Protein AF-0000000074483221 (afdb_homodimer)

Solvent-accessible surface area (backbone atoms only — not comparable to full-atom values): 23602 Å² total; per-residue (Å²): 117,87,55,49,67,58,49,52,53,70,51,22,77,74,42,80,26,60,54,69,45,40,45,68,17,51,58,39,38,38,74,70,62,68,30,66,47,70,68,46,41,50,54,52,50,52,52,39,44,74,22,44,43,26,26,34,47,37,31,43,16,46,51,32,37,53,26,54,75,68,70,30,64,67,57,38,51,51,50,43,52,49,54,60,68,67,45,77,24,64,45,42,45,51,43,39,27,50,25,10,46,36,37,44,55,50,45,52,72,64,42,89,54,66,90,58,56,76,57,61,66,76,67,84,70,37,46,40,40,45,46,50,25,52,52,31,52,73,69,66,46,54,66,70,59,45,34,42,47,51,52,48,39,55,51,51,32,44,40,57,43,41,30,67,73,60,64,48,52,72,63,54,40,52,39,50,53,60,67,42,48,66,57,48,56,52,34,48,57,52,38,73,72,58,56,82,87,47,57,61,62,47,62,64,65,54,53,51,29,28,45,51,42,78,67,53,88,77,74,96,48,73,36,117,87,56,49,67,58,48,52,51,71,51,22,77,73,44,80,25,61,54,69,44,40,44,69,17,50,58,37,38,38,75,70,62,66,28,65,48,71,68,46,40,51,54,52,50,50,51,40,45,74,22,44,43,25,25,34,47,38,33,44,16,46,51,32,38,53,27,55,76,68,69,30,64,67,57,38,51,51,51,42,54,49,53,60,68,68,44,78,24,63,45,43,44,50,44,39,28,50,24,10,46,36,37,45,55,48,44,51,72,64,44,86,54,67,92,58,56,76,58,61,66,76,66,84,70,37,46,40,41,45,46,50,25,53,52,32,51,75,69,66,45,55,65,70,60,46,32,43,48,50,51,48,39,56,49,51,31,44,38,57,44,41,30,69,71,58,63,47,52,73,61,55,39,51,39,50,53,60,68,42,47,66,57,48,56,51,33,48,58,52,38,72,70,57,56,79,87,46,57,61,62,48,61,64,65,53,52,51,29,28,45,49,41,77,67,53,89,78,75,96,47,74,35

InterPro domains:
  IPR002639 Urease accessory protein UreF [MF_01385] (3-223)
  IPR002639 Urease accessory protein UreF [PF01730] (36-181)
  IPR002639 Urease accessory protein UreF [PIRSF009467] (2-223)
  IPR038277 UreF domain superfamily [G3DSA:1.10.4190.10] (1-202)

Foldseek 3Di:
DVCVVVLCQLLPLVNPLQLLQAQLLVLLCVVVVCDQDLVSVLVVLLQCLVFVCLQALLLLLLVLLVCVVVVNPVVNVVSQVVSLVLQPAPLNSVSQQSSLVSSLVVLCVVPVLPVCVVVVVPPSGDGNSNSQSSSCVSVVNDSLRSSLSVSLSNSLSNLSNCCVRSVDDPVSSVVSSVVCNVSSVVSSVVSVPDDPVSHSVGDVPSSVSSNCLVVDPDDSHSD/DVCVVVLCQLLPLVNPLQLLQAQLLVLLCVVVVCDQDLVSVLVVLLQCLQFCCLQALLLLLLVLLVCVVVVNVVVNVVSQVVSLVLQPAPLNSVSQQSSLVSSLVVLCVVPVLPVCVVVVVPPSGGGNSNSQSSSCVSVVNDSLRSSLSVSLSNSLSNLSNCCVRSVDDPVSSVVSSVVCNVSSVVSSVVSVPDDPVSHSVGDVPSSVSSNCLVVDPDDSHSD

Structure (mmCIF, N/CA/C/O backbone):
data_AF-0000000074483221-model_v1
#
loop_
_entity.id
_entity.type
_entity.pdbx_description
1 polymer 'Urease accessory protein UreF'
#
loop_
_atom_site.group_PDB
_atom_site.id
_atom_site.type_symbol
_atom_site.label_atom_id
_atom_site.label_alt_id
_atom_site.label_comp_id
_atom_site.label_asym_id
_atom_site.label_entity_id
_atom_site.label_seq_id
_atom_site.pdbx_PDB_ins_code
_atom_site.Cartn_x
_atom_site.Cartn_y
_atom_site.Cartn_z
_atom_site.occupancy
_atom_site.B_iso_or_equiv
_atom_site.auth_seq_id
_atom_site.auth_comp_id
_atom_site.auth_asym_id
_atom_site.auth_atom_id
_atom_site.pdbx_PDB_model_num
ATOM 1 N N . MET A 1 1 ? -0.263 -4.926 16.094 1 56.31 1 MET A N 1
ATOM 2 C CA . MET A 1 1 ? 0.337 -3.713 15.547 1 56.31 1 MET A CA 1
ATOM 3 C C . MET A 1 1 ? 1.721 -4 14.977 1 56.31 1 MET A C 1
ATOM 5 O O . MET A 1 1 ? 2.125 -3.396 13.984 1 56.31 1 MET A O 1
ATOM 9 N N . ASP A 1 2 ? 2.156 -5.18 15.414 1 71.44 2 ASP A N 1
ATOM 10 C CA . ASP A 1 2 ? 3.58 -5.445 15.227 1 71.44 2 ASP A CA 1
ATOM 11 C C . ASP A 1 2 ? 3.883 -5.809 13.781 1 71.44 2 ASP A C 1
ATOM 13 O O . ASP A 1 2 ? 4.992 -5.574 13.289 1 71.44 2 ASP A O 1
ATOM 17 N N . LYS A 1 3 ? 2.734 -6.156 13.086 1 92.94 3 LYS A N 1
ATOM 18 C CA . LYS A 1 3 ? 3.09 -6.617 11.75 1 92.94 3 LYS A CA 1
ATOM 19 C C . LYS A 1 3 ? 2.541 -5.68 10.68 1 92.94 3 LYS A C 1
ATOM 21 O O . LYS A 1 3 ? 2.742 -5.906 9.484 1 92.94 3 LYS A O 1
ATOM 26 N N . LEU A 1 4 ? 1.941 -4.633 11.188 1 95.38 4 LEU A N 1
ATOM 27 C CA . LEU A 1 4 ? 1.241 -3.729 10.281 1 95.38 4 LEU A CA 1
ATOM 28 C C . LEU A 1 4 ? 2.213 -3.088 9.297 1 95.38 4 LEU A C 1
ATOM 30 O O . LEU A 1 4 ? 1.982 -3.115 8.086 1 95.38 4 LEU A O 1
ATOM 34 N N . LEU A 1 5 ? 3.301 -2.564 9.812 1 97.25 5 LEU A N 1
ATOM 35 C CA . LEU A 1 5 ? 4.238 -1.841 8.961 1 97.25 5 LEU A CA 1
ATOM 36 C C . LEU A 1 5 ? 4.844 -2.768 7.91 1 97.25 5 LEU A C 1
ATOM 38 O O . LEU A 1 5 ? 5.062 -2.357 6.77 1 97.25 5 LEU A O 1
ATOM 42 N N . LEU A 1 6 ? 5.059 -4.035 8.305 1 97.12 6 LEU A N 1
ATOM 43 C CA . LEU A 1 6 ? 5.582 -5.035 7.375 1 97.12 6 LEU A CA 1
ATOM 44 C C . LEU A 1 6 ? 4.59 -5.297 6.246 1 97.12 6 LEU A C 1
ATOM 46 O O . LEU A 1 6 ? 4.977 -5.379 5.078 1 97.12 6 LEU A O 1
ATOM 50 N N . LEU A 1 7 ? 3.348 -5.379 6.605 1 97.81 7 LEU A N 1
ATOM 51 C CA . LEU A 1 7 ? 2.297 -5.664 5.633 1 97.81 7 LEU A CA 1
ATOM 52 C C . LEU A 1 7 ? 2.066 -4.473 4.715 1 97.81 7 LEU A C 1
ATOM 54 O O . LEU A 1 7 ? 1.868 -4.641 3.51 1 97.81 7 LEU A O 1
ATOM 58 N N . LEU A 1 8 ? 2.102 -3.238 5.309 1 98.19 8 LEU A N 1
ATOM 59 C CA . LEU A 1 8 ? 1.944 -2.041 4.488 1 98.19 8 LEU A CA 1
ATOM 60 C C . LEU A 1 8 ? 3.061 -1.939 3.453 1 98.19 8 LEU A C 1
ATOM 62 O O . LEU A 1 8 ? 2.83 -1.492 2.328 1 98.19 8 LEU A O 1
ATOM 66 N N . GLN A 1 9 ? 4.227 -2.375 3.834 1 98 9 GLN A N 1
ATOM 67 C CA . GLN A 1 9 ? 5.367 -2.314 2.926 1 98 9 GLN A CA 1
ATOM 68 C C . GLN A 1 9 ? 5.273 -3.396 1.854 1 98 9 GLN A C 1
ATOM 70 O O . GLN A 1 9 ? 5.371 -3.104 0.66 1 98 9 GLN A O 1
ATOM 75 N N . LEU A 1 10 ? 5.012 -4.629 2.229 1 97.88 10 LEU A N 1
ATOM 76 C CA . LEU A 1 10 ? 5.031 -5.781 1.331 1 97.88 10 LEU A CA 1
ATOM 77 C C . LEU A 1 10 ? 3.871 -5.719 0.344 1 97.88 10 LEU A C 1
ATOM 79 O O . LEU A 1 10 ? 3.98 -6.211 -0.781 1 97.88 10 LEU A O 1
ATOM 83 N N . CYS A 1 11 ? 2.785 -5.086 0.715 1 98.12 11 CYS A N 1
ATOM 84 C CA . CYS A 1 11 ? 1.568 -5.125 -0.088 1 98.12 11 CYS A CA 1
ATOM 85 C C . CYS A 1 11 ? 1.379 -3.818 -0.851 1 98.12 11 CYS A C 1
ATOM 87 O O . CYS A 1 11 ? 0.347 -3.613 -1.491 1 98.12 11 CYS A O 1
ATOM 89 N N . ASP A 1 12 ? 2.367 -2.961 -0.762 1 98.06 12 ASP A N 1
ATOM 90 C CA . ASP A 1 12 ? 2.291 -1.688 -1.474 1 98.06 12 ASP A CA 1
ATOM 91 C C . ASP A 1 12 ? 2.307 -1.901 -2.984 1 98.06 12 ASP A C 1
ATOM 93 O O . ASP A 1 12 ? 3.07 -2.725 -3.494 1 98.06 12 ASP A O 1
ATOM 97 N N . SER A 1 13 ? 1.475 -1.145 -3.664 1 96.38 13 SER A N 1
ATOM 98 C CA . SER A 1 13 ? 1.391 -1.286 -5.113 1 96.38 13 SER A CA 1
ATOM 99 C C . SER A 1 13 ? 2.709 -0.913 -5.781 1 96.38 13 SER A C 1
ATOM 101 O O . SER A 1 13 ? 2.977 -1.329 -6.91 1 96.38 13 SER A O 1
ATOM 103 N N . ASN A 1 14 ? 3.523 -0.146 -5.102 1 94.75 14 ASN A N 1
ATOM 104 C CA . ASN A 1 14 ? 4.809 0.251 -5.664 1 94.75 14 ASN A CA 1
ATOM 105 C C . ASN A 1 14 ? 5.938 -0.65 -5.172 1 94.75 14 ASN A C 1
ATOM 107 O O . ASN A 1 14 ? 7.113 -0.372 -5.418 1 94.75 14 ASN A O 1
ATOM 111 N N . PHE A 1 15 ? 5.562 -1.706 -4.371 1 97.5 15 PHE A N 1
ATOM 112 C CA . PHE A 1 15 ? 6.598 -2.684 -4.059 1 97.5 15 PHE A CA 1
ATOM 113 C C . PHE A 1 15 ? 7.234 -3.227 -5.332 1 97.5 15 PHE A C 1
ATOM 115 O O . PHE A 1 15 ? 6.531 -3.605 -6.27 1 97.5 15 PHE A O 1
ATOM 122 N N . PRO A 1 16 ? 8.531 -3.254 -5.434 1 96.25 16 PRO A N 1
ATOM 123 C CA . PRO A 1 16 ? 9.195 -3.469 -6.727 1 96.25 16 PRO A CA 1
ATOM 124 C C . PRO A 1 16 ? 9.273 -4.945 -7.105 1 96.25 16 PRO A C 1
ATOM 126 O O . PRO A 1 16 ? 10.367 -5.461 -7.355 1 96.25 16 PRO A O 1
ATOM 129 N N . SER A 1 17 ? 8.164 -5.613 -7.266 1 94.94 17 SER A N 1
ATOM 130 C CA . SER A 1 17 ? 8.086 -7.008 -7.68 1 94.94 17 SER A CA 1
ATOM 131 C C . SER A 1 17 ? 7.832 -7.129 -9.18 1 94.94 17 SER A C 1
ATOM 133 O O . SER A 1 17 ? 7.98 -8.211 -9.758 1 94.94 17 SER A O 1
ATOM 135 N N . GLY A 1 18 ? 7.398 -6.07 -9.812 1 92.5 18 GLY A N 1
ATOM 136 C CA . GLY A 1 18 ? 7.098 -6.098 -11.234 1 92.5 18 GLY A CA 1
ATOM 137 C C . GLY A 1 18 ? 5.684 -6.562 -11.531 1 92.5 18 GLY A C 1
ATOM 138 O O . GLY A 1 18 ? 5.289 -6.66 -12.695 1 92.5 18 GLY A O 1
ATOM 139 N N . ALA A 1 19 ? 4.883 -6.711 -10.562 1 90.88 19 ALA A N 1
ATOM 140 C CA . ALA A 1 19 ? 3.541 -7.266 -10.719 1 90.88 19 ALA A CA 1
ATOM 141 C C . ALA A 1 19 ? 2.666 -6.355 -11.578 1 90.88 19 ALA A C 1
ATOM 143 O O . ALA A 1 19 ? 1.762 -6.824 -12.273 1 90.88 19 ALA A O 1
ATOM 144 N N . PHE A 1 20 ? 2.934 -5.117 -11.609 1 87.88 20 PHE A N 1
ATOM 145 C CA . PHE A 1 20 ? 2.096 -4.133 -12.281 1 87.88 20 PHE A CA 1
ATOM 146 C C . PHE A 1 20 ? 2.182 -4.293 -13.797 1 87.88 20 PHE A C 1
ATOM 148 O O . PHE A 1 20 ? 1.363 -3.738 -14.531 1 87.88 20 PHE A O 1
ATOM 155 N N . SER A 1 21 ? 3.098 -5.031 -14.281 1 86.19 21 SER A N 1
ATOM 156 C CA . SER A 1 21 ? 3.307 -5.164 -15.727 1 86.19 21 SER A CA 1
ATOM 157 C C . SER A 1 21 ? 2.557 -6.367 -16.281 1 86.19 21 SER A C 1
ATOM 159 O O . SER A 1 21 ? 2.672 -6.684 -17.469 1 86.19 21 SER A O 1
ATOM 161 N N . HIS A 1 22 ? 1.815 -7.035 -15.508 1 88.19 22 HIS A N 1
ATOM 162 C CA . HIS A 1 22 ? 1.177 -8.281 -15.922 1 88.19 22 HIS A CA 1
ATOM 163 C C . HIS A 1 22 ? -0.333 -8.219 -15.719 1 88.19 22 HIS A C 1
ATOM 165 O O . HIS A 1 22 ? -0.807 -7.773 -14.672 1 88.19 22 HIS A O 1
ATOM 171 N N . SER A 1 23 ? -1.103 -8.711 -16.688 1 89 23 SER A N 1
ATOM 172 C CA . SER A 1 23 ? -2.561 -8.664 -16.625 1 89 23 SER A CA 1
ATOM 173 C C . SER A 1 23 ? -3.154 -10.062 -16.531 1 89 23 SER A C 1
ATOM 175 O O . SER A 1 23 ? -4.352 -10.219 -16.297 1 89 23 SER A O 1
ATOM 177 N N . PHE A 1 24 ? -2.465 -11.094 -16.844 1 88.38 24 PHE A N 1
ATOM 178 C CA . PHE A 1 24 ? -2.803 -12.5 -16.656 1 88.38 24 PHE A CA 1
ATOM 179 C C . PHE A 1 24 ? -4.09 -12.844 -17.406 1 88.38 24 PHE A C 1
ATOM 181 O O . PHE A 1 24 ? -4.988 -13.469 -16.844 1 88.38 24 PHE A O 1
ATOM 188 N N . GLY A 1 25 ? -4.152 -12.32 -18.688 1 88.69 25 GLY A N 1
ATOM 189 C CA . GLY A 1 25 ? -5.238 -12.703 -19.578 1 88.69 25 GLY A CA 1
ATOM 190 C C . GLY A 1 25 ? -6.324 -11.656 -19.688 1 88.69 25 GLY A C 1
ATOM 191 O O . GLY A 1 25 ? -7.105 -11.648 -20.641 1 88.69 25 GLY A O 1
ATOM 192 N N . PHE A 1 26 ? -6.348 -10.688 -18.781 1 91.75 26 PHE A N 1
ATOM 193 C CA . PHE A 1 26 ? -7.398 -9.68 -18.797 1 91.75 26 PHE A CA 1
ATOM 194 C C . PHE A 1 26 ? -7.258 -8.773 -20.016 1 91.75 26 PHE A C 1
ATOM 196 O O . PHE A 1 26 ? -8.258 -8.305 -20.562 1 91.75 26 PHE A O 1
ATOM 203 N N . GLU A 1 27 ? -6.039 -8.602 -20.422 1 91.44 27 GLU A N 1
ATOM 204 C CA . GLU A 1 27 ? -5.816 -7.766 -21.594 1 91.44 27 GLU A CA 1
ATOM 205 C C . GLU A 1 27 ? -6.484 -8.367 -22.828 1 91.44 27 GLU A C 1
A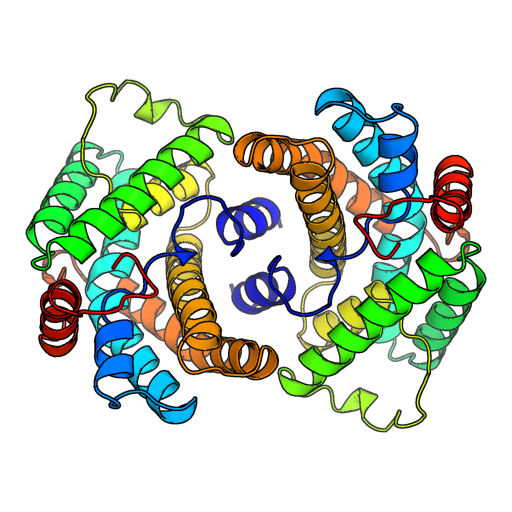TOM 207 O O . GLU A 1 27 ? -6.996 -7.641 -23.688 1 91.44 27 GLU A O 1
ATOM 212 N N . THR A 1 28 ? -6.445 -9.695 -22.922 1 91.38 28 THR A N 1
ATOM 213 C CA . THR A 1 28 ? -7.102 -10.391 -24.031 1 91.38 28 THR A CA 1
ATOM 214 C C . THR A 1 28 ? -8.602 -10.125 -24.016 1 91.38 28 THR A C 1
ATOM 216 O O . THR A 1 28 ? -9.195 -9.828 -25.062 1 91.38 28 THR A O 1
ATOM 219 N N . TYR A 1 29 ? -9.219 -10.211 -22.875 1 92.06 29 TYR A N 1
ATOM 220 C CA . TYR A 1 29 ? -10.656 -9.953 -22.734 1 92.06 29 TYR A CA 1
ATOM 221 C C . TYR A 1 29 ? -10.984 -8.508 -23.078 1 92.06 29 TYR A C 1
ATOM 223 O O . TYR A 1 29 ? -12.047 -8.227 -23.625 1 92.06 29 TYR A O 1
ATOM 231 N N . ILE A 1 30 ? -10.062 -7.582 -22.703 1 91.44 30 ILE A N 1
ATOM 232 C CA . ILE A 1 30 ? -10.25 -6.168 -23.016 1 91.44 30 ILE A CA 1
ATOM 233 C C . ILE A 1 30 ? -10.133 -5.941 -24.516 1 91.44 30 ILE A C 1
ATOM 235 O O . ILE A 1 30 ? -10.977 -5.281 -25.125 1 91.44 30 ILE A O 1
ATOM 239 N N . SER A 1 31 ? -9.141 -6.562 -25.156 1 90.88 31 SER A N 1
ATOM 240 C CA . SER A 1 31 ? -8.883 -6.426 -26.578 1 90.88 31 SER A CA 1
ATOM 241 C C . SER A 1 31 ? -10.047 -6.969 -27.406 1 90.88 31 SER A C 1
ATOM 243 O O . SER A 1 31 ? -10.352 -6.445 -28.484 1 90.88 31 SER A O 1
ATOM 245 N N . ASN A 1 32 ? -10.695 -7.949 -26.922 1 92.19 32 ASN A N 1
ATOM 246 C CA . ASN A 1 32 ? -11.812 -8.578 -27.625 1 92.19 32 ASN A CA 1
ATOM 247 C C . ASN A 1 32 ? -13.148 -7.965 -27.234 1 92.19 32 ASN A C 1
ATOM 249 O O . ASN A 1 32 ? -14.203 -8.508 -27.547 1 92.19 32 ASN A O 1
ATOM 253 N N . GLU A 1 33 ? -13.109 -6.965 -26.406 1 92.5 33 GLU A N 1
ATOM 254 C CA . GLU A 1 33 ? -14.258 -6.148 -26.047 1 92.5 33 GLU A CA 1
ATOM 255 C C . GLU A 1 33 ? -15.242 -6.934 -25.172 1 92.5 33 GLU A C 1
ATOM 257 O O . GLU A 1 33 ? -16.453 -6.699 -25.234 1 92.5 33 GLU A O 1
ATOM 262 N N . LYS A 1 34 ? -14.695 -7.898 -24.562 1 92.94 34 LYS A N 1
ATOM 263 C CA . LYS A 1 34 ? -15.508 -8.609 -23.578 1 92.94 34 LYS A CA 1
ATOM 264 C C . LYS A 1 34 ? -15.516 -7.879 -22.234 1 92.94 34 LYS A C 1
ATOM 266 O O . LYS A 1 34 ? -16.484 -7.969 -21.484 1 92.94 34 LYS A O 1
ATOM 271 N N . ILE A 1 35 ? -14.43 -7.238 -21.922 1 94.44 35 ILE A N 1
ATOM 272 C CA . ILE A 1 35 ? -14.305 -6.312 -20.797 1 94.44 35 ILE A CA 1
ATOM 273 C C . ILE A 1 35 ? -14.117 -4.891 -21.328 1 94.44 35 ILE A C 1
ATOM 275 O O . ILE A 1 35 ? -13.141 -4.602 -22.016 1 94.44 35 ILE A O 1
ATOM 279 N N . TYR A 1 36 ? -15.055 -4.027 -20.984 1 93.81 36 TYR A N 1
ATOM 280 C CA . TYR A 1 36 ? -14.977 -2.721 -21.641 1 93.81 36 TYR A CA 1
ATOM 281 C C . TYR A 1 36 ? -15.422 -1.614 -20.688 1 93.81 36 TYR A C 1
ATOM 283 O O . TYR A 1 36 ? -15.406 -0.435 -21.047 1 93.81 36 TYR A O 1
ATOM 291 N N . ASN A 1 37 ? -15.914 -1.943 -19.562 1 94.69 37 ASN A N 1
ATOM 292 C CA . ASN A 1 37 ? -16.281 -0.953 -18.562 1 94.69 37 ASN A CA 1
ATOM 293 C C . ASN A 1 37 ? -16.141 -1.512 -17.141 1 94.69 37 ASN A C 1
ATOM 295 O O . ASN A 1 37 ? -15.695 -2.646 -16.969 1 94.69 37 ASN A O 1
ATOM 299 N N . MET A 1 38 ? -16.438 -0.718 -16.172 1 94.88 38 MET A N 1
ATOM 300 C CA . MET A 1 38 ? -16.25 -1.071 -14.766 1 94.88 38 MET A CA 1
ATOM 301 C C . MET A 1 38 ? -17.078 -2.297 -14.398 1 94.88 38 MET A C 1
ATOM 303 O O . MET A 1 38 ? -16.609 -3.191 -13.703 1 94.88 38 MET A O 1
ATOM 307 N N . GLU A 1 39 ? -18.266 -2.316 -14.875 1 95.69 39 GLU A N 1
ATOM 308 C CA . GLU A 1 39 ? -19.172 -3.4 -14.539 1 95.69 39 GLU A CA 1
ATOM 309 C C . GLU A 1 39 ? -18.688 -4.734 -15.094 1 95.69 39 GLU A C 1
ATOM 311 O O . GLU A 1 39 ? -18.672 -5.738 -14.383 1 95.69 39 GLU A O 1
ATOM 316 N N . THR A 1 40 ? -18.297 -4.719 -16.359 1 96.06 40 THR A N 1
ATOM 317 C CA . THR A 1 40 ? -17.828 -5.953 -16.984 1 96.06 40 THR A CA 1
ATOM 318 C C . THR A 1 40 ? -16.5 -6.398 -16.359 1 96.06 40 THR A C 1
ATOM 320 O O . THR A 1 40 ? -16.25 -7.594 -16.203 1 96.06 40 THR A O 1
ATOM 323 N N . PHE A 1 41 ? -15.703 -5.473 -16 1 96.94 41 PHE A N 1
ATOM 324 C CA . PHE A 1 41 ? -14.453 -5.824 -15.336 1 96.94 41 PHE A CA 1
ATOM 325 C C . PHE A 1 41 ? -14.719 -6.391 -13.945 1 96.94 41 PHE A C 1
ATOM 327 O O . PHE A 1 41 ? -14.102 -7.379 -13.539 1 96.94 41 PHE A O 1
ATOM 334 N N . ARG A 1 42 ? -15.594 -5.742 -13.203 1 97.25 42 ARG A N 1
ATOM 335 C CA . ARG A 1 42 ? -15.969 -6.223 -11.875 1 97.25 42 ARG A CA 1
ATOM 336 C C . ARG A 1 42 ? -16.422 -7.676 -11.93 1 97.25 42 ARG A C 1
ATOM 338 O O . ARG A 1 42 ? -16.031 -8.492 -11.094 1 97.25 42 ARG A O 1
ATOM 345 N N . ASP A 1 43 ? -17.219 -8.008 -12.875 1 96.5 43 ASP A N 1
ATOM 346 C CA . ASP A 1 43 ? -17.734 -9.367 -13.023 1 96.5 43 ASP A CA 1
ATOM 347 C C . ASP A 1 43 ? -16.594 -10.352 -13.312 1 96.5 43 ASP A C 1
ATOM 349 O O . ASP A 1 43 ? -16.531 -11.422 -12.711 1 96.5 43 ASP A O 1
ATOM 353 N N . ALA A 1 44 ? -15.773 -9.961 -14.258 1 95.5 44 ALA A N 1
ATOM 354 C CA . ALA A 1 44 ? -14.641 -10.812 -14.609 1 95.5 44 ALA A CA 1
ATOM 355 C C . ALA A 1 44 ? -13.711 -11.008 -13.414 1 95.5 44 ALA A C 1
ATOM 357 O O . ALA A 1 44 ? -13.219 -12.117 -13.18 1 95.5 44 ALA A O 1
ATOM 358 N N . LEU A 1 45 ? -13.461 -9.977 -12.688 1 97 45 LEU A N 1
ATOM 359 C CA . LEU A 1 45 ? -12.578 -10.016 -11.531 1 97 45 LEU A CA 1
ATOM 360 C C . LEU A 1 45 ? -13.164 -10.898 -10.43 1 97 45 LEU A C 1
ATOM 362 O O . LEU A 1 45 ? -12.43 -11.625 -9.758 1 97 45 LEU A O 1
ATOM 366 N N . THR A 1 46 ? -14.461 -10.781 -10.242 1 97.31 46 THR A N 1
ATOM 367 C CA . THR A 1 46 ? -15.141 -11.617 -9.258 1 97.31 46 THR A CA 1
ATOM 368 C C . THR A 1 46 ? -14.969 -13.102 -9.594 1 97.31 46 THR A C 1
ATOM 370 O O . THR A 1 46 ? -14.656 -13.906 -8.719 1 97.31 46 THR A O 1
ATOM 373 N N . VAL A 1 47 ? -15.133 -13.43 -10.836 1 95 47 VAL A N 1
ATOM 374 C CA . VAL A 1 47 ? -14.969 -14.812 -11.289 1 95 47 VAL A CA 1
ATOM 375 C C . VAL A 1 47 ? -13.516 -15.25 -11.094 1 95 47 VAL A C 1
ATOM 377 O O . VAL A 1 47 ? -13.258 -16.359 -10.617 1 95 47 VAL A O 1
ATOM 380 N N . TYR A 1 48 ? -12.609 -14.383 -11.469 1 95.62 48 TYR A N 1
ATOM 381 C CA . TYR A 1 48 ? -11.188 -14.664 -11.297 1 95.62 48 TYR A CA 1
ATOM 382 C C . TYR A 1 48 ? -10.867 -14.984 -9.844 1 95.62 48 TYR A C 1
ATOM 384 O O . TYR A 1 48 ? -10.172 -15.961 -9.555 1 95.62 48 TYR A O 1
ATOM 392 N N . ILE A 1 49 ? -11.375 -14.172 -8.875 1 97.75 49 ILE A N 1
ATOM 393 C CA . ILE A 1 49 ? -11.133 -14.375 -7.449 1 97.75 49 ILE A CA 1
ATOM 394 C C . ILE A 1 49 ? -11.695 -15.719 -7.012 1 97.75 49 ILE A C 1
ATOM 396 O O . ILE A 1 49 ? -11.031 -16.484 -6.305 1 97.75 49 ILE A O 1
ATOM 400 N N . GLN A 1 50 ? -12.844 -16.094 -7.523 1 96.25 50 GLN A N 1
ATOM 401 C CA . GLN A 1 50 ? -13.57 -17.266 -7.059 1 96.25 50 GLN A CA 1
ATOM 402 C C . GLN A 1 50 ? -13.016 -18.547 -7.684 1 96.25 50 GLN A C 1
ATOM 404 O O . GLN A 1 50 ? -13.336 -19.656 -7.242 1 96.25 50 GLN A O 1
ATOM 409 N N . THR A 1 51 ? -12.148 -18.422 -8.672 1 94.75 51 THR A N 1
ATOM 410 C CA . THR A 1 51 ? -11.656 -19.594 -9.383 1 94.75 51 THR A CA 1
ATOM 411 C C . THR A 1 51 ? -10.133 -19.672 -9.32 1 94.75 51 THR A C 1
ATOM 413 O O . THR A 1 51 ? -9.562 -20.078 -8.305 1 94.75 51 THR A O 1
ATOM 416 N N . GLN A 1 52 ? -9.484 -18.984 -10.312 1 94.06 52 GLN A N 1
ATOM 417 C CA . GLN A 1 52 ? -8.047 -19.141 -10.461 1 94.06 52 GLN A CA 1
ATOM 418 C C . GLN A 1 52 ? -7.309 -18.609 -9.227 1 94.06 52 GLN A C 1
ATOM 420 O O . GLN A 1 52 ? -6.43 -19.297 -8.688 1 94.06 52 GLN A O 1
ATOM 425 N N . LEU A 1 53 ? -7.594 -17.453 -8.742 1 97.25 53 LEU A N 1
ATOM 426 C CA . LEU A 1 53 ? -6.871 -16.859 -7.629 1 97.25 53 LEU A CA 1
ATOM 427 C C . LEU A 1 53 ? -7.031 -17.688 -6.363 1 97.25 53 LEU A C 1
ATOM 429 O O . LEU A 1 53 ? -6.07 -17.891 -5.617 1 97.25 53 LEU A O 1
ATOM 433 N N . THR A 1 54 ? -8.234 -18.172 -6.148 1 98.06 54 THR A N 1
ATOM 434 C CA . THR A 1 54 ? -8.523 -18.953 -4.953 1 98.06 54 THR A CA 1
ATOM 435 C C . THR A 1 54 ? -7.867 -20.328 -5.047 1 98.06 54 THR A C 1
ATOM 437 O O . THR A 1 54 ? -7.145 -20.75 -4.137 1 98.06 54 THR A O 1
ATOM 440 N N . TYR A 1 55 ? -7.996 -21.016 -6.164 1 97 55 TYR A N 1
ATOM 441 C CA . TYR A 1 55 ? -7.656 -22.438 -6.25 1 97 55 TYR A CA 1
ATOM 442 C C . TYR A 1 55 ? -6.211 -22.625 -6.695 1 97 55 TYR A C 1
ATOM 444 O O . TYR A 1 55 ? -5.676 -23.734 -6.629 1 97 55 TYR A O 1
ATOM 452 N N . THR A 1 56 ? -5.57 -21.594 -7.18 1 96.44 56 THR A N 1
ATOM 453 C CA . THR A 1 56 ? -4.172 -21.719 -7.57 1 96.44 56 THR A CA 1
ATOM 454 C C . THR A 1 56 ? -3.275 -20.891 -6.66 1 96.44 56 THR A C 1
ATOM 456 O O . THR A 1 56 ? -2.689 -21.422 -5.711 1 96.44 56 THR A O 1
ATOM 459 N N . ASP A 1 57 ? -3.307 -19.562 -6.777 1 97.62 57 ASP A N 1
ATOM 460 C CA . ASP A 1 57 ? -2.383 -18.703 -6.031 1 97.62 57 ASP A CA 1
ATOM 461 C C . ASP A 1 57 ? -2.686 -18.75 -4.535 1 97.62 57 A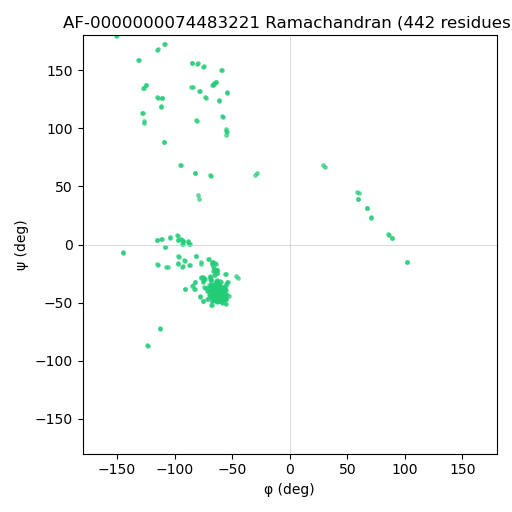SP A C 1
ATOM 463 O O . ASP A 1 57 ? -1.783 -18.953 -3.719 1 97.62 57 ASP A O 1
ATOM 467 N N . GLY A 1 58 ? -3.941 -18.516 -4.195 1 98.56 58 GLY A N 1
ATOM 468 C CA . GLY A 1 58 ? -4.324 -18.484 -2.793 1 98.56 58 GLY A CA 1
ATOM 469 C C . GLY A 1 58 ? -4.066 -19.812 -2.086 1 98.56 58 GLY A C 1
ATOM 470 O O . GLY A 1 58 ? -3.502 -19.828 -0.991 1 98.56 58 GLY A O 1
ATOM 471 N N . LEU A 1 59 ? -4.508 -20.875 -2.701 1 98.62 59 LEU A N 1
ATOM 472 C CA . LEU A 1 59 ? -4.285 -22.188 -2.125 1 98.62 59 LEU A CA 1
ATOM 473 C C . LEU A 1 59 ? -2.795 -22.5 -2.021 1 98.62 59 LEU A C 1
ATOM 475 O O . LEU A 1 59 ? -2.336 -23.047 -1.016 1 98.62 59 LEU A O 1
ATOM 479 N N . ALA A 1 60 ? -2.039 -22.141 -3.055 1 98.5 60 ALA A N 1
ATOM 480 C CA . ALA A 1 60 ? -0.593 -22.328 -3.021 1 98.5 60 ALA A CA 1
ATOM 481 C C . ALA A 1 60 ? 0.034 -21.578 -1.852 1 98.5 60 ALA A C 1
ATOM 483 O O . ALA A 1 60 ? 0.903 -22.109 -1.156 1 98.5 60 ALA A O 1
ATOM 484 N N . CYS A 1 61 ? -0.365 -20.391 -1.643 1 98.81 61 CYS A N 1
ATOM 485 C CA . CYS A 1 61 ? 0.132 -19.562 -0.547 1 98.81 61 CYS A CA 1
ATOM 486 C C . CYS A 1 61 ? -0.139 -20.219 0.799 1 98.81 61 CYS A C 1
ATOM 488 O O . CYS A 1 61 ? 0.76 -20.328 1.636 1 98.81 61 CYS A O 1
ATOM 490 N N . ARG A 1 62 ? -1.339 -20.688 0.984 1 98.88 62 ARG A N 1
ATOM 491 C CA . ARG A 1 62 ? -1.72 -21.344 2.232 1 98.88 62 ARG A CA 1
ATOM 492 C C . ARG A 1 62 ? -0.936 -22.641 2.436 1 98.88 62 ARG A C 1
ATOM 494 O O . ARG A 1 62 ? -0.405 -22.891 3.52 1 98.88 62 ARG A O 1
ATOM 501 N N . LEU A 1 63 ? -0.878 -23.438 1.405 1 98.75 63 LEU A N 1
ATOM 502 C CA . LEU A 1 63 ? -0.167 -24.719 1.489 1 98.75 63 LEU A CA 1
ATOM 503 C C . LEU A 1 63 ? 1.311 -24.484 1.795 1 98.75 63 LEU A C 1
ATOM 505 O O . LEU A 1 63 ? 1.89 -25.188 2.627 1 98.75 63 LEU A O 1
ATOM 509 N N . ALA A 1 64 ? 1.896 -23.547 1.096 1 98.31 64 ALA A N 1
ATOM 510 C CA . ALA A 1 64 ? 3.293 -23.219 1.365 1 98.31 64 ALA A CA 1
ATOM 511 C C . ALA A 1 64 ? 3.494 -22.844 2.83 1 98.31 64 ALA A C 1
ATOM 513 O O . ALA A 1 64 ? 4.441 -23.312 3.473 1 98.31 64 ALA A O 1
ATOM 514 N N . TYR A 1 65 ? 2.631 -22 3.342 1 98.56 65 TYR A N 1
ATOM 515 C CA . TYR A 1 65 ? 2.705 -21.594 4.742 1 98.56 65 TYR A CA 1
ATOM 516 C C . TYR A 1 65 ? 2.605 -22.797 5.664 1 98.56 65 TYR A C 1
ATOM 518 O O . TYR A 1 65 ? 3.373 -22.922 6.621 1 98.56 65 TYR A O 1
ATOM 526 N N . ASP A 1 66 ? 1.686 -23.719 5.395 1 98.56 66 ASP A N 1
ATOM 527 C CA . ASP A 1 66 ? 1.52 -24.938 6.172 1 98.56 66 ASP A CA 1
ATOM 528 C C . ASP A 1 66 ? 2.795 -25.781 6.156 1 98.56 66 ASP A C 1
ATOM 530 O O . ASP A 1 66 ? 3.209 -26.312 7.188 1 98.56 66 ASP A O 1
ATOM 534 N N . PHE A 1 67 ? 3.348 -25.922 4.969 1 97.94 67 PHE A N 1
ATOM 535 C CA . PHE A 1 67 ? 4.559 -26.734 4.832 1 97.94 67 PHE A CA 1
ATOM 536 C C . PHE A 1 67 ? 5.711 -26.109 5.613 1 97.94 67 PHE A C 1
ATOM 538 O O . PHE A 1 67 ? 6.531 -26.812 6.199 1 97.94 67 PHE A O 1
ATOM 545 N N . LEU A 1 68 ? 5.77 -24.828 5.578 1 96.75 68 LEU A N 1
ATOM 546 C CA . LEU A 1 68 ? 6.797 -24.125 6.336 1 96.75 68 LEU A CA 1
ATOM 547 C C . LEU A 1 68 ? 6.613 -24.344 7.836 1 96.75 68 LEU A C 1
ATOM 549 O O . LEU A 1 68 ? 7.594 -24.516 8.562 1 96.75 68 LEU A O 1
ATOM 553 N N . GLU A 1 69 ? 5.387 -24.312 8.305 1 97.38 69 GLU A N 1
ATOM 554 C CA . GLU A 1 69 ? 5.098 -24.578 9.711 1 97.38 69 GLU A CA 1
ATOM 555 C C . GLU A 1 69 ? 5.547 -25.984 10.109 1 97.38 69 GLU A C 1
ATOM 557 O O . GLU A 1 69 ? 5.98 -26.203 11.242 1 97.38 69 GLU A O 1
ATOM 562 N N . LYS A 1 70 ? 5.48 -26.875 9.172 1 96.81 70 LYS A N 1
ATOM 563 C CA . LYS A 1 70 ? 5.902 -28.25 9.398 1 96.81 70 LYS A CA 1
ATOM 564 C C . LYS A 1 70 ? 7.387 -28.422 9.109 1 96.81 70 LYS A C 1
ATOM 566 O O . LYS A 1 70 ? 7.891 -29.547 9.078 1 96.81 70 LYS A O 1
ATOM 571 N N . LYS A 1 71 ? 8.078 -27.375 8.766 1 93.44 71 LYS A N 1
ATOM 572 C CA . LYS A 1 71 ? 9.508 -27.344 8.477 1 93.44 71 LYS A CA 1
ATOM 573 C C . LYS A 1 71 ? 9.852 -28.281 7.324 1 93.44 71 LYS A C 1
ATOM 575 O O . LYS A 1 71 ? 10.875 -28.984 7.363 1 93.44 71 LYS A O 1
ATOM 580 N N . SER A 1 72 ? 8.977 -28.297 6.352 1 93.38 72 SER A N 1
ATOM 581 C CA . SER A 1 72 ? 9.188 -29.156 5.188 1 93.38 72 SER A CA 1
ATOM 582 C C . SER A 1 72 ? 9.539 -28.328 3.953 1 93.38 72 SER A C 1
ATOM 584 O O . SER A 1 72 ? 8.688 -28.094 3.1 1 93.38 72 SER A O 1
ATOM 586 N N . LYS A 1 73 ? 10.711 -28.062 3.758 1 90.06 73 LYS A N 1
ATOM 587 C CA . LYS A 1 73 ? 11.195 -27.312 2.605 1 90.06 73 LYS A CA 1
ATOM 588 C C . LYS A 1 73 ? 10.961 -28.078 1.308 1 90.06 73 LYS A C 1
ATOM 590 O O . LYS A 1 73 ? 10.672 -27.469 0.27 1 90.06 73 LYS A O 1
ATOM 595 N N . GLU A 1 74 ? 11.109 -29.375 1.384 1 92.38 74 GLU A N 1
ATOM 596 C CA . GLU A 1 74 ? 10.922 -30.219 0.212 1 92.38 74 GLU A CA 1
ATOM 597 C C . GLU A 1 74 ? 9.508 -30.094 -0.345 1 92.38 74 GLU A C 1
ATOM 599 O O . GLU A 1 74 ? 9.32 -30 -1.561 1 92.38 74 GLU A O 1
ATOM 604 N N . ASP A 1 75 ? 8.57 -30.016 0.567 1 95.88 75 ASP A N 1
ATOM 605 C CA . ASP A 1 75 ? 7.18 -29.891 0.137 1 95.88 75 ASP A CA 1
ATOM 606 C C . ASP A 1 75 ? 6.922 -28.516 -0.472 1 95.88 75 ASP A C 1
ATOM 608 O O . ASP A 1 75 ? 6.113 -28.375 -1.392 1 95.88 75 ASP A O 1
ATOM 612 N N . VAL A 1 76 ? 7.535 -27.516 0.019 1 95.25 76 VAL A N 1
ATOM 613 C CA . VAL A 1 76 ? 7.414 -26.172 -0.537 1 95.25 76 VAL A CA 1
ATOM 614 C C . VAL A 1 76 ? 7.914 -26.156 -1.979 1 95.25 76 VAL A C 1
ATOM 616 O O . VAL A 1 76 ? 7.242 -25.641 -2.873 1 95.25 76 VAL A O 1
ATOM 619 N N . TRP A 1 77 ? 9.023 -26.781 -2.225 1 93 77 TRP A N 1
ATOM 620 C CA . TRP A 1 77 ? 9.609 -26.766 -3.561 1 93 77 TRP A CA 1
ATOM 621 C C . TRP A 1 77 ? 8.828 -27.672 -4.504 1 93 77 TRP A C 1
ATOM 623 O O . TRP A 1 77 ? 8.703 -27.375 -5.695 1 93 77 TRP A O 1
ATOM 633 N N . ARG A 1 78 ? 8.359 -28.766 -3.977 1 95.12 78 ARG A N 1
ATOM 634 C CA . ARG A 1 78 ? 7.48 -29.625 -4.773 1 95.12 78 ARG A CA 1
ATOM 635 C C . ARG A 1 78 ? 6.258 -28.844 -5.246 1 95.12 78 ARG A C 1
ATOM 637 O O . ARG A 1 78 ? 5.855 -28.953 -6.406 1 95.12 78 ARG A O 1
ATOM 644 N N . LEU A 1 79 ? 5.676 -28.094 -4.332 1 96.62 79 LEU A N 1
ATOM 645 C CA . LEU A 1 79 ? 4.543 -27.25 -4.668 1 96.62 79 LEU A CA 1
ATOM 646 C C . LEU A 1 79 ? 4.918 -26.25 -5.766 1 96.62 79 LEU A C 1
ATOM 648 O O . LEU A 1 79 ? 4.137 -26.016 -6.691 1 96.62 79 LEU A O 1
ATOM 652 N N . ASN A 1 80 ? 6.066 -25.688 -5.68 1 95 80 ASN A N 1
ATOM 653 C CA . ASN A 1 80 ? 6.582 -24.766 -6.68 1 95 80 ASN A CA 1
ATOM 654 C C . ASN A 1 80 ? 6.645 -25.406 -8.062 1 95 80 ASN A C 1
ATOM 656 O O . ASN A 1 80 ? 6.234 -24.797 -9.055 1 95 80 ASN A O 1
ATOM 660 N N . GLU A 1 81 ? 7.137 -26.578 -8.117 1 93.69 81 GLU A N 1
ATOM 661 C CA . GLU A 1 81 ? 7.227 -27.328 -9.375 1 93.69 81 GLU A CA 1
ATOM 662 C C . GLU A 1 81 ? 5.84 -27.641 -9.93 1 93.69 81 GLU A C 1
ATOM 664 O O . GLU A 1 81 ? 5.625 -27.594 -11.141 1 93.69 81 GLU A O 1
ATOM 669 N N . MET A 1 82 ? 4.98 -27.938 -9.07 1 94.69 82 MET A N 1
ATOM 670 C CA . MET A 1 82 ? 3.607 -28.234 -9.477 1 94.69 82 MET A CA 1
ATOM 671 C C . MET A 1 82 ? 2.959 -27 -10.102 1 94.69 82 MET A C 1
ATOM 673 O O . MET A 1 82 ? 2.275 -27.094 -11.117 1 94.69 82 MET A O 1
ATOM 677 N N . LEU A 1 83 ? 3.189 -25.859 -9.492 1 94.5 83 LEU A N 1
ATOM 678 C CA . LEU A 1 83 ? 2.617 -24.609 -9.992 1 94.5 83 LEU A CA 1
ATOM 679 C C . LEU A 1 83 ? 3.174 -24.266 -11.375 1 94.5 83 LEU A C 1
ATOM 681 O O . LEU A 1 83 ? 2.436 -23.812 -12.25 1 94.5 83 LEU A O 1
ATOM 685 N N . ALA A 1 84 ? 4.41 -24.516 -11.547 1 92.12 84 ALA A N 1
ATOM 686 C CA . ALA A 1 84 ? 5.027 -24.297 -12.852 1 92.12 84 ALA A CA 1
ATOM 687 C C . ALA A 1 84 ? 4.398 -25.203 -13.914 1 92.12 84 ALA A C 1
ATOM 689 O O . ALA A 1 84 ? 4.164 -24.766 -15.039 1 92.12 84 ALA A O 1
ATOM 690 N N . ALA A 1 85 ? 4.105 -26.391 -13.547 1 90.5 85 ALA A N 1
ATOM 691 C CA . ALA A 1 85 ? 3.555 -27.375 -14.469 1 90.5 85 ALA A CA 1
ATOM 692 C C . ALA A 1 85 ? 2.092 -27.078 -14.789 1 90.5 85 ALA A C 1
ATOM 694 O O . ALA A 1 85 ? 1.618 -27.375 -15.891 1 90.5 85 ALA A O 1
ATOM 695 N N . LEU A 1 86 ? 1.412 -26.5 -13.883 1 88.94 86 LEU A N 1
ATOM 696 C CA . LEU A 1 86 ? -0.014 -26.219 -14.016 1 88.94 86 LEU A CA 1
ATOM 697 C C . LEU A 1 86 ? -0.255 -25.062 -14.977 1 88.94 86 LEU A C 1
ATOM 699 O O . LEU A 1 86 ? -1.332 -24.953 -15.57 1 88.94 86 LEU A O 1
ATOM 703 N N . CYS A 1 87 ? 0.69 -24.172 -15.055 1 87.44 87 CYS A N 1
ATOM 704 C CA . CYS A 1 87 ? 0.513 -22.969 -15.875 1 87.44 87 CYS A CA 1
ATOM 705 C C . CYS A 1 87 ? 0.776 -23.266 -17.344 1 87.44 87 CYS A C 1
ATOM 707 O O . CYS A 1 87 ? 1.93 -23.328 -17.781 1 87.44 87 CYS A O 1
ATOM 709 N N . LEU A 1 88 ? -0.193 -23.328 -18.141 1 80 88 LEU A N 1
ATOM 710 C CA . LEU A 1 88 ? -0.105 -23.766 -19.531 1 80 88 LEU A CA 1
ATOM 711 C C . LEU A 1 88 ? 0.353 -22.625 -20.438 1 80 88 LEU A C 1
ATOM 713 O O . LEU A 1 88 ? 1.067 -22.859 -21.422 1 80 88 LEU A O 1
ATOM 717 N N . ALA A 1 89 ? -0.126 -21.469 -20.141 1 87 89 ALA A N 1
ATOM 718 C CA . ALA A 1 89 ? 0.246 -20.312 -20.953 1 87 89 ALA A CA 1
ATOM 719 C C . ALA A 1 89 ? 1.686 -19.891 -20.688 1 87 89 ALA A C 1
ATOM 721 O O . ALA A 1 89 ? 2.047 -19.594 -19.547 1 87 89 ALA A O 1
ATOM 722 N N . ARG A 1 90 ? 2.465 -19.797 -21.719 1 88.94 90 ARG A N 1
ATOM 723 C CA . ARG A 1 90 ? 3.893 -19.531 -21.609 1 88.94 90 ARG A CA 1
ATOM 724 C C . ARG A 1 90 ? 4.141 -18.141 -21.031 1 88.94 90 ARG A C 1
ATOM 726 O O . ARG A 1 90 ? 4.961 -17.969 -20.125 1 88.94 90 ARG A O 1
ATOM 733 N N . GLU A 1 91 ? 3.447 -17.188 -21.531 1 88.75 91 GLU A N 1
ATOM 734 C CA . GLU A 1 91 ? 3.662 -15.82 -21.078 1 88.75 91 GLU A CA 1
ATOM 735 C C . GLU A 1 91 ? 3.246 -15.641 -19.625 1 88.75 91 GLU A C 1
ATOM 737 O O . GLU A 1 91 ? 3.865 -14.875 -18.891 1 88.75 91 GLU A O 1
ATOM 742 N N . THR A 1 92 ? 2.227 -16.328 -19.281 1 90.19 92 THR A N 1
ATOM 743 C CA . THR A 1 92 ? 1.783 -16.281 -17.891 1 90.19 92 THR A CA 1
ATOM 744 C C . THR A 1 92 ? 2.822 -16.906 -16.969 1 90.19 92 THR A C 1
ATOM 746 O O . THR A 1 92 ? 3.125 -16.375 -15.914 1 90.19 92 THR A O 1
ATOM 749 N N . ARG A 1 93 ? 3.344 -18.031 -17.391 1 91 93 ARG A N 1
ATOM 750 C CA . ARG A 1 93 ? 4.383 -18.703 -16.625 1 91 93 ARG A CA 1
ATOM 751 C C . ARG A 1 93 ? 5.617 -17.828 -16.469 1 91 93 ARG A C 1
ATOM 753 O O . ARG A 1 93 ? 6.191 -17.734 -15.391 1 91 93 ARG A O 1
ATOM 760 N N . GLU A 1 94 ? 5.977 -17.219 -17.562 1 91 94 GLU A N 1
ATOM 761 C CA . GLU A 1 94 ? 7.125 -16.312 -17.531 1 91 94 GLU A CA 1
ATOM 762 C C . GLU A 1 94 ? 6.844 -15.094 -16.672 1 91 94 GLU A C 1
ATOM 764 O O . GLU A 1 94 ? 7.727 -14.625 -15.953 1 91 94 GLU A O 1
ATOM 769 N N . GLY A 1 95 ? 5.641 -14.562 -16.781 1 93.19 95 GLY A N 1
ATOM 770 C CA . GLY A 1 95 ? 5.246 -13.438 -15.945 1 93.19 95 GLY A CA 1
ATOM 771 C C . GLY A 1 95 ? 5.305 -13.75 -14.461 1 93.19 95 GLY A C 1
ATOM 772 O O . GLY A 1 95 ? 5.863 -12.977 -13.68 1 93.19 95 GLY A O 1
ATOM 773 N N . THR A 1 96 ? 4.781 -14.867 -14.109 1 94.06 96 THR A N 1
ATOM 774 C CA . THR A 1 96 ? 4.789 -15.289 -12.711 1 94.06 96 THR A CA 1
ATOM 775 C C . THR A 1 96 ? 6.215 -15.516 -12.227 1 94.06 96 THR A C 1
ATOM 777 O O . THR A 1 96 ? 6.555 -15.164 -11.094 1 94.06 96 THR A O 1
ATOM 780 N N . ARG A 1 97 ? 6.988 -16.109 -13.078 1 92.25 97 ARG A N 1
ATOM 781 C CA . ARG A 1 97 ? 8.398 -16.312 -12.75 1 92.25 97 ARG A CA 1
ATOM 782 C C . ARG A 1 97 ? 9.094 -14.984 -12.477 1 92.25 97 ARG A C 1
ATOM 784 O O . ARG A 1 97 ? 9.805 -14.844 -11.477 1 92.25 97 ARG A O 1
ATOM 791 N N . MET A 1 98 ? 8.914 -14.07 -13.359 1 94.5 98 MET A N 1
ATOM 792 C CA . MET A 1 98 ? 9.562 -12.766 -13.234 1 94.5 98 MET A CA 1
ATOM 793 C C . MET A 1 98 ? 9.141 -12.078 -11.938 1 94.5 98 MET A C 1
ATOM 795 O O . MET A 1 98 ? 9.984 -11.547 -11.211 1 94.5 98 MET A O 1
ATOM 799 N N . ILE A 1 99 ? 7.895 -12.109 -11.633 1 96.81 99 ILE A N 1
ATOM 800 C CA . ILE A 1 99 ? 7.379 -11.477 -10.422 1 96.81 99 ILE A CA 1
ATOM 801 C C . ILE A 1 99 ? 7.973 -12.164 -9.188 1 96.81 99 ILE A C 1
ATOM 803 O O . ILE A 1 99 ? 8.453 -11.492 -8.273 1 96.81 99 ILE A O 1
ATOM 807 N N . GLY A 1 100 ? 7.949 -13.492 -9.18 1 95.94 100 GLY A N 1
ATOM 808 C CA . GLY A 1 100 ? 8.477 -14.242 -8.055 1 95.94 100 GLY A CA 1
ATOM 809 C C . GLY A 1 100 ? 9.953 -14.008 -7.816 1 95.94 100 GLY A C 1
ATOM 810 O O . GLY A 1 100 ? 10.383 -13.828 -6.676 1 95.94 100 GLY A O 1
ATOM 811 N N . GLU A 1 101 ? 10.68 -13.984 -8.898 1 93.25 101 GLU A N 1
ATOM 812 C CA . GLU A 1 101 ? 12.117 -13.789 -8.805 1 93.25 101 GLU A CA 1
ATOM 813 C C . GLU A 1 101 ? 12.453 -12.391 -8.297 1 93.25 101 GLU A C 1
ATOM 815 O O . GLU A 1 101 ? 13.344 -12.219 -7.465 1 93.25 101 GLU A O 1
ATOM 820 N N . ARG A 1 102 ? 11.805 -11.445 -8.82 1 94.75 102 ARG A N 1
ATOM 821 C CA . ARG A 1 102 ? 12.047 -10.078 -8.391 1 94.75 102 ARG A CA 1
ATOM 822 C C . ARG A 1 102 ? 11.641 -9.875 -6.938 1 94.75 102 ARG A C 1
ATOM 824 O O . ARG A 1 102 ? 12.359 -9.227 -6.172 1 94.75 102 ARG A O 1
ATOM 831 N N . MET A 1 103 ? 10.523 -10.391 -6.559 1 96 103 MET A N 1
ATOM 832 C CA . MET A 1 103 ? 10.086 -10.32 -5.168 1 96 103 MET A CA 1
ATOM 833 C C . MET A 1 103 ? 11.102 -10.969 -4.242 1 96 103 MET A C 1
ATOM 835 O O . MET A 1 103 ? 11.445 -10.422 -3.193 1 96 103 MET A O 1
ATOM 839 N N . TRP A 1 104 ? 11.539 -12.125 -4.664 1 93.5 104 TRP A N 1
ATOM 840 C CA . TRP A 1 104 ? 12.531 -12.859 -3.885 1 93.5 104 TRP A CA 1
ATOM 841 C C . TRP A 1 104 ? 13.797 -12.023 -3.689 1 93.5 104 TRP A C 1
ATOM 843 O O . TRP A 1 104 ? 14.305 -11.914 -2.572 1 93.5 104 TRP A O 1
ATOM 853 N N . LYS A 1 105 ? 14.227 -11.469 -4.762 1 92.19 105 LYS A N 1
ATOM 854 C CA . LYS A 1 105 ? 15.461 -10.688 -4.734 1 92.19 105 LYS A CA 1
ATOM 855 C C . LYS A 1 105 ? 15.328 -9.5 -3.785 1 92.19 105 LYS A C 1
ATOM 857 O O . LYS A 1 105 ? 16.203 -9.273 -2.943 1 92.19 105 LYS A O 1
ATOM 862 N N . VAL A 1 106 ? 14.281 -8.758 -3.852 1 95.12 106 VAL A N 1
ATOM 863 C CA . VAL A 1 106 ? 14.07 -7.574 -3.023 1 95.12 106 VAL A CA 1
ATOM 864 C C . VAL A 1 106 ? 13.898 -7.984 -1.563 1 95.12 106 VAL A C 1
ATOM 866 O O . VAL A 1 106 ? 14.523 -7.41 -0.672 1 95.12 106 VAL A O 1
ATOM 869 N N . CYS A 1 107 ? 13.117 -9 -1.295 1 95.31 107 CYS A N 1
ATOM 870 C CA . CYS A 1 107 ? 12.82 -9.422 0.069 1 95.31 107 CYS A CA 1
ATOM 871 C C . CYS A 1 107 ? 14.07 -9.945 0.761 1 95.31 107 CYS A C 1
ATOM 873 O O . CYS A 1 107 ? 14.281 -9.703 1.951 1 95.31 107 CYS A O 1
ATOM 875 N N . ARG A 1 108 ? 14.844 -10.633 0.03 1 91.25 108 ARG A N 1
ATOM 876 C CA . ARG A 1 108 ? 16.078 -11.156 0.61 1 91.25 108 ARG A CA 1
ATOM 877 C C . ARG A 1 108 ? 17 -10.016 1.041 1 91.25 108 ARG A C 1
ATOM 879 O O . ARG A 1 108 ? 17.766 -10.164 1.997 1 91.25 108 ARG A O 1
ATOM 886 N N . GLU A 1 109 ? 16.922 -8.977 0.352 1 91.5 109 GLU A N 1
ATOM 887 C CA . GLU A 1 109 ? 17.75 -7.816 0.659 1 91.5 109 GLU A CA 1
ATOM 888 C C . GLU A 1 109 ? 17.234 -7.07 1.885 1 91.5 109 GLU A C 1
ATOM 890 O O . GLU A 1 109 ? 18.016 -6.539 2.672 1 91.5 109 GLU A O 1
ATOM 895 N N . ILE A 1 110 ? 15.93 -7.09 2.098 1 93.94 110 ILE A N 1
ATOM 896 C CA . ILE A 1 110 ? 15.406 -6.188 3.119 1 93.94 110 ILE A CA 1
ATOM 897 C C . ILE A 1 110 ? 15 -6.988 4.355 1 93.94 110 ILE A C 1
ATOM 899 O O . ILE A 1 110 ? 14.867 -6.434 5.445 1 93.94 110 ILE A O 1
ATOM 903 N N . TYR A 1 111 ? 14.812 -8.234 4.195 1 89.62 111 TYR A N 1
ATOM 904 C CA . TYR A 1 111 ? 14.508 -9.125 5.309 1 89.62 111 TYR A CA 1
ATOM 905 C C . TYR A 1 111 ? 15.469 -10.305 5.355 1 89.62 111 TYR A C 1
ATOM 907 O O . TYR A 1 111 ? 15.422 -11.188 4.504 1 89.62 111 TYR A O 1
ATOM 915 N N . PRO A 1 112 ? 16.375 -10.359 6.23 1 81.56 112 PRO A N 1
ATOM 916 C CA . PRO A 1 112 ? 17.359 -11.453 6.27 1 81.56 112 PRO A CA 1
ATOM 917 C C . PRO A 1 112 ? 16.688 -12.828 6.336 1 81.56 112 PRO A C 1
ATOM 919 O O . PRO A 1 112 ? 16.141 -13.203 7.379 1 81.56 112 PRO A O 1
ATOM 922 N N . LEU A 1 113 ? 16.531 -13.555 5.215 1 79.44 113 LEU A N 1
ATOM 923 C CA . LEU A 1 113 ? 15.938 -14.883 5.059 1 79.44 113 LEU A CA 1
ATOM 924 C C . LEU A 1 113 ? 17.016 -15.961 5.105 1 79.44 113 LEU A C 1
ATOM 926 O O . LEU A 1 113 ? 17.234 -16.672 4.117 1 79.44 113 LEU A O 1
ATOM 930 N N . ASP A 1 114 ? 17.656 -16.234 6.113 1 70.94 114 ASP A N 1
ATOM 931 C CA . ASP A 1 114 ? 18.844 -17.094 6.234 1 70.94 114 ASP A CA 1
ATOM 932 C C . ASP A 1 114 ? 18.5 -18.531 5.887 1 70.94 114 ASP A C 1
ATOM 934 O O . ASP A 1 114 ? 19.297 -19.234 5.266 1 70.94 114 ASP A O 1
ATOM 938 N N . ILE A 1 115 ? 17.344 -18.969 6.188 1 64.81 115 ILE A N 1
ATOM 939 C CA . ILE A 1 115 ? 17 -20.391 6.051 1 64.81 115 ILE A CA 1
ATOM 940 C C . ILE A 1 115 ? 16.984 -20.766 4.574 1 64.81 115 ILE A C 1
ATOM 942 O O . ILE A 1 115 ? 17.109 -21.953 4.23 1 64.81 115 ILE A O 1
ATOM 946 N N . TRP A 1 116 ? 16.938 -19.812 3.783 1 70.12 116 TRP A N 1
ATOM 947 C CA . TRP A 1 116 ? 16.766 -20.125 2.365 1 70.12 116 TRP A CA 1
ATOM 948 C C . TRP A 1 116 ? 18.031 -19.781 1.584 1 70.12 116 TRP A C 1
ATOM 950 O O . TRP A 1 116 ? 18.047 -19.859 0.353 1 70.12 116 TRP A O 1
ATOM 960 N N . ASN A 1 117 ? 19.078 -19.359 2.307 1 61.97 117 ASN A N 1
ATOM 961 C CA . ASN A 1 117 ? 20.344 -18.906 1.726 1 61.97 117 ASN A CA 1
ATOM 962 C C . ASN A 1 117 ? 21.031 -20.016 0.932 1 61.97 117 ASN A C 1
ATOM 964 O O . ASN A 1 117 ? 21.734 -19.75 -0.04 1 61.97 117 ASN A O 1
ATOM 968 N N . ASP A 1 118 ? 21.031 -21.109 1.586 1 53.88 118 ASP A N 1
ATOM 969 C CA . ASP A 1 118 ? 21.797 -22.219 1.021 1 53.88 118 ASP A CA 1
ATOM 970 C C . ASP A 1 118 ? 21.172 -22.703 -0.289 1 53.88 118 ASP A C 1
ATOM 972 O O . ASP A 1 118 ? 21.75 -23.547 -0.977 1 53.88 118 ASP A O 1
ATOM 976 N N . ASP A 1 119 ? 20.062 -22.266 -0.379 1 55.81 119 ASP A N 1
ATOM 977 C CA . ASP A 1 119 ? 19.422 -22.781 -1.578 1 55.81 119 ASP A CA 1
ATOM 978 C C . ASP A 1 119 ? 19.891 -22.047 -2.826 1 55.81 119 ASP A C 1
ATOM 980 O O . ASP A 1 119 ? 19.109 -21.328 -3.465 1 55.81 119 ASP A O 1
ATOM 984 N N . LYS A 1 120 ? 21.219 -21.828 -2.676 1 50.72 120 LYS A N 1
ATOM 985 C CA . LYS A 1 120 ? 21.875 -21.266 -3.848 1 50.72 120 LYS A CA 1
ATOM 986 C C . LYS A 1 120 ? 21.469 -22.016 -5.117 1 50.72 120 LYS A C 1
ATOM 988 O O . LYS A 1 120 ? 21.875 -21.641 -6.219 1 50.72 120 LYS A O 1
ATOM 993 N N . LYS A 1 121 ? 21.141 -23.234 -4.875 1 52.56 121 LYS A N 1
ATOM 994 C CA . LYS A 1 121 ? 20.766 -23.828 -6.145 1 52.56 121 LYS A CA 1
ATOM 995 C C . LYS A 1 121 ? 19.672 -23.016 -6.844 1 52.56 121 LYS A C 1
ATOM 997 O O . LYS A 1 121 ? 18.656 -22.688 -6.234 1 52.56 121 LYS A O 1
ATOM 1002 N N . LYS A 1 122 ? 20.078 -22.172 -7.746 1 55.97 122 LYS A N 1
ATOM 1003 C CA . LYS A 1 122 ? 19.344 -21.328 -8.703 1 55.97 122 LYS A CA 1
ATOM 1004 C C . LYS A 1 122 ? 18.031 -21.984 -9.117 1 55.97 122 LYS A C 1
ATOM 1006 O O . LYS A 1 122 ? 18.016 -22.828 -10.016 1 55.97 122 LYS A O 1
ATOM 1011 N N . ARG A 1 123 ? 17.141 -22.234 -8.078 1 61.69 123 ARG A N 1
ATOM 1012 C CA . ARG A 1 123 ? 15.859 -22.656 -8.648 1 61.69 123 ARG A CA 1
ATOM 1013 C C . ARG A 1 123 ? 15.305 -21.594 -9.594 1 61.69 123 ARG A C 1
ATOM 1015 O O . ARG A 1 123 ? 15.172 -20.422 -9.211 1 61.69 123 ARG A O 1
ATOM 1022 N N . GLY A 1 124 ? 15.328 -21.906 -10.789 1 71.62 124 GLY A N 1
ATOM 1023 C CA . GLY A 1 124 ? 14.984 -20.984 -11.852 1 71.62 124 GLY A CA 1
ATOM 1024 C C . GLY A 1 124 ? 13.586 -20.406 -11.711 1 71.62 124 GLY A C 1
ATOM 1025 O O . GLY A 1 124 ? 13.367 -19.219 -11.977 1 71.62 124 GLY A O 1
ATOM 1026 N N . TYR A 1 125 ? 12.633 -21.219 -11.25 1 86.75 125 TYR A N 1
ATOM 1027 C CA . TYR A 1 125 ? 11.258 -20.734 -11.148 1 86.75 125 TYR A CA 1
ATOM 1028 C C . TYR A 1 125 ? 10.836 -20.594 -9.688 1 86.75 125 TYR A C 1
ATOM 1030 O O . TYR A 1 125 ? 11.039 -21.516 -8.891 1 86.75 125 TYR A O 1
ATOM 1038 N N . LYS A 1 126 ? 10.344 -19.438 -9.219 1 93.19 126 LYS A N 1
ATOM 1039 C CA . LYS A 1 126 ? 9.688 -19.219 -7.934 1 93.19 126 LYS A CA 1
ATOM 1040 C C . LYS A 1 126 ? 8.344 -18.516 -8.117 1 93.19 126 LYS A C 1
ATOM 1042 O O . LYS A 1 126 ? 8.289 -17.375 -8.586 1 93.19 126 LYS A O 1
ATOM 1047 N N . HIS A 1 127 ? 7.344 -19.234 -7.809 1 96.31 127 HIS A N 1
ATOM 1048 C CA . HIS A 1 127 ? 6.016 -18.625 -7.883 1 96.31 127 HIS A CA 1
ATOM 1049 C C . HIS A 1 127 ? 5.855 -17.531 -6.84 1 96.31 127 HIS A C 1
ATOM 1051 O O . HIS A 1 127 ? 6.25 -17.703 -5.684 1 96.31 127 HIS A O 1
ATOM 1057 N N . PRO A 1 128 ? 5.262 -16.406 -7.199 1 97.56 128 PRO A N 1
ATOM 1058 C CA . PRO A 1 128 ? 5.168 -15.289 -6.258 1 97.56 128 PRO A CA 1
ATOM 1059 C C . PRO A 1 128 ? 4.398 -15.648 -4.988 1 97.56 128 PRO A C 1
ATOM 1061 O O . PRO A 1 128 ? 4.73 -15.164 -3.904 1 97.56 128 PRO A O 1
ATOM 1064 N N . ALA A 1 129 ? 3.359 -16.453 -5.074 1 98.19 129 ALA A N 1
ATOM 1065 C CA . ALA A 1 129 ? 2.594 -16.859 -3.9 1 98.19 129 ALA A CA 1
ATOM 1066 C C . ALA A 1 129 ? 3.48 -17.594 -2.891 1 98.19 129 ALA A C 1
ATOM 1068 O O . ALA A 1 129 ? 3.32 -17.422 -1.681 1 98.19 129 ALA A O 1
ATOM 1069 N N . LEU A 1 130 ? 4.348 -18.406 -3.418 1 96.81 130 LEU A N 1
ATOM 1070 C CA . LEU A 1 130 ? 5.273 -19.141 -2.559 1 96.81 130 LEU A CA 1
ATOM 1071 C C . LEU A 1 130 ? 6.27 -18.188 -1.901 1 96.81 130 LEU A C 1
ATOM 1073 O O . LEU A 1 130 ? 6.535 -18.297 -0.701 1 96.81 130 LEU A O 1
ATOM 1077 N N . VAL A 1 131 ? 6.852 -17.328 -2.715 1 96.25 131 VAL A N 1
ATOM 1078 C CA . VAL A 1 131 ? 7.812 -16.359 -2.191 1 96.25 131 VAL A CA 1
ATOM 1079 C C . VAL A 1 131 ? 7.156 -15.531 -1.088 1 96.25 131 VAL A C 1
ATOM 1081 O O . VAL A 1 131 ? 7.742 -15.344 -0.018 1 96.25 131 VAL A O 1
ATOM 1084 N N . PHE A 1 132 ? 5.953 -15.07 -1.312 1 98.31 132 PHE A N 1
ATOM 1085 C CA . PHE A 1 132 ? 5.219 -14.25 -0.354 1 98.31 132 PHE A CA 1
ATOM 1086 C C . PHE A 1 132 ? 4.984 -15.016 0.944 1 98.31 132 PHE A C 1
ATOM 1088 O O . PHE A 1 132 ? 5.172 -14.477 2.033 1 98.31 132 PHE A O 1
ATOM 1095 N N . ALA A 1 133 ? 4.578 -16.281 0.828 1 98.25 133 ALA A N 1
ATOM 1096 C CA . ALA A 1 133 ? 4.348 -17.109 2.002 1 98.25 133 ALA A CA 1
ATOM 1097 C C . ALA A 1 133 ? 5.629 -17.297 2.805 1 98.25 133 ALA A C 1
ATOM 1099 O O . ALA A 1 133 ? 5.617 -17.234 4.035 1 98.25 133 ALA A O 1
ATOM 1100 N N . ILE A 1 134 ? 6.703 -17.562 2.102 1 96.5 134 ILE A N 1
ATOM 1101 C CA . ILE A 1 134 ? 7.992 -17.781 2.752 1 96.5 134 ILE A CA 1
ATOM 1102 C C . ILE A 1 134 ? 8.383 -16.531 3.541 1 96.5 134 ILE A C 1
ATOM 1104 O O . ILE A 1 134 ? 8.742 -16.609 4.715 1 96.5 134 ILE A O 1
ATOM 1108 N N . VAL A 1 135 ? 8.289 -15.414 2.924 1 96.81 135 VAL A N 1
ATOM 1109 C CA . VAL A 1 135 ? 8.688 -14.156 3.537 1 96.81 135 VAL A CA 1
ATOM 1110 C C . VAL A 1 135 ? 7.781 -13.852 4.73 1 96.81 135 VAL A C 1
ATOM 1112 O O . VAL A 1 135 ? 8.258 -13.516 5.812 1 96.81 135 VAL A O 1
ATOM 1115 N N . CYS A 1 136 ? 6.488 -14.008 4.566 1 97.69 136 CYS A N 1
ATOM 1116 C CA . CYS A 1 136 ? 5.539 -13.711 5.633 1 97.69 136 CYS A CA 1
ATOM 1117 C C . CYS A 1 136 ? 5.723 -14.664 6.809 1 97.69 136 CYS A C 1
ATOM 1119 O O . CYS A 1 136 ? 5.629 -14.25 7.969 1 97.69 136 CYS A O 1
ATOM 1121 N N . HIS A 1 137 ? 5.941 -15.938 6.461 1 96.94 137 HIS A N 1
ATOM 1122 C CA . HIS A 1 137 ? 6.219 -16.891 7.523 1 96.94 137 HIS A CA 1
ATOM 1123 C C . HIS A 1 137 ? 7.469 -16.5 8.305 1 96.94 137 HIS A C 1
ATOM 1125 O O . HIS A 1 137 ? 7.48 -16.547 9.539 1 96.94 137 HIS A O 1
ATOM 1131 N N . HIS A 1 138 ? 8.508 -16.125 7.602 1 94.94 138 HIS A N 1
ATOM 1132 C CA . HIS A 1 138 ? 9.75 -15.672 8.219 1 94.94 138 HIS A CA 1
ATOM 1133 C C . HIS A 1 138 ? 9.5 -14.484 9.148 1 94.94 138 HIS A C 1
ATOM 1135 O O . HIS A 1 138 ? 10.102 -14.391 10.219 1 94.94 138 HIS A O 1
ATOM 1141 N N . LEU A 1 139 ? 8.617 -13.648 8.75 1 95.75 139 LEU A N 1
ATOM 1142 C CA . LEU A 1 139 ? 8.32 -12.43 9.492 1 95.75 139 LEU A CA 1
ATOM 1143 C C . LEU A 1 139 ? 7.262 -12.688 10.562 1 95.75 139 LEU A C 1
ATOM 1145 O O . LEU A 1 139 ? 6.805 -11.758 11.227 1 95.75 139 LEU A O 1
ATOM 1149 N N . GLN A 1 140 ? 6.801 -13.891 10.664 1 96.31 140 GLN A N 1
ATOM 1150 C CA . GLN A 1 140 ? 5.859 -14.352 11.68 1 96.31 140 GLN A CA 1
ATOM 1151 C C . GLN A 1 140 ? 4.492 -13.695 11.508 1 96.31 140 GLN A C 1
ATOM 1153 O O . GLN A 1 140 ? 3.822 -13.367 12.484 1 96.31 140 GLN A O 1
ATOM 1158 N N . ILE A 1 141 ? 4.168 -13.414 10.328 1 97.06 141 ILE A N 1
ATOM 1159 C CA . ILE A 1 141 ? 2.818 -12.969 10.008 1 97.06 141 ILE A CA 1
ATOM 1160 C C . ILE A 1 141 ? 1.875 -14.172 9.961 1 97.06 141 ILE A C 1
ATOM 1162 O O . ILE A 1 141 ? 2.174 -15.18 9.32 1 97.06 141 ILE A O 1
ATOM 1166 N N . PRO A 1 142 ? 0.721 -14.086 10.625 1 97.31 142 PRO A N 1
ATOM 1167 C CA . PRO A 1 142 ? -0.184 -15.234 10.688 1 97.31 142 PRO A CA 1
ATOM 1168 C C . PRO A 1 142 ? -0.634 -15.703 9.305 1 97.31 142 PRO A C 1
ATOM 1170 O O . PRO A 1 142 ? -0.803 -14.891 8.398 1 97.31 142 PRO A O 1
ATOM 1173 N N . LYS A 1 143 ? -0.897 -16.969 9.18 1 98.19 143 LYS A N 1
ATOM 1174 C CA . LYS A 1 143 ? -1.211 -17.672 7.93 1 98.19 143 LYS A CA 1
ATOM 1175 C C . LYS A 1 143 ? -2.396 -17.016 7.223 1 98.19 143 LYS A C 1
ATOM 1177 O O . LYS A 1 143 ? -2.311 -16.688 6.039 1 98.19 143 LYS A O 1
ATOM 1182 N N . GLU A 1 144 ? -3.463 -16.828 7.965 1 98 144 GLU A N 1
ATOM 1183 C CA . GLU A 1 144 ? -4.668 -16.266 7.363 1 98 144 GLU A CA 1
ATOM 1184 C C . GLU A 1 144 ? -4.414 -14.852 6.832 1 98 144 GLU A C 1
ATOM 1186 O O . GLU A 1 144 ? -4.863 -14.5 5.738 1 98 144 GLU A O 1
ATOM 1191 N N . THR A 1 145 ? -3.676 -14.039 7.609 1 97.94 145 THR A N 1
ATOM 1192 C CA . THR A 1 145 ? -3.307 -12.68 7.203 1 97.94 145 THR A CA 1
ATOM 1193 C C . THR A 1 145 ? -2.432 -12.711 5.957 1 97.94 145 THR A C 1
ATOM 1195 O O . THR A 1 145 ? -2.6 -11.883 5.055 1 97.94 145 THR A O 1
ATOM 1198 N N . THR A 1 146 ? -1.535 -13.672 5.922 1 98.44 146 THR A N 1
ATOM 1199 C CA . THR A 1 146 ? -0.641 -13.844 4.781 1 98.44 146 THR A CA 1
ATOM 1200 C C . THR A 1 146 ? -1.436 -14.117 3.508 1 98.44 146 THR A C 1
ATOM 1202 O O . THR A 1 146 ? -1.248 -13.438 2.496 1 98.44 146 THR A O 1
ATOM 1205 N N . VAL A 1 147 ? -2.367 -15.016 3.568 1 98.75 147 VAL A N 1
ATOM 1206 C CA . VAL A 1 147 ? -3.154 -15.414 2.406 1 98.75 147 VAL A CA 1
ATOM 1207 C C . VAL A 1 147 ? -4.031 -14.25 1.951 1 98.75 147 VAL A C 1
ATOM 1209 O O . VAL A 1 147 ? -4.07 -13.922 0.763 1 98.75 147 VAL A O 1
ATOM 1212 N N . LEU A 1 148 ? -4.668 -13.617 2.883 1 98.69 148 LEU A N 1
ATOM 1213 C CA . LEU A 1 148 ? -5.535 -12.492 2.564 1 98.69 148 LEU A CA 1
ATOM 1214 C C . LEU A 1 148 ? -4.742 -11.359 1.913 1 98.69 148 LEU A C 1
ATOM 1216 O O . LEU A 1 148 ? -5.195 -10.766 0.932 1 98.69 148 LEU A O 1
ATOM 1220 N N . SER A 1 149 ? -3.605 -11.078 2.451 1 98.62 149 SER A N 1
ATOM 1221 C CA . SER A 1 149 ? -2.754 -10.016 1.937 1 98.62 149 SER A CA 1
ATOM 1222 C C . SER A 1 149 ? -2.295 -10.312 0.513 1 98.62 149 SER A C 1
ATOM 1224 O O . SER A 1 149 ? -2.279 -9.422 -0.339 1 98.62 149 SER A O 1
ATOM 1226 N N . TYR A 1 150 ? -1.957 -11.531 0.261 1 98.69 150 TYR A N 1
ATOM 1227 C CA . TYR A 1 150 ? -1.534 -11.914 -1.082 1 98.69 150 TYR A CA 1
ATOM 1228 C C . TYR A 1 150 ? -2.672 -11.742 -2.082 1 98.69 150 TYR A C 1
ATOM 1230 O O . TYR A 1 150 ? -2.471 -11.203 -3.176 1 98.69 150 TYR A O 1
ATOM 1238 N N . LEU A 1 151 ? -3.834 -12.266 -1.681 1 98.62 151 LEU A N 1
ATOM 1239 C CA . LEU A 1 151 ? -4.996 -12.133 -2.553 1 98.62 151 LEU A CA 1
ATOM 1240 C C . LEU A 1 151 ? -5.281 -10.664 -2.857 1 98.62 151 LEU A C 1
ATOM 1242 O O . LEU A 1 151 ? -5.527 -10.305 -4.012 1 98.62 151 LEU A O 1
ATOM 1246 N N . TYR A 1 152 ? -5.215 -9.859 -1.859 1 98.56 152 TYR A N 1
ATOM 1247 C CA . TYR A 1 152 ? -5.484 -8.438 -2.037 1 98.56 152 TYR A CA 1
ATOM 1248 C C . TYR A 1 152 ? -4.484 -7.809 -3 1 98.56 152 TYR A C 1
ATOM 1250 O O . TYR A 1 152 ? -4.871 -7.055 -3.896 1 98.56 152 TYR A O 1
ATOM 1258 N N . THR A 1 153 ? -3.223 -8.109 -2.816 1 98.25 153 THR A N 1
ATOM 1259 C CA . THR A 1 153 ? -2.168 -7.52 -3.637 1 98.25 153 THR A CA 1
ATOM 1260 C C . THR A 1 153 ? -2.33 -7.93 -5.098 1 98.25 153 THR A C 1
ATOM 1262 O O . THR A 1 153 ? -2.088 -7.129 -6.004 1 98.25 153 THR A O 1
ATOM 1265 N N . SER A 1 154 ? -2.711 -9.164 -5.316 1 97.88 154 SER A N 1
ATOM 1266 C CA . SER A 1 154 ? -2.951 -9.656 -6.672 1 97.88 154 SER A CA 1
ATOM 1267 C C . SER A 1 154 ? -4.102 -8.898 -7.336 1 97.88 154 SER A C 1
ATOM 1269 O O . SER A 1 154 ? -3.998 -8.492 -8.492 1 97.88 154 SER A O 1
ATOM 1271 N N . VAL A 1 155 ? -5.145 -8.703 -6.602 1 98 155 VAL A N 1
ATOM 1272 C CA . VAL A 1 155 ? -6.332 -8.023 -7.113 1 98 155 VAL A CA 1
ATOM 1273 C C . VAL A 1 155 ? -6.023 -6.543 -7.34 1 98 155 VAL A C 1
ATOM 1275 O O . VAL A 1 155 ? -6.441 -5.965 -8.344 1 98 155 VAL A O 1
ATOM 1278 N N . GLN A 1 156 ? -5.332 -5.949 -6.391 1 98 156 GLN A N 1
ATOM 1279 C CA . GLN A 1 156 ? -4.934 -4.547 -6.5 1 98 156 GLN A CA 1
ATOM 1280 C C . GLN A 1 156 ? -4.137 -4.305 -7.781 1 98 156 GLN A C 1
ATOM 1282 O O . GLN A 1 156 ? -4.355 -3.305 -8.469 1 98 156 GLN A O 1
ATOM 1287 N N . ALA A 1 157 ? -3.23 -5.188 -8.133 1 97.06 157 ALA A N 1
ATOM 1288 C CA . ALA A 1 157 ? -2.428 -5.062 -9.344 1 97.06 157 ALA A CA 1
ATOM 1289 C C . ALA A 1 157 ? -3.309 -5.113 -10.594 1 97.06 157 ALA A C 1
ATOM 1291 O O . ALA A 1 157 ? -3.121 -4.328 -11.523 1 97.06 157 ALA A O 1
ATOM 1292 N N . LEU A 1 158 ? -4.262 -6.012 -10.609 1 96.62 158 LEU A N 1
ATOM 1293 C CA . LEU A 1 158 ? -5.156 -6.152 -11.75 1 96.62 158 LEU A CA 1
ATOM 1294 C C . LEU A 1 158 ? -6.062 -4.934 -11.891 1 96.62 158 LEU A C 1
ATOM 1296 O O . LEU A 1 158 ? -6.355 -4.496 -13.008 1 96.62 158 LEU A O 1
ATOM 1300 N N . VAL A 1 159 ? -6.512 -4.395 -10.75 1 97.12 159 VAL A N 1
ATOM 1301 C CA . VAL A 1 159 ? -7.348 -3.197 -10.773 1 97.12 159 VAL A CA 1
ATOM 1302 C C . VAL A 1 159 ? -6.551 -2.02 -11.336 1 97.12 159 VAL A C 1
ATOM 1304 O O . VAL A 1 159 ? -7.059 -1.259 -12.156 1 97.12 159 VAL A O 1
ATOM 1307 N N . GLN A 1 160 ? -5.324 -1.862 -10.883 1 95.5 160 GLN A N 1
ATOM 1308 C CA . GLN A 1 160 ? -4.473 -0.801 -11.406 1 95.5 160 GLN A CA 1
ATOM 1309 C C . GLN A 1 160 ? -4.27 -0.953 -12.914 1 95.5 160 GLN A C 1
ATOM 1311 O O . GLN A 1 160 ? -4.246 0.039 -13.641 1 95.5 160 GLN A O 1
ATOM 1316 N N . ASN A 1 161 ? -4.117 -2.152 -13.391 1 94.06 161 ASN A N 1
ATOM 1317 C CA . ASN A 1 161 ? -3.982 -2.42 -14.812 1 94.06 161 ASN A CA 1
ATOM 1318 C C . ASN A 1 161 ? -5.25 -2.047 -15.578 1 94.06 161 ASN A C 1
ATOM 1320 O O . ASN A 1 161 ? -5.18 -1.498 -16.672 1 94.06 161 ASN A O 1
ATOM 1324 N N . ALA A 1 162 ? -6.344 -2.352 -14.992 1 94.25 162 ALA A N 1
ATOM 1325 C CA . ALA A 1 162 ? -7.625 -2.057 -15.633 1 94.25 162 ALA A CA 1
ATOM 1326 C C . ALA A 1 162 ? -7.844 -0.551 -15.75 1 94.25 162 ALA A C 1
ATOM 1328 O O . ALA A 1 162 ? -8.375 -0.072 -16.75 1 94.25 162 ALA A O 1
ATOM 1329 N N . VAL A 1 163 ? -7.477 0.179 -14.727 1 94.81 163 VAL A N 1
ATOM 1330 C CA . VAL A 1 163 ? -7.598 1.634 -14.742 1 94.81 163 VAL A CA 1
ATOM 1331 C C . VAL A 1 163 ? -6.855 2.201 -15.945 1 94.81 163 VAL A C 1
ATOM 1333 O O . VAL A 1 163 ? -7.316 3.16 -16.578 1 94.81 163 VAL A O 1
ATOM 1336 N N . ARG A 1 164 ? -5.785 1.611 -16.344 1 92.31 164 ARG A N 1
ATOM 1337 C CA . ARG A 1 164 ? -4.965 2.072 -17.453 1 92.31 164 ARG A CA 1
ATOM 1338 C C . ARG A 1 164 ? -5.508 1.559 -18.781 1 92.31 164 ARG A C 1
ATOM 1340 O O . ARG A 1 164 ? -5.551 2.297 -19.766 1 92.31 164 ARG A O 1
ATOM 1347 N N . ALA A 1 165 ? -6.055 0.339 -18.812 1 92.19 165 ALA A N 1
ATOM 1348 C CA . ALA A 1 165 ? -6.371 -0.353 -20.062 1 92.19 165 ALA A CA 1
ATOM 1349 C C . ALA A 1 165 ? -7.793 -0.043 -20.516 1 92.19 165 ALA A C 1
ATOM 1351 O O . ALA A 1 165 ? -8.078 -0.017 -21.719 1 92.19 165 ALA A O 1
ATOM 1352 N N . ILE A 1 166 ? -8.859 0.085 -19.734 1 90.56 166 ILE A N 1
ATOM 1353 C CA . ILE A 1 166 ? -10.258 0.358 -20.016 1 90.56 166 ILE A CA 1
ATOM 1354 C C . ILE A 1 166 ? -10.547 1.846 -19.828 1 90.56 166 ILE A C 1
ATOM 1356 O O . ILE A 1 166 ? -11.602 2.338 -20.234 1 90.56 166 ILE A O 1
ATOM 1360 N N . PRO A 1 167 ? -9.578 2.648 -19.609 1 83.81 167 PRO A N 1
ATOM 1361 C CA . PRO A 1 167 ? -9.477 4.004 -19.078 1 83.81 167 PRO A CA 1
ATOM 1362 C C . PRO A 1 167 ? -10.57 4.316 -18.062 1 83.81 167 PRO A C 1
ATOM 1364 O O . PRO A 1 167 ? -11.461 5.125 -18.328 1 83.81 167 PRO A O 1
ATOM 1367 N N . LEU A 1 168 ? -10.555 3.713 -16.984 1 92.06 168 LEU A N 1
ATOM 1368 C CA . LEU A 1 168 ? -11.352 4.02 -15.805 1 92.06 168 LEU A CA 1
ATOM 1369 C C . LEU A 1 168 ? -10.75 5.176 -15.016 1 92.06 168 LEU A C 1
ATOM 1371 O O . LEU A 1 168 ? -9.57 5.5 -15.195 1 92.06 168 LEU A O 1
ATOM 1375 N N . GLY A 1 169 ? -11.617 5.855 -14.242 1 93.31 169 GLY A N 1
ATOM 1376 C CA . GLY A 1 169 ? -11.078 6.852 -13.328 1 93.31 169 GLY A CA 1
ATOM 1377 C C . GLY A 1 169 ? -10.406 6.242 -12.109 1 93.31 169 GLY A C 1
ATOM 1378 O O . GLY A 1 169 ? -10.719 5.113 -11.727 1 93.31 169 GLY A O 1
ATOM 1379 N N . GLN A 1 170 ? -9.461 6.934 -11.531 1 93.94 170 GLN A N 1
ATOM 1380 C CA . GLN A 1 170 ? -8.766 6.484 -10.328 1 93.94 170 GLN A CA 1
ATOM 1381 C C . GLN A 1 170 ? -9.75 6.188 -9.203 1 93.94 170 GLN A C 1
ATOM 1383 O O . GLN A 1 170 ? -9.57 5.227 -8.453 1 93.94 170 GLN A O 1
ATOM 1388 N N . THR A 1 171 ? -10.734 6.969 -9.078 1 95 171 THR A N 1
ATOM 1389 C CA . THR A 1 171 ? -11.758 6.75 -8.062 1 95 171 THR A CA 1
ATOM 1390 C C . THR A 1 171 ? -12.523 5.461 -8.336 1 95 171 THR A C 1
ATOM 1392 O O . THR A 1 171 ? -12.891 4.742 -7.398 1 95 171 THR A O 1
ATOM 1395 N N . ASP A 1 172 ? -12.773 5.184 -9.602 1 95.88 172 ASP A N 1
ATOM 1396 C CA . ASP A 1 172 ? -13.406 3.922 -9.984 1 95.88 172 ASP A CA 1
ATOM 1397 C C . ASP A 1 172 ? -12.57 2.729 -9.523 1 95.88 172 ASP A C 1
ATOM 1399 O O . ASP A 1 172 ? -13.109 1.738 -9.031 1 95.88 172 ASP A O 1
ATOM 1403 N N . GLY A 1 173 ? -11.281 2.822 -9.695 1 97.06 173 GLY A N 1
ATOM 1404 C CA . GLY A 1 173 ? -10.391 1.776 -9.219 1 97.06 173 GLY A CA 1
ATOM 1405 C C . GLY A 1 173 ? -10.508 1.528 -7.73 1 97.06 173 GLY A C 1
ATOM 1406 O O . GLY A 1 173 ? -10.547 0.379 -7.289 1 97.06 173 GLY A O 1
ATOM 1407 N N . GLN A 1 174 ? -10.594 2.615 -6.992 1 97.56 174 GLN A N 1
ATOM 1408 C CA . GLN A 1 174 ? -10.727 2.502 -5.543 1 97.56 174 GLN A CA 1
ATOM 1409 C C . GLN A 1 174 ? -12.07 1.895 -5.156 1 97.56 174 GLN A C 1
ATOM 1411 O O . GLN A 1 174 ? -12.148 1.085 -4.23 1 97.56 174 GLN A O 1
ATOM 1416 N N . ARG A 1 175 ? -13.102 2.283 -5.82 1 96.56 175 ARG A N 1
ATOM 1417 C CA . ARG A 1 175 ? -14.422 1.706 -5.59 1 96.56 175 ARG A CA 1
ATOM 1418 C C . ARG A 1 175 ? -14.414 0.204 -5.855 1 96.56 175 ARG A C 1
ATOM 1420 O O . ARG A 1 175 ? -15.031 -0.565 -5.113 1 96.56 175 ARG A O 1
ATOM 1427 N N . LEU A 1 176 ? -13.805 -0.14 -6.918 1 97.25 176 LEU A N 1
ATOM 1428 C CA . LEU A 1 176 ? -13.695 -1.552 -7.27 1 97.25 176 LEU A CA 1
ATOM 1429 C C . LEU A 1 176 ? -13 -2.332 -6.156 1 97.25 176 LEU A C 1
ATOM 1431 O O . LEU A 1 176 ? -13.43 -3.43 -5.797 1 97.25 176 LEU A O 1
ATOM 1435 N N . LEU A 1 177 ? -11.922 -1.807 -5.629 1 97.75 177 LEU A N 1
ATOM 1436 C CA . LEU A 1 177 ? -11.188 -2.469 -4.555 1 97.75 177 LEU A CA 1
ATOM 1437 C C . LEU A 1 177 ? -12.086 -2.678 -3.338 1 97.75 177 LEU A C 1
ATOM 1439 O O . LEU A 1 177 ? -12.07 -3.75 -2.727 1 97.75 177 LEU A O 1
ATOM 1443 N N . VAL A 1 178 ? -12.836 -1.664 -2.998 1 96.62 178 VAL A N 1
ATOM 1444 C CA . VAL A 1 178 ? -13.773 -1.79 -1.889 1 96.62 178 VAL A CA 1
ATOM 1445 C C . VAL A 1 178 ? -14.766 -2.914 -2.178 1 96.62 178 VAL A C 1
ATOM 1447 O O . VAL A 1 178 ? -15.031 -3.754 -1.314 1 96.62 178 VAL A O 1
ATOM 1450 N N . SER A 1 179 ? -15.297 -2.936 -3.393 1 96.62 179 SER A N 1
ATOM 1451 C CA . SER A 1 179 ? -16.328 -3.9 -3.764 1 96.62 179 SER A CA 1
ATOM 1452 C C . SER A 1 179 ? -15.773 -5.324 -3.76 1 96.62 179 SER A C 1
ATOM 1454 O O . SER A 1 179 ? -16.531 -6.285 -3.617 1 96.62 179 SER A O 1
ATOM 1456 N N . MET A 1 180 ? -14.492 -5.504 -3.9 1 97.88 180 MET A N 1
ATOM 1457 C CA . MET A 1 180 ? -13.883 -6.828 -3.984 1 97.88 180 MET A CA 1
ATOM 1458 C C . MET A 1 180 ? -13.57 -7.375 -2.596 1 97.88 180 MET A C 1
ATOM 1460 O O . MET A 1 180 ? -13.312 -8.57 -2.438 1 97.88 180 MET A O 1
ATOM 1464 N N . GLN A 1 181 ? -13.523 -6.535 -1.548 1 97.12 181 GLN A N 1
ATOM 1465 C CA . GLN A 1 181 ? -13.055 -6.934 -0.223 1 97.12 181 GLN A CA 1
ATOM 1466 C C . GLN A 1 181 ? -13.875 -8.102 0.321 1 97.12 181 GLN A C 1
ATOM 1468 O O . GLN A 1 181 ? -13.32 -9.086 0.806 1 97.12 181 GLN A O 1
ATOM 1473 N N . PRO A 1 182 ? -15.266 -8.062 0.2 1 97 182 PRO A N 1
ATOM 1474 C CA . PRO A 1 182 ? -16.031 -9.219 0.683 1 97 182 PRO A CA 1
ATOM 1475 C C . PRO A 1 182 ? -15.688 -10.508 -0.065 1 97 182 PRO A C 1
ATOM 1477 O O . PRO A 1 182 ? -15.703 -11.586 0.525 1 97 182 PRO A O 1
ATOM 1480 N N . HIS A 1 183 ? -15.367 -10.414 -1.365 1 98.06 183 HIS A N 1
ATOM 1481 C CA . HIS A 1 183 ? -15 -11.578 -2.158 1 98.06 183 HIS A CA 1
ATOM 1482 C C . HIS A 1 183 ? -13.656 -12.148 -1.713 1 98.06 183 HIS A C 1
ATOM 1484 O O . HIS A 1 183 ? -13.453 -13.367 -1.725 1 98.06 183 HIS A O 1
ATOM 1490 N N . LEU A 1 184 ? -12.773 -11.273 -1.324 1 98.56 184 LEU A N 1
ATOM 1491 C CA . LEU A 1 184 ? -11.469 -11.703 -0.841 1 98.56 184 LEU A CA 1
ATOM 1492 C C . LEU A 1 184 ? -11.594 -12.43 0.492 1 98.56 184 LEU A C 1
ATOM 1494 O O . LEU A 1 184 ? -10.938 -13.453 0.711 1 98.56 184 LEU A O 1
ATOM 1498 N N . LEU A 1 185 ? -12.391 -11.914 1.391 1 98.06 185 LEU A N 1
ATOM 1499 C CA . LEU A 1 185 ? -12.609 -12.555 2.684 1 98.06 185 LEU A CA 1
ATOM 1500 C C . LEU A 1 185 ? -13.242 -13.93 2.508 1 98.06 185 LEU A C 1
ATOM 1502 O O . LEU A 1 185 ? -12.836 -14.891 3.174 1 98.06 185 LEU A O 1
ATOM 1506 N N . LYS A 1 186 ? -14.195 -14.008 1.596 1 98.19 186 LYS A N 1
ATOM 1507 C CA . LYS A 1 186 ? -14.82 -15.297 1.3 1 98.19 186 LYS A CA 1
ATOM 1508 C C . LYS A 1 186 ? -13.812 -16.266 0.708 1 98.19 186 LYS A C 1
ATOM 1510 O O . LYS A 1 186 ? -13.844 -17.469 1.012 1 98.19 186 LYS A O 1
ATOM 1515 N N . ALA A 1 187 ? -12.969 -15.781 -0.147 1 98.44 187 ALA A N 1
ATOM 1516 C CA . ALA A 1 187 ? -11.938 -16.609 -0.764 1 98.44 187 ALA A CA 1
ATOM 1517 C C . ALA A 1 187 ? -11.008 -17.203 0.291 1 98.44 187 ALA A C 1
ATOM 1519 O O . ALA A 1 187 ? -10.648 -18.375 0.215 1 98.44 187 ALA A O 1
ATOM 1520 N N . VAL A 1 188 ? -10.609 -16.422 1.258 1 98.5 188 VAL A N 1
ATOM 1521 C CA . VAL A 1 188 ? -9.727 -16.891 2.32 1 98.5 188 VAL A CA 1
ATOM 1522 C C . VAL A 1 188 ? -10.406 -18.016 3.096 1 98.5 188 VAL A C 1
ATOM 1524 O O . VAL A 1 188 ? -9.766 -19.016 3.428 1 98.5 188 VAL A O 1
ATOM 1527 N N . GLN A 1 189 ? -11.68 -17.828 3.391 1 98.31 189 GLN A N 1
ATOM 1528 C CA . GLN A 1 189 ? -12.438 -18.859 4.09 1 98.31 189 GLN A CA 1
ATOM 1529 C C . GLN A 1 189 ? -12.492 -20.141 3.275 1 98.31 189 GLN A C 1
ATOM 1531 O O . GLN A 1 189 ? -12.32 -21.234 3.82 1 98.31 189 GLN A O 1
ATOM 1536 N N . LYS A 1 190 ? -12.734 -19.984 2.031 1 98.38 190 LYS A N 1
ATOM 1537 C CA . LYS A 1 190 ? -12.766 -21.156 1.146 1 98.38 190 LYS A CA 1
ATOM 1538 C C . LYS A 1 190 ? -11.406 -21.844 1.097 1 98.38 190 LYS A C 1
ATOM 1540 O O . LYS A 1 190 ? -11.328 -23.062 1.212 1 98.38 190 LYS A O 1
ATOM 1545 N N . ILE A 1 191 ? -10.336 -21.094 0.939 1 98.69 191 ILE A N 1
ATOM 1546 C CA . ILE A 1 191 ? -8.977 -21.609 0.828 1 98.69 191 ILE A CA 1
ATOM 1547 C C . ILE A 1 191 ? -8.633 -22.438 2.068 1 98.69 191 ILE A C 1
ATOM 1549 O O . ILE A 1 191 ? -7.949 -23.453 1.975 1 98.69 191 ILE A O 1
ATOM 1553 N N . ASP A 1 192 ? -9.109 -21.984 3.199 1 98 192 ASP A N 1
ATOM 1554 C CA . ASP A 1 192 ? -8.812 -22.641 4.469 1 98 192 ASP A CA 1
ATOM 1555 C C . ASP A 1 192 ? -9.383 -24.062 4.504 1 98 192 ASP A C 1
ATOM 1557 O O . ASP A 1 192 ? -8.906 -24.906 5.266 1 98 192 ASP A O 1
ATOM 1561 N N . THR A 1 193 ? -10.383 -24.312 3.676 1 97.88 193 THR A N 1
ATOM 1562 C CA . THR A 1 193 ? -11.047 -25.609 3.699 1 97.88 193 THR A CA 1
ATOM 1563 C C . THR A 1 193 ? -10.477 -26.531 2.627 1 97.88 193 THR A C 1
ATOM 1565 O O . THR A 1 193 ? -10.789 -27.719 2.6 1 97.88 193 THR A O 1
ATOM 1568 N N . LEU A 1 194 ? -9.695 -26.062 1.742 1 98.06 194 LEU A N 1
ATOM 1569 C CA . LEU A 1 194 ? -9.242 -26.797 0.569 1 98.06 194 LEU A CA 1
ATOM 1570 C C . LEU A 1 194 ? -8.031 -27.656 0.903 1 98.06 194 LEU A C 1
ATOM 1572 O O . LEU A 1 194 ? -7.301 -27.375 1.857 1 98.06 194 LEU A O 1
ATOM 1576 N N . THR A 1 195 ? -7.848 -28.719 0.093 1 97.31 195 THR A N 1
ATOM 1577 C CA . THR A 1 195 ? -6.676 -29.578 0.19 1 97.31 195 THR A CA 1
ATOM 1578 C C . THR A 1 195 ? -5.82 -29.469 -1.068 1 97.31 195 THR A C 1
ATOM 1580 O O . THR A 1 195 ? -6.215 -28.828 -2.043 1 97.31 195 THR A O 1
ATOM 1583 N N . GLU A 1 196 ? -4.652 -30 -1.009 1 96.69 196 GLU A N 1
ATOM 1584 C CA . GLU A 1 196 ? -3.713 -29.953 -2.127 1 96.69 196 GLU A CA 1
ATOM 1585 C C . GLU A 1 196 ? -4.332 -30.547 -3.391 1 96.69 196 GLU A C 1
ATOM 1587 O O . GLU A 1 196 ? -3.98 -30.156 -4.504 1 96.69 196 GLU A O 1
ATOM 1592 N N . GLU A 1 197 ? -5.305 -31.438 -3.293 1 95.44 197 GLU A N 1
ATOM 1593 C CA . GLU A 1 197 ? -5.945 -32.094 -4.422 1 95.44 197 GLU A CA 1
ATOM 1594 C C . GLU A 1 197 ? -6.734 -31.125 -5.273 1 95.44 197 GLU A C 1
ATOM 1596 O O . GLU A 1 197 ? -7.008 -31.375 -6.449 1 95.44 197 GLU A O 1
ATOM 1601 N N . GLU A 1 198 ? -7.059 -30 -4.688 1 95.75 198 GLU A N 1
ATOM 1602 C CA . GLU A 1 198 ? -7.879 -29.016 -5.383 1 95.75 198 GLU A CA 1
ATOM 1603 C C . GLU A 1 198 ? -7.008 -27.984 -6.102 1 95.75 198 GLU A C 1
ATOM 1605 O O . GLU A 1 198 ? -7.523 -27.109 -6.805 1 95.75 198 GLU A O 1
ATOM 1610 N N . LEU A 1 199 ? -5.723 -28.156 -5.988 1 95.88 199 LEU A N 1
ATOM 1611 C CA . LEU A 1 199 ? -4.816 -27.188 -6.605 1 95.88 199 LEU A CA 1
ATOM 1612 C C . LEU A 1 199 ? -5.004 -27.156 -8.117 1 95.88 199 LEU A C 1
ATOM 1614 O O . LEU A 1 199 ? -4.938 -28.203 -8.781 1 95.88 199 LEU A O 1
ATOM 1618 N N . GLY A 1 200 ? -5.289 -25.984 -8.672 1 91.06 200 GLY A N 1
ATOM 1619 C CA . GLY A 1 200 ? -5.41 -25.812 -10.109 1 91.06 200 GLY A CA 1
ATOM 1620 C C . GLY A 1 200 ? -6.82 -26.062 -10.625 1 91.06 200 GLY A C 1
ATOM 1621 O O . GLY A 1 200 ? -7.066 -26.016 -11.828 1 91.06 200 GLY A O 1
ATOM 1622 N N . ALA A 1 201 ? -7.762 -26.281 -9.711 1 83 201 ALA A N 1
ATOM 1623 C CA . ALA A 1 201 ? -9.148 -26.5 -10.117 1 83 201 ALA A CA 1
ATOM 1624 C C . ALA A 1 201 ? -9.766 -25.219 -10.68 1 83 201 ALA A C 1
ATOM 1626 O O . ALA A 1 201 ? -10.234 -24.375 -9.93 1 83 201 ALA A O 1
ATOM 1627 N N . ALA A 1 202 ? -9.148 -24.719 -11.758 1 71.31 202 ALA A N 1
ATOM 1628 C CA . ALA A 1 202 ? -9.641 -23.438 -12.266 1 71.31 202 ALA A CA 1
ATOM 1629 C C . ALA A 1 202 ? -10.375 -23.625 -13.594 1 71.31 202 ALA A C 1
ATOM 1631 O O . ALA A 1 202 ? -10.406 -24.734 -14.148 1 71.31 202 ALA A O 1
ATOM 1632 N N . VAL A 1 203 ? -11.023 -22.5 -14.07 1 68.75 203 VAL A N 1
ATOM 1633 C CA . VAL A 1 203 ? -11.914 -22.438 -15.219 1 68.75 203 VAL A CA 1
ATOM 1634 C C . VAL A 1 203 ? -11.102 -22.281 -16.5 1 68.75 203 VAL A C 1
ATOM 1636 O O . VAL A 1 203 ? -10.219 -21.422 -16.578 1 68.75 203 VAL A O 1
ATOM 1639 N N . PRO A 1 204 ? -11.398 -22.953 -17.453 1 77.06 204 PRO A N 1
ATOM 1640 C CA . PRO A 1 204 ? -10.656 -22.984 -18.719 1 77.06 204 PRO A CA 1
ATOM 1641 C C . PRO A 1 204 ? -10.656 -21.641 -19.422 1 77.06 204 PRO A C 1
ATOM 1643 O O . PRO A 1 204 ? -9.695 -21.297 -20.125 1 77.06 204 PRO A O 1
ATOM 1646 N N . GLY A 1 205 ? -11.586 -20.828 -19.172 1 78.81 205 GLY A N 1
ATOM 1647 C CA . GLY A 1 205 ? -11.703 -19.562 -19.906 1 78.81 205 GLY A CA 1
ATOM 1648 C C . GLY A 1 205 ? -10.516 -18.641 -19.703 1 78.81 205 GLY A C 1
ATOM 1649 O O . GLY A 1 205 ? -9.961 -18.125 -20.656 1 78.81 205 GLY A O 1
ATOM 1650 N N . LEU A 1 206 ? -10.055 -18.516 -18.578 1 82.81 206 LEU A N 1
ATOM 1651 C CA . LEU A 1 206 ? -8.93 -17.641 -18.281 1 82.81 206 LEU A CA 1
ATOM 1652 C C . LEU A 1 206 ? -7.633 -18.203 -18.844 1 82.81 206 LEU A C 1
ATOM 1654 O O . LEU A 1 206 ? -6.789 -17.453 -19.344 1 82.81 206 LEU A O 1
ATOM 1658 N N . GLU A 1 207 ? -7.543 -19.453 -18.766 1 82.94 207 GLU A N 1
ATOM 1659 C CA . GLU A 1 207 ? -6.352 -20.094 -19.312 1 82.94 207 GLU A CA 1
ATOM 1660 C C . GLU A 1 207 ? -6.262 -19.891 -20.828 1 82.94 207 GLU A C 1
ATOM 1662 O O . GLU A 1 207 ? -5.184 -19.609 -21.359 1 82.94 207 GLU A O 1
ATOM 1667 N N . ILE A 1 208 ? -7.352 -20.031 -21.375 1 85.38 208 ILE A N 1
ATOM 1668 C CA . ILE A 1 208 ? -7.414 -19.812 -22.828 1 85.38 208 ILE A CA 1
ATOM 1669 C C . ILE A 1 208 ? -7.078 -18.359 -23.156 1 85.38 208 ILE A C 1
ATOM 1671 O O . ILE A 1 208 ? -6.301 -18.094 -24.062 1 85.38 208 ILE A O 1
ATOM 1675 N N . ALA A 1 209 ? -7.672 -17.453 -22.469 1 83.88 209 ALA A N 1
ATOM 1676 C CA . ALA A 1 209 ? -7.379 -16.031 -22.672 1 83.88 209 ALA A CA 1
ATOM 1677 C C . ALA A 1 209 ? -5.895 -15.742 -22.469 1 83.88 209 ALA A C 1
ATOM 1679 O O . ALA A 1 209 ? -5.316 -14.914 -23.172 1 83.88 209 ALA A O 1
ATOM 1680 N N . GLN A 1 210 ? -5.285 -16.344 -21.516 1 86.06 210 GLN A N 1
ATOM 1681 C CA . GLN A 1 210 ? -3.855 -16.203 -21.25 1 86.06 210 GLN A CA 1
ATOM 1682 C C . GLN A 1 210 ? -3.027 -16.719 -22.422 1 86.06 210 GLN A C 1
ATOM 1684 O O . GLN A 1 210 ? -2.02 -16.109 -22.781 1 86.06 210 GLN A O 1
ATOM 1689 N N . MET A 1 211 ? -3.422 -17.766 -23.031 1 84.56 211 MET A N 1
ATOM 1690 C CA . MET A 1 211 ? -2.75 -18.312 -24.203 1 84.56 211 MET A CA 1
ATOM 1691 C C . MET A 1 211 ? -2.926 -17.391 -25.406 1 84.56 211 MET A C 1
ATOM 1693 O O . MET A 1 211 ? -1.984 -17.188 -26.188 1 84.56 211 MET A O 1
ATOM 1697 N N . GLN A 1 212 ? -4.094 -16.891 -25.484 1 84.88 212 GLN A N 1
ATOM 1698 C CA . GLN A 1 212 ? -4.402 -16 -26.609 1 84.88 212 GLN A CA 1
ATOM 1699 C C . GLN A 1 212 ? -3.637 -14.688 -26.5 1 84.88 212 GLN A C 1
ATOM 1701 O O . GLN A 1 212 ? -3.355 -14.039 -27.5 1 84.88 212 GLN A O 1
ATOM 1706 N N . HIS A 1 213 ? -3.348 -14.281 -25.312 1 84.25 213 HIS A N 1
ATOM 1707 C CA . HIS A 1 213 ? -2.582 -13.055 -25.094 1 84.25 213 HIS A CA 1
ATOM 1708 C C . HIS A 1 213 ? -1.263 -13.086 -25.859 1 84.25 213 HIS A C 1
ATOM 1710 O O . HIS A 1 213 ? -0.802 -12.047 -26.344 1 84.25 213 HIS A O 1
ATOM 1716 N N . GLU A 1 214 ? -0.686 -14.234 -26.031 1 84.12 214 GLU A N 1
ATOM 1717 C CA . GLU A 1 214 ? 0.595 -14.43 -26.719 1 84.12 214 GLU A CA 1
ATOM 1718 C C . GLU A 1 214 ? 0.508 -14.039 -28.188 1 84.12 214 GLU A C 1
ATOM 1720 O O . GLU A 1 214 ? 1.527 -13.758 -28.812 1 84.12 214 GLU A O 1
ATOM 1725 N N . GLN A 1 215 ? -0.718 -13.953 -28.609 1 83.69 215 GLN A N 1
ATOM 1726 C CA . GLN A 1 215 ? -0.936 -13.734 -30.031 1 83.69 215 GLN A CA 1
ATOM 1727 C C . GLN A 1 215 ? -1.429 -12.32 -30.297 1 83.69 215 GLN A C 1
ATOM 1729 O O . GLN A 1 215 ? -1.641 -11.938 -31.453 1 83.69 215 GLN A O 1
ATOM 1734 N N . LEU A 1 216 ? -1.614 -11.578 -29.266 1 83.19 216 LEU A N 1
ATOM 1735 C CA . LEU A 1 216 ? -2.078 -10.211 -29.453 1 83.19 216 LEU A CA 1
ATOM 1736 C C . LEU A 1 216 ? -1.045 -9.391 -30.219 1 83.19 216 LEU A C 1
ATOM 1738 O O . LEU A 1 216 ? 0.155 -9.492 -29.953 1 83.19 216 LEU A O 1
ATOM 1742 N N . SER A 1 217 ? -1.438 -8.57 -31.094 1 79.75 217 SER A N 1
ATOM 1743 C CA . SER A 1 217 ? -0.566 -7.734 -31.906 1 79.75 217 SER A CA 1
ATOM 1744 C C . SER A 1 217 ? -0.058 -6.527 -31.125 1 79.75 217 SER A C 1
ATOM 1746 O O . SER A 1 217 ? 1.086 -6.105 -31.312 1 79.75 217 SER A O 1
ATOM 1748 N N . VAL A 1 218 ? -0.882 -5.805 -30.375 1 76.5 218 VAL A N 1
ATOM 1749 C CA . VAL A 1 218 ? -0.518 -4.688 -29.516 1 76.5 218 VAL A CA 1
ATOM 1750 C C . VAL A 1 218 ? -0.787 -5.059 -28.062 1 76.5 218 VAL A C 1
ATOM 1752 O O . VAL A 1 218 ? -1.882 -5.512 -27.719 1 76.5 218 VAL A O 1
ATOM 1755 N N . ARG A 1 219 ? 0.313 -4.887 -27.297 1 80.75 219 ARG A N 1
ATOM 1756 C CA . ARG A 1 219 ? 0.186 -5.305 -25.906 1 80.75 219 ARG A CA 1
ATOM 1757 C C . ARG A 1 219 ? 0.584 -4.18 -24.953 1 80.75 219 ARG A C 1
ATOM 1759 O O . ARG A 1 219 ? 1.626 -3.545 -25.141 1 80.75 219 ARG A O 1
ATOM 1766 N N . LEU A 1 220 ? -0.22 -3.965 -23.922 1 79 220 LEU A N 1
ATOM 1767 C CA . LEU A 1 220 ? 0.088 -3.012 -22.875 1 79 220 LEU A CA 1
ATOM 1768 C C . LEU A 1 220 ? 0.807 -3.699 -21.719 1 79 220 LEU A C 1
ATOM 1770 O O . LEU A 1 220 ? 1.456 -3.037 -20.906 1 79 220 LEU A O 1
ATOM 1774 N N . PHE A 1 221 ? 0.678 -5.035 -21.672 1 89.81 221 PHE A N 1
ATOM 1775 C CA . PHE A 1 221 ? 1.219 -5.793 -20.547 1 89.81 221 PHE A CA 1
ATOM 1776 C C . PHE A 1 221 ? 2.031 -6.984 -21.031 1 89.81 221 PHE A C 1
ATOM 1778 O O . PHE A 1 221 ? 1.845 -7.445 -22.172 1 89.81 221 PHE A O 1
ATOM 1785 N N . MET A 1 222 ? 2.92 -7.492 -20.172 1 84.19 222 MET A N 1
ATOM 1786 C CA . MET A 1 222 ? 3.836 -8.57 -20.531 1 84.19 222 MET A CA 1
ATOM 1787 C C . MET A 1 222 ? 3.117 -9.914 -20.531 1 84.19 222 MET A C 1
ATOM 1789 O O . MET A 1 222 ? 3.562 -10.859 -21.188 1 84.19 222 MET A O 1
ATOM 1793 N N . SER A 1 223 ? 2.123 -9.953 -19.734 1 83.56 223 SER A N 1
ATOM 1794 C CA . SER A 1 223 ? 1.351 -11.188 -19.656 1 83.56 223 SER A CA 1
ATOM 1795 C C . SER A 1 223 ? -0.098 -10.914 -19.266 1 83.56 223 SER A C 1
ATOM 1797 O O . SER A 1 223 ? -0.412 -9.836 -18.75 1 83.56 223 SER A O 1
ATOM 1799 N N . MET B 1 1 ? -8.234 -8.711 11.797 1 56.34 1 MET B N 1
ATOM 1800 C CA . MET B 1 1 ? -8.203 -8.984 10.367 1 56.34 1 MET B CA 1
ATOM 1801 C C . MET B 1 1 ? -9.164 -8.07 9.617 1 56.34 1 MET B C 1
ATOM 1803 O O . MET B 1 1 ? -8.891 -7.664 8.484 1 56.34 1 MET B O 1
ATOM 1807 N N . ASP B 1 2 ? -10.023 -7.504 10.469 1 71.75 2 ASP B N 1
ATOM 1808 C CA . ASP B 1 2 ? -11.188 -6.871 9.867 1 71.75 2 ASP B CA 1
ATOM 1809 C C . ASP B 1 2 ? -10.836 -5.516 9.258 1 71.75 2 ASP B C 1
ATOM 1811 O O . ASP B 1 2 ? -11.484 -5.062 8.312 1 71.75 2 ASP B O 1
ATOM 1815 N N . LYS B 1 3 ? -9.609 -5.047 9.703 1 92.94 3 LYS B N 1
ATOM 1816 C CA . LYS B 1 3 ? -9.375 -3.703 9.195 1 92.94 3 LYS B CA 1
ATOM 1817 C C . LYS B 1 3 ? -8.18 -3.682 8.242 1 92.94 3 LYS B C 1
ATOM 1819 O O . LYS B 1 3 ? -7.84 -2.633 7.688 1 92.94 3 LYS B O 1
ATOM 1824 N N . LEU B 1 4 ? -7.684 -4.883 8.039 1 95.44 4 LEU B N 1
ATOM 1825 C CA . LEU B 1 4 ? -6.453 -4.988 7.262 1 95.44 4 LEU B CA 1
ATOM 1826 C C . LEU B 1 4 ? -6.664 -4.484 5.836 1 95.44 4 LEU B C 1
ATOM 1828 O O . LEU B 1 4 ? -5.898 -3.652 5.348 1 95.44 4 LEU B O 1
ATOM 1832 N N . LEU B 1 5 ? -7.715 -4.957 5.203 1 97.31 5 LEU B N 1
ATOM 1833 C CA . LEU B 1 5 ? -7.945 -4.609 3.805 1 97.31 5 LEU B CA 1
ATOM 1834 C C . LEU B 1 5 ? -8.172 -3.111 3.645 1 97.31 5 LEU B C 1
ATOM 1836 O O . LEU B 1 5 ? -7.723 -2.512 2.664 1 97.31 5 LEU B O 1
ATOM 1840 N N . LEU B 1 6 ? -8.82 -2.502 4.648 1 97.12 6 LEU B N 1
ATOM 1841 C CA . LEU B 1 6 ? -9.047 -1.062 4.641 1 97.12 6 LEU B CA 1
ATOM 1842 C C . LEU B 1 6 ? -7.727 -0.303 4.723 1 97.12 6 LEU B C 1
ATOM 1844 O O . LEU B 1 6 ? -7.52 0.674 4 1 97.12 6 LEU B O 1
ATOM 1848 N N . LEU B 1 7 ? -6.859 -0.789 5.559 1 97.81 7 LEU B N 1
ATOM 1849 C CA . LEU B 1 7 ? -5.57 -0.139 5.766 1 97.81 7 LEU B CA 1
ATOM 1850 C C . LEU B 1 7 ? -4.668 -0.325 4.555 1 97.81 7 LEU B C 1
ATOM 1852 O O . LEU B 1 7 ? -3.959 0.603 4.152 1 97.81 7 LEU B O 1
ATOM 1856 N N . LEU B 1 8 ? -4.707 -1.559 3.959 1 98.25 8 LEU B N 1
ATOM 1857 C CA . LEU B 1 8 ? -3.91 -1.801 2.76 1 98.25 8 LEU B CA 1
ATOM 1858 C C . LEU B 1 8 ? -4.344 -0.877 1.627 1 98.25 8 LEU B C 1
ATOM 1860 O O . LEU B 1 8 ? -3.512 -0.426 0.836 1 98.25 8 LEU B O 1
ATOM 1864 N N . GLN B 1 9 ? -5.609 -0.589 1.576 1 98 9 GLN B N 1
ATOM 1865 C CA . GLN B 1 9 ? -6.133 0.28 0.527 1 98 9 GLN B CA 1
ATOM 1866 C C . GLN B 1 9 ? -5.785 1.741 0.8 1 98 9 GLN B C 1
ATOM 1868 O O . GLN B 1 9 ? -5.234 2.426 -0.063 1 98 9 GLN B O 1
ATOM 1873 N N . LEU B 1 10 ? -6.02 2.234 2.008 1 97.88 10 LEU B N 1
ATOM 1874 C CA . LEU B 1 10 ? -5.867 3.641 2.365 1 97.88 10 LEU B CA 1
ATOM 1875 C C . LEU B 1 10 ? -4.395 4.039 2.369 1 97.88 10 LEU B C 1
ATOM 1877 O O . LEU B 1 10 ? -4.062 5.195 2.094 1 97.88 10 LEU B O 1
ATOM 1881 N N . CYS B 1 11 ? -3.51 3.107 2.619 1 98.12 11 CYS B N 1
ATOM 1882 C CA . CYS B 1 11 ? -2.102 3.43 2.816 1 98.12 11 CYS B CA 1
ATOM 1883 C C . CYS B 1 11 ? -1.282 3.064 1.583 1 98.12 11 CYS B C 1
ATOM 1885 O O . CYS B 1 11 ? -0.052 3.139 1.605 1 98.12 11 CYS B O 1
ATOM 1887 N N . ASP B 1 12 ? -1.967 2.664 0.539 1 98.06 12 ASP B N 1
ATOM 1888 C CA . ASP B 1 12 ? -1.276 2.318 -0.7 1 98.06 12 ASP B CA 1
ATOM 1889 C C . ASP B 1 12 ? -0.617 3.547 -1.322 1 98.06 12 ASP B C 1
ATOM 1891 O O . ASP B 1 12 ? -1.21 4.629 -1.354 1 98.06 12 ASP B O 1
ATOM 1895 N N . SER B 1 13 ? 0.581 3.344 -1.806 1 96.31 13 SER B N 1
ATOM 1896 C CA . SER B 1 13 ? 1.312 4.457 -2.398 1 96.31 13 SER B CA 1
ATOM 1897 C C . SER B 1 13 ? 0.598 4.996 -3.633 1 96.31 13 SER B C 1
ATOM 1899 O O . SER B 1 13 ? 0.812 6.141 -4.031 1 96.31 13 SER B O 1
ATOM 1901 N N . ASN B 1 14 ? -0.24 4.188 -4.227 1 94.75 14 ASN B N 1
ATOM 1902 C CA . ASN B 1 14 ? -0.972 4.617 -5.414 1 94.75 14 ASN B CA 1
ATOM 1903 C C . ASN B 1 14 ? -2.371 5.113 -5.059 1 94.75 14 ASN B C 1
ATOM 1905 O O . ASN B 1 14 ? -3.186 5.375 -5.949 1 94.75 14 ASN B O 1
ATOM 1909 N N . PHE B 1 15 ? -2.672 5.156 -3.719 1 97.5 15 PHE B N 1
ATOM 1910 C CA . PHE B 1 15 ? -3.924 5.809 -3.355 1 97.5 15 PHE B CA 1
ATOM 1911 C C . PHE B 1 15 ? -3.98 7.223 -3.92 1 97.5 15 PHE B C 1
ATOM 1913 O O . PHE B 1 15 ? -3.023 7.988 -3.793 1 97.5 15 PHE B O 1
ATOM 1920 N N . PRO B 1 16 ? -5.047 7.609 -4.566 1 96.19 16 PRO B N 1
ATOM 1921 C CA . PRO B 1 16 ? -5.043 8.82 -5.387 1 96.19 16 PRO B CA 1
ATOM 1922 C C . PRO B 1 16 ? -5.266 10.094 -4.562 1 96.19 16 PRO B C 1
ATOM 1924 O O . PRO B 1 16 ? -6.195 10.852 -4.832 1 96.19 16 PRO B O 1
ATOM 1927 N N . SER B 1 17 ? -4.391 10.391 -3.633 1 95 17 SER B N 1
ATOM 1928 C CA . SER B 1 17 ? -4.441 11.586 -2.801 1 95 17 SER B CA 1
ATOM 1929 C C . SER B 1 17 ? -3.539 12.688 -3.357 1 95 17 SER B C 1
ATOM 1931 O O . SER B 1 17 ? -3.635 13.844 -2.947 1 95 17 SER B O 1
ATOM 1933 N N . GLY B 1 18 ? -2.641 12.352 -4.242 1 92.56 18 GLY B N 1
ATOM 1934 C CA . GLY B 1 18 ? -1.711 13.32 -4.797 1 92.56 18 GLY B CA 1
ATOM 1935 C C . GLY B 1 18 ? -0.474 13.516 -3.941 1 92.56 18 GLY B C 1
ATOM 1936 O O . GLY B 1 18 ? 0.394 14.328 -4.277 1 92.56 18 GLY B O 1
ATOM 1937 N N . ALA B 1 19 ? -0.279 12.734 -2.967 1 90.94 19 ALA B N 1
ATOM 1938 C CA . ALA B 1 19 ? 0.809 12.906 -2.008 1 90.94 19 ALA B CA 1
ATOM 1939 C C . ALA B 1 19 ? 2.166 12.719 -2.68 1 90.94 19 ALA B C 1
ATOM 1941 O O . ALA B 1 19 ? 3.16 13.32 -2.258 1 90.94 19 ALA B O 1
ATOM 1942 N N . PHE B 1 20 ? 2.229 12 -3.715 1 88.06 20 PHE B N 1
ATOM 1943 C CA . PHE B 1 20 ? 3.484 11.641 -4.359 1 88.06 20 PHE B CA 1
ATOM 1944 C C . PHE B 1 20 ? 4.102 12.844 -5.055 1 88.06 20 PHE B C 1
ATOM 1946 O O . PHE B 1 20 ? 5.273 12.812 -5.438 1 88.06 20 PHE B O 1
ATOM 1953 N N . SER B 1 21 ? 3.398 13.891 -5.207 1 86.5 21 SER B N 1
ATOM 1954 C CA . SER B 1 21 ? 3.881 15.055 -5.945 1 86.5 21 SER B CA 1
ATOM 1955 C C . SER B 1 21 ? 4.508 16.078 -5.008 1 86.5 21 SER B C 1
ATOM 1957 O O . SER B 1 21 ? 4.902 17.156 -5.441 1 86.5 21 SER B O 1
ATOM 1959 N N . HIS B 1 22 ? 4.617 15.789 -3.779 1 88.25 22 HIS B N 1
ATOM 1960 C CA . HIS B 1 22 ? 5.074 16.766 -2.797 1 88.25 22 HIS B CA 1
ATOM 1961 C C . HIS B 1 22 ? 6.277 16.234 -2.018 1 88.25 22 HIS B C 1
ATOM 1963 O O . HIS B 1 22 ? 6.281 15.086 -1.576 1 88.25 22 HIS B O 1
ATOM 1969 N N . SER B 1 23 ? 7.277 17.078 -1.79 1 88.94 23 SER B N 1
ATOM 1970 C CA . SER B 1 23 ? 8.5 16.672 -1.101 1 88.94 23 SER B CA 1
ATOM 1971 C C . SER B 1 23 ? 8.648 17.406 0.232 1 88.94 23 SER B C 1
ATOM 1973 O O . SER B 1 23 ? 9.516 17.062 1.037 1 88.94 23 SER B O 1
ATOM 1975 N N . PHE B 1 24 ? 7.977 18.453 0.494 1 88.31 24 PHE B N 1
ATOM 1976 C CA . PHE B 1 24 ? 7.859 19.188 1.753 1 88.31 24 PHE B CA 1
ATOM 1977 C C . PHE B 1 24 ? 9.227 19.656 2.236 1 88.31 24 PHE B C 1
ATOM 1979 O O . PHE B 1 24 ? 9.586 19.453 3.398 1 88.31 24 PHE B O 1
ATOM 1986 N N . GLY B 1 25 ? 10.016 20.219 1.24 1 88.69 25 GLY B N 1
ATOM 1987 C CA . GLY B 1 25 ? 11.273 20.859 1.582 1 88.69 25 GLY B CA 1
ATOM 1988 C C . GLY B 1 25 ? 12.484 20 1.288 1 88.69 25 GLY B C 1
ATOM 1989 O O . GLY B 1 25 ? 13.602 20.5 1.167 1 88.69 25 GLY B O 1
ATOM 1990 N N . PHE B 1 26 ? 12.289 18.703 1.066 1 91.81 26 PHE B N 1
ATOM 1991 C CA . PHE B 1 26 ? 13.414 17.812 0.829 1 91.81 26 PHE B CA 1
ATOM 1992 C C . PHE B 1 26 ? 14.078 18.125 -0.507 1 91.81 26 PHE B C 1
ATOM 1994 O O . PHE B 1 26 ? 15.297 17.969 -0.65 1 91.81 26 PHE B O 1
ATOM 2001 N N . GLU B 1 27 ? 13.273 18.562 -1.417 1 91.44 27 GLU B N 1
ATOM 2002 C CA . GLU B 1 27 ? 13.836 18.906 -2.719 1 91.44 27 GLU B CA 1
ATOM 2003 C C . GLU B 1 27 ? 14.852 20.047 -2.598 1 91.44 27 GLU B C 1
ATOM 2005 O O . GLU B 1 27 ? 15.859 20.047 -3.312 1 91.44 27 GLU B O 1
ATOM 2010 N N . THR B 1 28 ? 14.562 21 -1.717 1 91.31 28 THR B N 1
ATOM 2011 C CA . THR B 1 28 ? 15.492 22.094 -1.474 1 91.31 28 THR B CA 1
ATOM 2012 C C . THR B 1 28 ? 16.828 21.562 -0.942 1 91.31 28 THR B C 1
ATOM 2014 O O . THR B 1 28 ? 17.891 21.984 -1.402 1 91.31 28 THR B O 1
ATOM 2017 N N . TYR B 1 29 ? 16.781 20.656 -0.004 1 92.06 29 TYR B N 1
ATOM 2018 C CA . TYR B 1 29 ? 18 20.062 0.565 1 92.06 29 TYR B CA 1
ATOM 2019 C C . TYR B 1 29 ? 18.766 19.281 -0.487 1 92.06 29 TYR B C 1
ATOM 2021 O O . TYR B 1 29 ? 20 19.25 -0.472 1 92.06 29 TYR B O 1
ATOM 2029 N N . ILE B 1 30 ? 18 18.625 -1.395 1 91.44 30 ILE B N 1
ATOM 2030 C CA . ILE B 1 30 ? 18.625 17.859 -2.473 1 91.44 30 ILE B CA 1
ATOM 2031 C C . ILE B 1 30 ? 19.297 18.812 -3.463 1 91.44 30 ILE B C 1
ATOM 2033 O O . ILE B 1 30 ? 20.453 18.625 -3.842 1 91.44 30 ILE B O 1
ATOM 2037 N N . SER B 1 31 ? 18.609 19.906 -3.816 1 90.88 31 SER B N 1
ATOM 2038 C CA . SER B 1 31 ? 19.109 20.891 -4.766 1 90.88 31 SER B CA 1
ATOM 2039 C C . SER B 1 31 ? 20.359 21.578 -4.242 1 90.88 31 SER B C 1
ATOM 2041 O O . SER B 1 31 ? 21.25 21.922 -5.02 1 90.88 31 SER B O 1
ATOM 2043 N N . ASN B 1 32 ? 20.469 21.734 -2.984 1 92.12 32 ASN B N 1
ATOM 2044 C CA . ASN B 1 32 ? 21.609 22.406 -2.363 1 92.12 32 ASN B CA 1
ATOM 2045 C C . ASN B 1 32 ? 22.703 21.422 -1.967 1 92.12 32 ASN B C 1
ATOM 2047 O O . ASN B 1 32 ? 23.625 21.766 -1.231 1 92.12 32 ASN B O 1
ATOM 2051 N N . GLU B 1 33 ? 22.516 20.172 -2.277 1 92.5 33 GLU B N 1
ATOM 2052 C CA . GLU B 1 33 ? 23.5 19.109 -2.131 1 92.5 33 GLU B CA 1
ATOM 2053 C C . GLU B 1 33 ? 23.75 18.781 -0.661 1 92.5 33 GLU B C 1
ATOM 2055 O O . GLU B 1 33 ? 24.844 18.375 -0.289 1 92.5 33 GLU B O 1
ATOM 2060 N N . LYS B 1 34 ? 22.766 19.109 0.079 1 93 34 LYS B N 1
ATOM 2061 C CA . LYS B 1 34 ? 22.828 18.688 1.478 1 93 34 LYS B CA 1
ATOM 2062 C C . LYS B 1 34 ? 22.359 17.25 1.64 1 93 34 LYS B C 1
ATOM 2064 O O . LYS B 1 34 ? 22.812 16.547 2.547 1 93 34 LYS B O 1
ATOM 2069 N N . ILE B 1 35 ? 21.438 16.844 0.826 1 94.5 35 ILE B N 1
ATOM 2070 C CA . ILE B 1 35 ? 21 15.453 0.669 1 94.5 35 ILE B CA 1
ATOM 2071 C C . ILE B 1 35 ? 21.422 14.93 -0.705 1 94.5 35 ILE B C 1
ATOM 2073 O O . ILE B 1 35 ? 20.984 15.461 -1.732 1 94.5 35 ILE B O 1
ATOM 2077 N N . TYR B 1 36 ? 22.25 13.906 -0.695 1 93.81 36 TYR B N 1
ATOM 2078 C CA . TYR B 1 36 ? 22.781 13.523 -1.997 1 93.81 36 TYR B CA 1
ATOM 2079 C C . TYR B 1 36 ? 22.953 12.008 -2.09 1 93.81 36 TYR B C 1
ATOM 2081 O O . TYR B 1 36 ? 23.375 11.492 -3.129 1 93.81 36 TYR B O 1
ATOM 2089 N N . ASN B 1 37 ? 22.75 11.32 -1.047 1 94.75 37 ASN B N 1
ATOM 2090 C CA . ASN B 1 37 ? 22.812 9.859 -1.064 1 94.75 37 ASN B CA 1
ATOM 2091 C C . ASN B 1 37 ? 21.891 9.25 -0.011 1 94.75 37 ASN B C 1
ATOM 2093 O O . ASN B 1 37 ? 21.172 9.977 0.683 1 94.75 37 ASN B O 1
ATOM 2097 N N . MET B 1 38 ? 21.844 7.961 0.066 1 95 38 MET B N 1
ATOM 2098 C CA . MET B 1 38 ? 20.938 7.234 0.95 1 95 38 MET B CA 1
ATOM 2099 C C . MET B 1 38 ? 21.188 7.598 2.408 1 95 38 MET B C 1
ATOM 2101 O O . MET B 1 38 ? 20.25 7.797 3.178 1 95 38 MET B O 1
ATOM 2105 N N . GLU B 1 39 ? 22.422 7.688 2.736 1 95.75 39 GLU B N 1
ATOM 2106 C CA . GLU B 1 39 ? 22.797 7.957 4.121 1 95.75 39 GLU B CA 1
ATOM 2107 C C . GLU B 1 39 ? 22.344 9.344 4.555 1 95.75 39 GLU B C 1
ATOM 2109 O O . GLU B 1 39 ? 21.766 9.508 5.633 1 95.75 39 GLU B O 1
ATOM 2114 N N . THR B 1 40 ? 22.625 10.336 3.711 1 96.06 40 THR B N 1
ATOM 2115 C CA . THR B 1 40 ? 22.234 11.695 4.051 1 96.06 40 THR B CA 1
ATOM 2116 C C . THR B 1 40 ? 20.719 11.844 4.059 1 96.06 40 THR B C 1
ATOM 2118 O O . THR B 1 40 ? 20.172 12.586 4.871 1 96.06 40 THR B O 1
ATOM 2121 N N . PHE B 1 41 ? 20.078 11.156 3.203 1 97 41 PHE B N 1
ATOM 2122 C CA . PHE B 1 41 ? 18.625 11.195 3.197 1 97 41 PHE B CA 1
ATOM 2123 C C . PHE B 1 41 ? 18.047 10.516 4.438 1 97 41 PHE B C 1
ATOM 2125 O O . PHE B 1 41 ? 17.109 11.023 5.055 1 97 41 PHE B O 1
ATOM 2132 N N . ARG B 1 42 ? 18.594 9.359 4.762 1 97.31 42 ARG B N 1
ATOM 2133 C CA . ARG B 1 42 ? 18.156 8.641 5.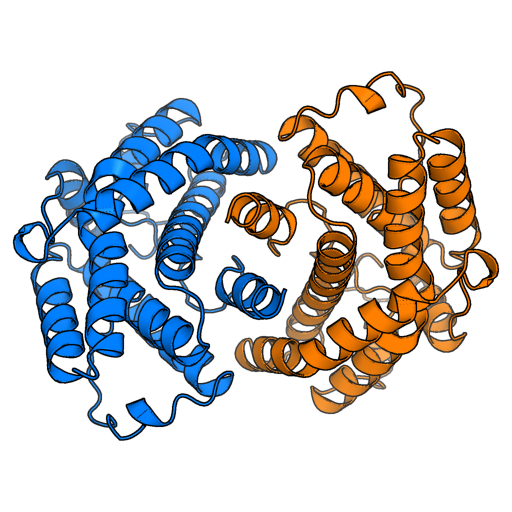961 1 97.31 42 ARG B CA 1
ATOM 2134 C C . ARG B 1 42 ? 18.25 9.531 7.195 1 97.31 42 ARG B C 1
ATOM 2136 O O . ARG B 1 42 ? 17.328 9.562 8.008 1 97.31 42 ARG B O 1
ATOM 2143 N N . ASP B 1 43 ? 19.297 10.242 7.336 1 96.56 43 ASP B N 1
ATOM 2144 C CA . ASP B 1 43 ? 19.5 11.141 8.477 1 96.56 43 ASP B CA 1
ATOM 2145 C C . ASP B 1 43 ? 18.453 12.25 8.492 1 96.56 43 ASP B C 1
ATOM 2147 O O . ASP B 1 43 ? 17.875 12.539 9.539 1 96.56 43 ASP B O 1
ATOM 2151 N N . ALA B 1 44 ? 18.281 12.859 7.344 1 95.5 44 ALA B N 1
ATOM 2152 C CA . ALA B 1 44 ? 17.297 13.93 7.227 1 95.5 44 ALA B CA 1
ATOM 2153 C C . ALA B 1 44 ? 15.891 13.414 7.535 1 95.5 44 ALA B C 1
ATOM 2155 O O . ALA B 1 44 ? 15.117 14.086 8.211 1 95.5 44 ALA B O 1
ATOM 2156 N N . LEU B 1 45 ? 15.586 12.266 7.047 1 97.06 45 LEU B N 1
ATOM 2157 C CA . LEU B 1 45 ? 14.273 11.656 7.242 1 97.06 45 LEU B CA 1
ATOM 2158 C C . LEU B 1 45 ? 14.039 11.32 8.711 1 97.06 45 LEU B C 1
ATOM 2160 O O . LEU B 1 45 ? 12.93 11.484 9.219 1 97.06 45 LEU B O 1
ATOM 2164 N N . THR B 1 46 ? 15.07 10.82 9.336 1 97.38 46 THR B N 1
ATOM 2165 C CA . THR B 1 46 ? 14.992 10.516 10.758 1 97.38 46 THR B CA 1
ATOM 2166 C C . THR B 1 46 ? 14.672 11.766 11.57 1 97.38 46 THR B C 1
ATOM 2168 O O . THR B 1 46 ? 13.797 11.742 12.438 1 97.38 46 THR B O 1
ATOM 2171 N N . VAL B 1 47 ? 15.328 12.844 11.258 1 95.12 47 VAL B N 1
ATOM 2172 C CA . VAL B 1 47 ? 15.094 14.117 11.938 1 95.12 47 VAL B CA 1
ATOM 2173 C C . VAL B 1 47 ? 13.672 14.594 11.656 1 95.12 47 VAL B C 1
ATOM 2175 O O . VAL B 1 47 ? 12.969 15.047 12.562 1 95.12 47 VAL B O 1
ATOM 2178 N N . TYR B 1 48 ? 13.273 14.492 10.414 1 95.69 48 TYR B N 1
ATOM 2179 C CA . TYR B 1 48 ? 11.922 14.875 10.023 1 95.69 48 TYR B CA 1
ATOM 2180 C C . TYR B 1 48 ? 10.883 14.125 10.844 1 95.69 48 TYR B C 1
ATOM 2182 O O . TYR B 1 48 ? 9.938 14.719 11.359 1 95.69 48 TYR B O 1
ATOM 2190 N N . ILE B 1 49 ? 11.031 12.781 11 1 97.75 49 ILE B N 1
ATOM 2191 C CA . ILE B 1 49 ? 10.102 11.945 11.75 1 97.75 49 ILE B CA 1
ATOM 2192 C C . ILE B 1 49 ? 10.062 12.398 13.211 1 97.75 49 ILE B C 1
ATOM 2194 O O . ILE B 1 49 ? 8.992 12.547 13.789 1 97.75 49 ILE B O 1
ATOM 2198 N N . GLN B 1 50 ? 11.195 12.75 13.758 1 96.25 50 GLN B N 1
ATOM 2199 C CA . GLN B 1 50 ? 11.328 13.023 15.188 1 96.25 50 GLN B CA 1
ATOM 2200 C C . GLN B 1 50 ? 10.867 14.438 15.516 1 96.25 50 GLN B C 1
ATOM 2202 O O . GLN B 1 50 ? 10.68 14.781 16.688 1 96.25 50 GLN B O 1
ATOM 2207 N N . THR B 1 51 ? 10.625 15.266 14.508 1 94.75 51 THR B N 1
ATOM 2208 C CA . THR B 1 51 ? 10.273 16.656 14.758 1 94.75 51 THR B CA 1
ATOM 2209 C C . THR B 1 51 ? 8.938 17.016 14.109 1 94.75 51 THR B C 1
ATOM 2211 O O . THR B 1 51 ? 7.879 16.688 14.648 1 94.75 51 THR B O 1
ATOM 2214 N N . GLN B 1 52 ? 9.023 17.406 12.805 1 94.06 52 GLN B N 1
ATOM 2215 C CA . GLN B 1 52 ? 7.828 17.938 12.156 1 94.06 52 GLN B CA 1
ATOM 2216 C C . GLN B 1 52 ? 6.734 16.875 12.055 1 94.06 52 GLN B C 1
ATOM 2218 O O . GLN B 1 52 ? 5.578 17.141 12.398 1 94.06 52 GLN B O 1
ATOM 2223 N N . LEU B 1 53 ? 7.012 15.711 11.609 1 97.25 53 LEU B N 1
ATOM 2224 C CA . LEU B 1 53 ? 6.004 14.68 11.398 1 97.25 53 LEU B CA 1
ATOM 2225 C C . LEU B 1 53 ? 5.348 14.289 12.719 1 97.25 53 LEU B C 1
ATOM 2227 O O . LEU B 1 53 ? 4.129 14.094 12.781 1 97.25 53 LEU B O 1
ATOM 2231 N N . THR B 1 54 ? 6.156 14.172 13.75 1 98.06 54 THR B N 1
ATOM 2232 C CA . THR B 1 54 ? 5.648 13.773 15.055 1 98.06 54 THR B CA 1
ATOM 2233 C C . THR B 1 54 ? 4.824 14.898 15.68 1 98.06 54 THR B C 1
ATOM 2235 O O . THR B 1 54 ? 3.686 14.68 16.094 1 98.06 54 THR B O 1
ATOM 2238 N N . TYR B 1 55 ? 5.316 16.109 15.664 1 97.06 55 TYR B N 1
ATOM 2239 C CA . TYR B 1 55 ? 4.75 17.188 16.469 1 97.06 55 TYR B CA 1
ATOM 2240 C C . TYR B 1 55 ? 3.691 17.953 15.695 1 97.06 55 TYR B C 1
ATOM 2242 O O . TYR B 1 55 ? 2.953 18.766 16.266 1 97.06 55 TYR B O 1
ATOM 2250 N N . THR B 1 56 ? 3.609 17.781 14.414 1 96.38 56 THR B N 1
ATOM 2251 C CA . THR B 1 56 ? 2.58 18.453 13.633 1 96.38 56 THR B CA 1
ATOM 2252 C C . THR B 1 56 ? 1.571 17.453 13.078 1 96.38 56 THR B C 1
ATOM 2254 O O . THR B 1 56 ? 0.51 17.25 13.664 1 96.38 56 THR B O 1
ATOM 2257 N N . ASP B 1 57 ? 1.958 16.656 12.078 1 97.62 57 ASP B N 1
ATOM 2258 C CA . ASP B 1 57 ? 1.01 15.766 11.406 1 97.62 57 ASP B CA 1
ATOM 2259 C C . ASP B 1 57 ? 0.545 14.656 12.344 1 97.62 57 ASP B C 1
ATOM 2261 O O . ASP B 1 57 ? -0.655 14.406 12.477 1 97.62 57 ASP B O 1
ATOM 2265 N N . GLY B 1 58 ? 1.501 13.969 12.945 1 98.56 58 GLY B N 1
ATOM 2266 C CA . GLY B 1 58 ? 1.163 12.859 13.828 1 98.56 58 GLY B CA 1
ATOM 2267 C C . GLY B 1 58 ? 0.307 13.281 15.008 1 98.56 58 GLY B C 1
ATOM 2268 O O . GLY B 1 58 ? -0.7 12.641 15.312 1 98.56 58 GLY B O 1
ATOM 2269 N N . LEU B 1 59 ? 0.737 14.336 15.664 1 98.62 59 LEU B N 1
ATOM 2270 C CA . LEU B 1 59 ? -0.027 14.844 16.797 1 98.62 59 LEU B CA 1
ATOM 2271 C C . LEU B 1 59 ? -1.411 15.305 16.359 1 98.62 59 LEU B C 1
ATOM 2273 O O . LEU B 1 59 ? -2.404 15.047 17.047 1 98.62 59 LEU B O 1
ATOM 2277 N N . ALA B 1 60 ? -1.478 15.977 15.219 1 98.5 60 ALA B N 1
ATOM 2278 C CA . ALA B 1 60 ? -2.766 16.406 14.68 1 98.5 60 ALA B CA 1
ATOM 2279 C C . ALA B 1 60 ? -3.686 15.219 14.438 1 98.5 60 ALA B C 1
ATOM 2281 O O . ALA B 1 60 ? -4.875 15.266 14.758 1 98.5 60 ALA B O 1
ATOM 2282 N N . CYS B 1 61 ? -3.18 14.18 13.875 1 98.81 61 CYS B N 1
ATOM 2283 C CA . CYS B 1 61 ? -3.938 12.961 13.602 1 98.81 61 CYS B CA 1
ATOM 2284 C C . CYS 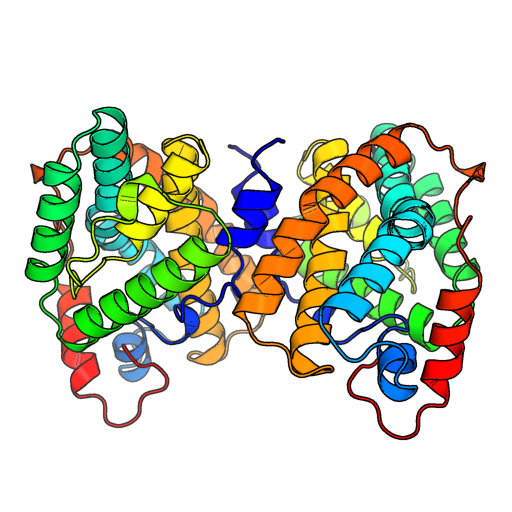B 1 61 ? -4.5 12.375 14.891 1 98.81 61 CYS B C 1
ATOM 2286 O O . CYS B 1 61 ? -5.684 12.047 14.969 1 98.81 61 CYS B O 1
ATOM 2288 N N . ARG B 1 62 ? -3.668 12.281 15.898 1 98.88 62 ARG B N 1
ATOM 2289 C CA . ARG B 1 62 ? -4.086 11.734 17.188 1 98.88 62 ARG B CA 1
ATOM 2290 C C . ARG B 1 62 ? -5.141 12.617 17.844 1 98.88 62 ARG B C 1
ATOM 2292 O O . ARG B 1 62 ? -6.164 12.117 18.312 1 98.88 62 ARG B O 1
ATOM 2299 N N . LEU B 1 63 ? -4.887 13.898 17.859 1 98.75 63 LEU B N 1
ATOM 2300 C CA . LEU B 1 63 ? -5.816 14.836 18.484 1 98.75 63 LEU B CA 1
ATOM 2301 C C . LEU B 1 63 ? -7.168 14.812 17.766 1 98.75 63 LEU B C 1
ATOM 2303 O O . LEU B 1 63 ? -8.219 14.805 18.422 1 98.75 63 LEU B O 1
ATOM 2307 N N . ALA B 1 64 ? -7.113 14.828 16.469 1 98.31 64 ALA B N 1
ATOM 2308 C CA . ALA B 1 64 ? -8.359 14.734 15.695 1 98.31 64 ALA B CA 1
ATOM 2309 C C . ALA B 1 64 ? -9.141 13.477 16.078 1 98.31 64 ALA B C 1
ATOM 2311 O O . ALA B 1 64 ? -10.352 13.539 16.281 1 98.31 64 ALA B O 1
ATOM 2312 N N . TYR B 1 65 ? -8.469 12.352 16.141 1 98.56 65 TYR B N 1
ATOM 2313 C CA . TYR B 1 65 ? -9.102 11.102 16.531 1 98.56 65 TYR B CA 1
ATOM 2314 C C . TYR B 1 65 ? -9.734 11.211 17.906 1 98.56 65 TYR B C 1
ATOM 2316 O O . TYR B 1 65 ? -10.875 10.781 18.109 1 98.56 65 TYR B O 1
ATOM 2324 N N . ASP B 1 66 ? -9.031 11.805 18.875 1 98.56 66 ASP B N 1
ATOM 2325 C CA . ASP B 1 66 ? -9.531 12.016 20.219 1 98.56 66 ASP B CA 1
ATOM 2326 C C . ASP B 1 66 ? -10.797 12.867 20.219 1 98.56 66 ASP B C 1
ATOM 2328 O O . ASP B 1 66 ? -11.766 12.57 20.922 1 98.56 66 ASP B O 1
ATOM 2332 N N . PHE B 1 67 ? -10.734 13.945 19.453 1 97.94 67 PHE B N 1
ATOM 2333 C CA . PHE B 1 67 ? -11.875 14.844 19.375 1 97.94 67 PHE B CA 1
ATOM 2334 C C . PHE B 1 67 ? -13.086 14.133 18.781 1 97.94 67 PHE B C 1
ATOM 2336 O O . PHE B 1 67 ? -14.227 14.367 19.203 1 97.94 67 PHE B O 1
ATOM 2343 N N . LEU B 1 68 ? -12.844 13.328 17.812 1 96.69 68 LEU B N 1
ATOM 2344 C CA . LEU B 1 68 ? -13.922 12.555 17.219 1 96.69 6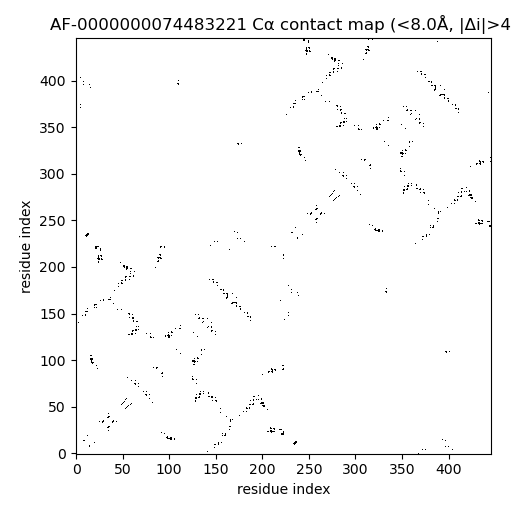8 LEU B CA 1
ATOM 2345 C C . LEU B 1 68 ? -14.531 11.586 18.219 1 96.69 68 LEU B C 1
ATOM 2347 O O . LEU B 1 68 ? -15.75 11.398 18.25 1 96.69 68 LEU B O 1
ATOM 2351 N N . GLU B 1 69 ? -13.695 10.945 19.016 1 97.31 69 GLU B N 1
ATOM 2352 C CA . GLU B 1 69 ? -14.18 10.047 20.062 1 97.31 69 GLU B CA 1
ATOM 2353 C C . GLU B 1 69 ? -15.07 10.789 21.062 1 97.31 69 GLU B C 1
ATOM 2355 O O . GLU B 1 69 ? -16.031 10.219 21.594 1 97.31 69 GLU B O 1
ATOM 2360 N N . LYS B 1 70 ? -14.773 12.039 21.266 1 96.75 70 LYS B N 1
ATOM 2361 C CA . LYS B 1 70 ? -15.547 12.883 22.156 1 96.75 70 LYS B CA 1
ATOM 2362 C C . LYS B 1 70 ? -16.703 13.547 21.438 1 96.75 70 LYS B C 1
ATOM 2364 O O . LYS B 1 70 ? -17.375 14.422 21.984 1 96.75 70 LYS B O 1
ATOM 2369 N N . LYS B 1 71 ? -16.891 13.25 20.172 1 93.38 71 LYS B N 1
ATOM 2370 C CA . LYS B 1 71 ? -17.969 13.766 19.328 1 93.38 71 LYS B CA 1
ATOM 2371 C C . LYS B 1 71 ? -17.922 15.289 19.25 1 93.38 71 LYS B C 1
ATOM 2373 O O . LYS B 1 71 ? -18.953 15.953 19.281 1 93.38 71 LYS B O 1
ATOM 2378 N N . SER B 1 72 ? -16.703 15.797 19.172 1 93.31 72 SER B N 1
ATOM 2379 C CA . SER B 1 72 ? -16.516 17.25 19.094 1 93.31 72 SER B CA 1
ATOM 2380 C C . SER B 1 72 ? -16.047 17.656 17.703 1 93.31 72 SER B C 1
ATOM 2382 O O . SER B 1 72 ? -14.859 17.938 17.516 1 93.31 72 SER B O 1
ATOM 2384 N N . LYS B 1 73 ? -16.875 17.891 16.844 1 90.06 73 LYS B N 1
ATOM 2385 C CA . LYS B 1 73 ? -16.578 18.312 15.492 1 90.06 73 LYS B CA 1
ATOM 2386 C C . LYS B 1 73 ? -15.93 19.703 15.484 1 90.06 73 LYS B C 1
ATOM 2388 O O . LYS B 1 73 ? -15.062 19.984 14.664 1 90.06 73 LYS B O 1
ATOM 2393 N N . GLU B 1 74 ? -16.391 20.531 16.375 1 92.44 74 GLU B N 1
ATOM 2394 C CA . GLU B 1 74 ? -15.875 21.891 16.469 1 92.44 74 GLU B CA 1
ATOM 2395 C C . GLU B 1 74 ? -14.375 21.891 16.766 1 92.44 74 GLU B C 1
ATOM 2397 O O . GLU B 1 74 ? -13.617 22.656 16.172 1 92.44 74 GLU B O 1
ATOM 2402 N N . ASP B 1 75 ? -14.008 20.984 17.641 1 95.88 75 ASP B N 1
ATOM 2403 C CA . ASP B 1 75 ? -12.594 20.891 17.984 1 95.88 75 ASP B CA 1
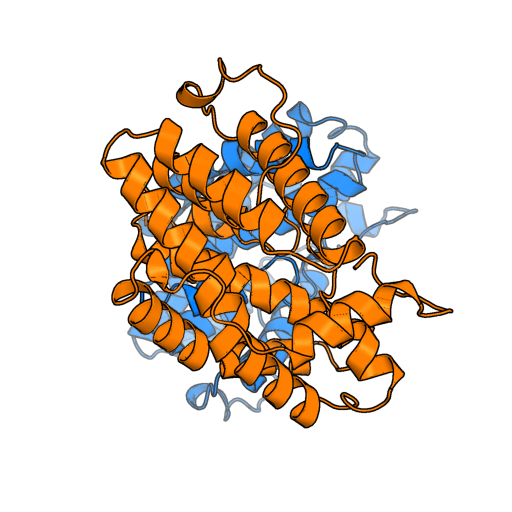ATOM 2404 C C . ASP B 1 75 ? -11.773 20.359 16.812 1 95.88 75 ASP B C 1
ATOM 2406 O O . ASP B 1 75 ? -10.609 20.75 16.641 1 95.88 75 ASP B O 1
ATOM 2410 N N . VAL B 1 76 ? -12.289 19.484 16.062 1 95.25 76 VAL B N 1
ATOM 2411 C CA . VAL B 1 76 ? -11.617 18.969 14.875 1 95.25 76 VAL B CA 1
ATOM 2412 C C . VAL B 1 76 ? -11.352 20.094 13.891 1 95.25 76 VAL B C 1
ATOM 2414 O O . VAL B 1 76 ? -10.234 20.25 13.383 1 95.25 76 VAL B O 1
ATOM 2417 N N . TRP B 1 77 ? -12.312 20.938 13.68 1 93.06 77 TRP B N 1
ATOM 2418 C CA . TRP B 1 77 ? -12.18 22.031 12.711 1 93.06 77 TRP B CA 1
ATOM 2419 C C . TRP B 1 77 ? -11.266 23.125 13.25 1 93.06 77 TRP B C 1
ATOM 2421 O O . TRP B 1 77 ? -10.523 23.75 12.492 1 93.06 77 TRP B O 1
ATOM 2431 N N . ARG B 1 78 ? -11.367 23.359 14.531 1 95.19 78 ARG B N 1
ATOM 2432 C CA . ARG B 1 78 ? -10.43 24.297 15.148 1 95.19 78 ARG B CA 1
ATOM 2433 C C . ARG B 1 78 ? -8.992 23.844 14.938 1 95.19 78 ARG B C 1
ATOM 2435 O O . ARG B 1 78 ? -8.117 24.656 14.617 1 95.19 78 ARG B O 1
ATOM 2442 N N . LEU B 1 79 ? -8.758 22.562 15.141 1 96.69 79 LEU B N 1
ATOM 2443 C CA . LEU B 1 79 ? -7.441 21.984 14.898 1 96.69 79 LEU B CA 1
ATOM 2444 C C . LEU B 1 79 ? -7.012 22.203 13.453 1 96.69 79 LEU B C 1
ATOM 2446 O O . LEU B 1 79 ? -5.855 22.531 13.188 1 96.69 79 LEU B O 1
ATOM 2450 N N . ASN B 1 80 ? -7.914 22.031 12.547 1 95.06 80 ASN B N 1
ATOM 2451 C CA . ASN B 1 80 ? -7.664 22.25 11.125 1 95.06 80 ASN B CA 1
ATOM 2452 C C . ASN B 1 80 ? -7.203 23.672 10.852 1 95.06 80 ASN B C 1
ATOM 2454 O O . ASN B 1 80 ? -6.246 23.891 10.109 1 95.06 80 ASN B O 1
ATOM 2458 N N . GLU B 1 81 ? -7.852 24.609 11.43 1 93.81 81 GLU B N 1
ATOM 2459 C CA . GLU B 1 81 ? -7.5 26.016 11.273 1 93.81 81 GLU B CA 1
ATOM 2460 C C . GLU B 1 81 ? -6.129 26.312 11.875 1 93.81 81 GLU B C 1
ATOM 2462 O O . GLU B 1 81 ? -5.355 27.094 11.32 1 93.81 81 GLU B O 1
ATOM 2467 N N . MET B 1 82 ? -5.879 25.703 12.938 1 94.62 82 MET B N 1
ATOM 2468 C CA . MET B 1 82 ? -4.578 25.875 13.586 1 94.62 82 MET B CA 1
ATOM 2469 C C . MET B 1 82 ? -3.455 25.359 12.703 1 94.62 82 MET B C 1
ATOM 2471 O O . MET B 1 82 ? -2.41 26 12.578 1 94.62 82 MET B O 1
ATOM 2475 N N . LEU B 1 83 ? -3.68 24.219 12.094 1 94.56 83 LEU B N 1
ATOM 2476 C CA . LEU B 1 83 ? -2.674 23.625 11.219 1 94.56 83 LEU B CA 1
ATOM 2477 C C . LEU B 1 83 ? -2.412 24.516 10.008 1 94.56 83 LEU B C 1
ATOM 2479 O O . LEU B 1 83 ? -1.267 24.656 9.578 1 94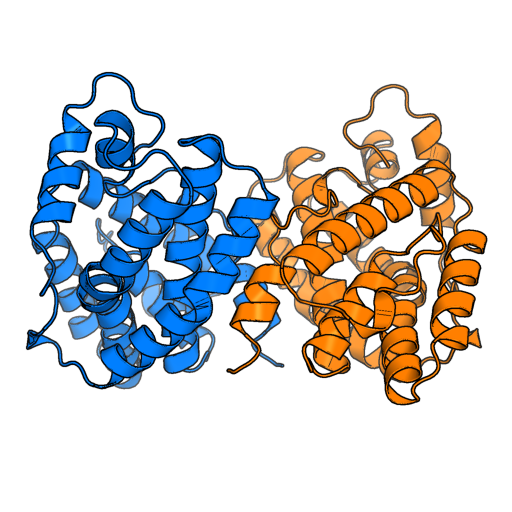.56 83 LEU B O 1
ATOM 2483 N N . ALA B 1 84 ? -3.436 25.078 9.5 1 92.19 84 ALA B N 1
ATOM 2484 C CA . ALA B 1 84 ? -3.289 26 8.383 1 92.19 84 ALA B CA 1
ATOM 2485 C C . ALA B 1 84 ? -2.455 27.219 8.789 1 92.19 84 ALA B C 1
ATOM 2487 O O . ALA B 1 84 ? -1.616 27.688 8.008 1 92.19 84 ALA B O 1
ATOM 2488 N N . ALA B 1 85 ? -2.641 27.688 9.961 1 90.69 85 ALA B N 1
ATOM 2489 C CA . ALA B 1 85 ? -1.96 28.875 10.469 1 90.69 85 ALA B CA 1
ATOM 2490 C C . ALA B 1 85 ? -0.498 28.578 10.789 1 90.69 85 ALA B C 1
ATOM 2492 O O . ALA B 1 85 ? 0.362 29.453 10.664 1 90.69 85 ALA B O 1
ATOM 2493 N N . LEU B 1 86 ? -0.222 27.375 11.156 1 88.81 86 LEU B N 1
ATOM 2494 C CA . LEU B 1 86 ? 1.114 26.969 11.57 1 88.81 86 LEU B CA 1
ATOM 2495 C C . LEU B 1 86 ? 2.043 26.828 10.367 1 88.81 86 LEU B C 1
ATOM 2497 O O . LEU B 1 86 ? 3.264 26.938 10.508 1 88.81 86 LEU B O 1
ATOM 2501 N N . CYS B 1 87 ? 1.478 26.516 9.242 1 87.38 87 CYS B N 1
ATOM 2502 C CA . CYS B 1 87 ? 2.291 26.266 8.055 1 87.38 87 CYS B CA 1
ATOM 2503 C C . CYS B 1 87 ? 2.695 27.578 7.395 1 87.38 87 CYS B C 1
ATOM 2505 O O . CYS B 1 87 ? 1.906 28.188 6.664 1 87.38 87 CYS B O 1
ATOM 2507 N N . LEU B 1 88 ? 3.895 27.984 7.48 1 79.75 88 LEU B N 1
ATOM 2508 C CA . LEU B 1 88 ? 4.379 29.281 7.047 1 79.75 88 LEU B CA 1
ATOM 2509 C C . LEU B 1 88 ? 4.676 29.281 5.551 1 79.75 88 LEU B C 1
ATOM 2511 O O . LEU B 1 88 ? 4.484 30.297 4.875 1 79.75 88 LEU B O 1
ATOM 2515 N N . ALA B 1 89 ? 5.207 28.188 5.098 1 87 89 ALA B N 1
ATOM 2516 C CA . ALA B 1 89 ? 5.547 28.109 3.678 1 87 89 ALA B CA 1
ATOM 2517 C C . ALA B 1 89 ? 4.289 27.969 2.824 1 87 89 ALA B C 1
ATOM 2519 O O . ALA B 1 89 ? 3.508 27.031 3.016 1 87 89 ALA B O 1
ATOM 2520 N N . ARG B 1 90 ? 4.141 28.812 1.871 1 88.81 90 ARG B N 1
ATOM 2521 C CA . ARG B 1 90 ? 2.934 28.875 1.051 1 88.81 90 ARG B CA 1
ATOM 2522 C C . ARG B 1 90 ? 2.764 27.609 0.23 1 88.81 90 ARG B C 1
ATOM 2524 O O . ARG B 1 90 ? 1.674 27.031 0.185 1 88.81 90 ARG B O 1
ATOM 2531 N N . GLU B 1 91 ? 3.809 27.188 -0.373 1 88.56 91 GLU B N 1
ATOM 2532 C CA . GLU B 1 91 ? 3.719 26 -1.229 1 88.56 91 GLU B CA 1
ATOM 2533 C C . GLU B 1 91 ? 3.418 24.75 -0.412 1 88.56 91 GLU B C 1
ATOM 2535 O O . GLU B 1 91 ? 2.715 23.859 -0.879 1 88.56 91 GLU B O 1
ATOM 2540 N N . THR B 1 92 ? 3.969 24.719 0.732 1 90.12 92 THR B N 1
ATOM 2541 C CA . THR B 1 92 ? 3.693 23.594 1.616 1 90.12 92 THR B CA 1
ATOM 2542 C C . THR B 1 92 ? 2.229 23.594 2.045 1 90.12 92 THR B C 1
ATOM 2544 O O . THR B 1 92 ? 1.584 22.547 2.057 1 90.12 92 THR B O 1
ATOM 2547 N N . ARG B 1 93 ? 1.727 24.75 2.383 1 91 93 ARG B N 1
ATOM 2548 C CA . ARG B 1 93 ? 0.325 24.875 2.768 1 91 93 ARG B CA 1
ATOM 2549 C C . ARG B 1 93 ? -0.598 24.469 1.622 1 91 93 ARG B C 1
ATOM 2551 O O . ARG B 1 93 ? -1.579 23.75 1.832 1 91 93 ARG B O 1
ATOM 2558 N N . GLU B 1 94 ? -0.242 24.938 0.464 1 91 94 GLU B N 1
ATOM 2559 C CA . GLU B 1 94 ? -1.027 24.578 -0.713 1 91 94 GLU B CA 1
ATOM 2560 C C . GLU B 1 94 ? -0.93 23.094 -1.011 1 91 94 GLU B C 1
ATOM 2562 O O . GLU B 1 94 ? -1.918 22.453 -1.4 1 91 94 GLU B O 1
ATOM 2567 N N . GLY B 1 95 ? 0.262 22.547 -0.883 1 93.12 95 GLY B N 1
ATOM 2568 C CA . GLY B 1 95 ? 0.45 21.109 -1.072 1 93.12 95 GLY B CA 1
ATOM 2569 C C . GLY B 1 95 ? -0.377 20.281 -0.119 1 93.12 95 GLY B C 1
ATOM 2570 O O . GLY B 1 95 ? -1.049 19.328 -0.539 1 93.12 95 GLY B O 1
ATOM 2571 N N . THR B 1 96 ? -0.347 20.641 1.115 1 94.06 96 THR B N 1
ATOM 2572 C CA . THR B 1 96 ? -1.113 19.922 2.125 1 94.06 96 THR B CA 1
ATOM 2573 C C . THR B 1 96 ? -2.611 20.047 1.856 1 94.06 96 THR B C 1
ATOM 2575 O O . THR B 1 96 ? -3.355 19.078 2.018 1 94.06 96 THR B O 1
ATOM 2578 N N . ARG B 1 97 ? -2.996 21.219 1.479 1 92.44 97 ARG B N 1
ATOM 2579 C CA . ARG B 1 97 ? -4.395 21.438 1.12 1 92.44 97 ARG B CA 1
ATOM 2580 C C . ARG B 1 97 ? -4.816 20.516 -0.022 1 92.44 97 ARG B C 1
ATOM 2582 O O . ARG B 1 97 ? -5.863 19.875 0.051 1 92.44 97 ARG B O 1
ATOM 2589 N N . MET B 1 98 ? -4.043 20.516 -1.048 1 94.56 98 MET B N 1
ATOM 2590 C CA . MET B 1 98 ? -4.352 19.719 -2.225 1 94.56 98 MET B CA 1
ATOM 2591 C C . MET B 1 98 ? -4.457 18.234 -1.863 1 94.56 98 MET B C 1
ATOM 2593 O O . MET B 1 98 ? -5.398 17.547 -2.273 1 94.56 98 MET B O 1
ATOM 2597 N N . ILE B 1 99 ? -3.555 17.75 -1.084 1 96.81 99 ILE B N 1
ATOM 2598 C CA . ILE B 1 99 ? -3.553 16.344 -0.667 1 96.81 99 ILE B CA 1
ATOM 2599 C C . ILE B 1 99 ? -4.797 16.062 0.167 1 96.81 99 ILE B C 1
ATOM 2601 O O . ILE B 1 99 ? -5.496 15.07 -0.071 1 96.81 99 ILE B O 1
ATOM 2605 N N . GLY B 1 100 ? -5.078 16.938 1.139 1 95.94 100 GLY B N 1
ATOM 2606 C CA . GLY B 1 100 ? -6.234 16.734 2 1 95.94 100 GLY B CA 1
ATOM 2607 C C . GLY B 1 100 ? -7.547 16.75 1.245 1 95.94 100 GLY B C 1
ATOM 2608 O O . GLY B 1 100 ? -8.414 15.906 1.492 1 95.94 100 GLY B O 1
ATOM 2609 N N . GLU B 1 101 ? -7.648 17.672 0.334 1 93.19 101 GLU B N 1
ATOM 2610 C CA . GLU B 1 101 ? -8.875 17.797 -0.448 1 93.19 101 GLU B CA 1
ATOM 2611 C C . GLU B 1 101 ? -9.086 16.578 -1.351 1 93.19 101 GLU B C 1
ATOM 2613 O O . GLU B 1 101 ? -10.203 16.078 -1.47 1 93.19 101 GLU B O 1
ATOM 2618 N N . ARG B 1 102 ? -8.07 16.188 -1.988 1 94.75 102 ARG B N 1
ATOM 2619 C CA . ARG B 1 102 ? -8.18 15.031 -2.871 1 94.75 102 ARG B CA 1
ATOM 2620 C C . ARG B 1 102 ? -8.477 13.766 -2.076 1 94.75 102 ARG B C 1
ATOM 2622 O O . ARG B 1 102 ? -9.305 12.953 -2.492 1 94.75 102 ARG B O 1
ATOM 2629 N N . MET B 1 103 ? -7.824 13.578 -0.982 1 96 103 MET B N 1
ATOM 2630 C CA . MET B 1 103 ? -8.094 12.438 -0.11 1 96 103 MET B CA 1
ATOM 2631 C C . MET B 1 103 ? -9.555 12.438 0.342 1 96 103 MET B C 1
ATOM 2633 O O . MET B 1 103 ? -10.211 11.391 0.32 1 96 103 MET B O 1
ATOM 2637 N N . TRP B 1 104 ? -9.977 13.602 0.747 1 93.44 104 TRP B N 1
ATOM 2638 C CA . TRP B 1 104 ? -11.352 13.75 1.196 1 93.44 104 TRP B CA 1
ATOM 2639 C C . TRP B 1 104 ? -12.328 13.344 0.098 1 93.44 104 TRP B C 1
ATOM 2641 O O . TRP B 1 104 ? -13.273 12.586 0.342 1 93.44 104 TRP B O 1
ATOM 2651 N N . LYS B 1 105 ? -12.07 13.844 -1.053 1 92.12 105 LYS B N 1
ATOM 2652 C CA . LYS B 1 105 ? -12.953 13.586 -2.189 1 92.12 105 LYS B CA 1
ATOM 2653 C C . LYS B 1 105 ? -13.023 12.086 -2.492 1 92.12 105 LYS B C 1
ATOM 2655 O O . LYS B 1 105 ? -14.117 11.531 -2.637 1 92.12 105 LYS B O 1
ATOM 2660 N N . VAL B 1 106 ? -11.93 11.406 -2.564 1 95.06 106 VAL B N 1
ATOM 2661 C CA . VAL B 1 106 ? -11.883 9.984 -2.893 1 95.06 106 VAL B CA 1
ATOM 2662 C C . VAL B 1 106 ? -12.531 9.172 -1.771 1 95.06 106 VAL B C 1
ATOM 2664 O O . VAL B 1 106 ? -13.352 8.297 -2.029 1 95.06 106 VAL B O 1
ATOM 2667 N N . CYS B 1 107 ? -12.211 9.469 -0.531 1 95.25 107 CYS B N 1
ATOM 2668 C CA . CYS B 1 107 ? -12.703 8.703 0.608 1 95.25 107 CYS B CA 1
ATOM 2669 C C . CYS B 1 107 ? -14.219 8.836 0.74 1 95.25 107 CYS B C 1
ATOM 2671 O O . CYS B 1 107 ? -14.906 7.871 1.077 1 95.25 107 CYS B O 1
ATOM 2673 N N . ARG B 1 108 ? -14.688 10 0.492 1 91.19 108 ARG B N 1
ATOM 2674 C CA . ARG B 1 108 ? -16.125 10.203 0.572 1 91.19 108 ARG B CA 1
ATOM 2675 C C . ARG B 1 108 ? -16.859 9.352 -0.461 1 91.19 108 ARG B C 1
ATOM 2677 O O . ARG B 1 108 ? -18 8.93 -0.235 1 91.19 108 ARG B O 1
ATOM 2684 N N . GLU B 1 109 ? -16.219 9.133 -1.52 1 91.38 109 GLU B N 1
ATOM 2685 C CA . GLU B 1 109 ? -16.812 8.336 -2.59 1 91.38 109 GLU B CA 1
ATOM 2686 C C . GLU B 1 109 ? -16.797 6.852 -2.252 1 91.38 109 GLU B C 1
ATOM 2688 O O . GLU B 1 109 ? -17.719 6.113 -2.605 1 91.38 109 GLU B O 1
ATOM 2693 N N . ILE B 1 110 ? -15.781 6.418 -1.517 1 93.88 110 ILE B N 1
ATOM 2694 C CA . ILE B 1 110 ? -15.617 4.973 -1.392 1 93.88 110 ILE B CA 1
ATOM 2695 C C . ILE B 1 110 ? -16.047 4.523 0.004 1 93.88 110 ILE B C 1
ATOM 2697 O O . ILE B 1 110 ? -16.328 3.346 0.224 1 93.88 110 ILE B O 1
ATOM 2701 N N . TYR B 1 111 ? -16.094 5.41 0.903 1 89.25 111 TYR B N 1
ATOM 2702 C CA . TYR B 1 111 ? -16.562 5.129 2.254 1 89.25 111 TYR B CA 1
ATOM 2703 C C . TYR B 1 111 ? -17.672 6.09 2.662 1 89.25 111 TYR B C 1
ATOM 2705 O O . TYR B 1 111 ? -17.406 7.27 2.918 1 89.25 111 TYR B O 1
ATOM 2713 N N . PRO B 1 112 ? -18.859 5.715 2.697 1 81.06 112 PRO B N 1
ATOM 2714 C CA . PRO B 1 112 ? -19.953 6.637 3.031 1 81.06 112 PRO B CA 1
ATOM 2715 C C . PRO B 1 112 ? -19.734 7.332 4.375 1 81.06 112 PRO B C 1
ATOM 2717 O O . PRO B 1 112 ? -19.828 6.691 5.426 1 81.06 112 PRO B O 1
ATOM 2720 N N . LEU B 1 113 ? -19.25 8.586 4.414 1 79.44 113 LEU B N 1
ATOM 2721 C CA . LEU B 1 113 ? -18.984 9.43 5.57 1 79.44 113 LEU B CA 1
ATOM 2722 C C . LEU B 1 113 ? -20.156 10.352 5.855 1 79.44 113 LEU B C 1
ATOM 2724 O O . LEU B 1 113 ? -20.047 11.578 5.727 1 79.44 113 LEU B O 1
ATOM 2728 N N . ASP B 1 114 ? -21.25 9.953 6.262 1 70.38 114 ASP B N 1
ATOM 2729 C CA . ASP B 1 114 ? -22.484 10.703 6.391 1 70.38 114 ASP B CA 1
ATOM 2730 C C . ASP B 1 114 ? -22.344 11.836 7.402 1 70.38 114 ASP B C 1
ATOM 2732 O O . ASP B 1 114 ? -22.906 12.922 7.207 1 70.38 114 ASP B O 1
ATOM 2736 N N . ILE B 1 115 ? -21.609 11.656 8.414 1 63.78 115 ILE B N 1
ATOM 2737 C CA . ILE B 1 115 ? -21.578 12.609 9.516 1 63.78 115 ILE B CA 1
ATOM 2738 C C . ILE B 1 115 ? -20.953 13.922 9.039 1 63.78 115 ILE B C 1
ATOM 2740 O O . ILE B 1 115 ? -21.156 14.969 9.648 1 63.78 115 ILE B O 1
ATOM 2744 N N . TRP B 1 116 ? -20.312 13.836 7.969 1 69.19 116 TRP B N 1
ATOM 2745 C CA . TRP B 1 116 ? -19.578 15.016 7.551 1 69.19 116 TRP B CA 1
ATOM 2746 C C . TRP B 1 116 ? -20.203 15.641 6.309 1 69.19 116 TRP B C 1
ATOM 2748 O O . TRP B 1 116 ? -19.656 16.578 5.73 1 69.19 116 TRP B O 1
ATOM 2758 N N . ASN B 1 117 ? -21.344 15.086 5.867 1 61.72 117 ASN B N 1
ATOM 2759 C CA . ASN B 1 117 ? -22.047 15.484 4.648 1 61.72 117 ASN B CA 1
ATOM 2760 C C . ASN B 1 117 ? -22.5 16.938 4.719 1 61.72 117 ASN B C 1
ATOM 2762 O O . ASN B 1 117 ? -22.578 17.625 3.693 1 61.72 117 ASN B O 1
ATOM 2766 N N . ASP B 1 118 ? -23.047 17.188 5.836 1 53.69 118 ASP B N 1
ATOM 2767 C CA . ASP B 1 118 ? -23.688 18.5 5.973 1 53.69 118 ASP B CA 1
ATOM 2768 C C . ASP B 1 118 ? -22.656 19.625 5.957 1 53.69 118 ASP B C 1
ATOM 2770 O O . ASP B 1 118 ? -23.016 20.797 5.945 1 53.69 118 ASP B O 1
ATOM 2774 N N . ASP B 1 119 ? -21.578 19.141 6.129 1 55.47 119 ASP B N 1
ATOM 2775 C CA . ASP B 1 119 ? -20.609 20.219 6.234 1 55.47 119 ASP B CA 1
ATOM 2776 C C . ASP B 1 119 ? -20.219 20.75 4.852 1 55.47 119 ASP B C 1
ATOM 2778 O O . ASP B 1 119 ? -19.094 20.547 4.398 1 55.47 119 ASP B O 1
ATOM 2782 N N . LYS B 1 120 ? -21.375 20.828 4.133 1 50.25 120 LYS B N 1
ATOM 2783 C CA . LYS B 1 120 ? -21.281 21.453 2.82 1 50.25 120 LYS B CA 1
ATOM 2784 C C . LYS B 1 120 ? -20.453 22.734 2.893 1 50.25 120 LYS B C 1
ATOM 2786 O O . LYS B 1 120 ? -20.188 23.375 1.869 1 50.25 120 LYS B O 1
ATOM 2791 N N . LYS B 1 121 ? -20.531 23.297 4.066 1 52.47 121 LYS B N 1
ATOM 2792 C CA . LYS B 1 121 ? -19.703 24.516 4.027 1 52.47 121 LYS B CA 1
ATOM 2793 C C . LYS B 1 121 ? -18.281 24.203 3.602 1 52.47 121 LYS B C 1
ATOM 2795 O O . LYS B 1 121 ? -17.625 23.312 4.176 1 52.47 121 LYS B O 1
ATOM 2800 N N . LYS B 1 122 ? -18.016 24.328 2.33 1 56 122 LYS B N 1
ATOM 2801 C CA . LYS B 1 122 ? -16.766 24.281 1.588 1 56 122 LYS B CA 1
ATOM 2802 C C . LYS B 1 122 ? -15.594 24.734 2.457 1 56 122 LYS B C 1
ATOM 2804 O O . LYS B 1 122 ? -15.328 25.922 2.582 1 56 122 LYS B O 1
ATOM 2809 N N . ARG B 1 123 ? -15.359 23.953 3.602 1 61.84 123 ARG B N 1
ATOM 2810 C CA . ARG B 1 123 ? -14.102 24.375 4.211 1 61.84 123 ARG B CA 1
ATOM 2811 C C . ARG B 1 123 ? -12.945 24.234 3.23 1 61.84 123 ARG B C 1
ATOM 2813 O O . ARG B 1 123 ? -12.742 23.156 2.654 1 61.84 123 ARG B O 1
ATOM 2820 N N . GLY B 1 124 ? -12.477 25.312 2.834 1 72 124 GLY B N 1
ATOM 2821 C CA . GLY B 1 124 ? -11.461 25.391 1.796 1 72 124 GLY B CA 1
ATOM 2822 C C . GLY B 1 124 ? -10.211 24.594 2.111 1 72 124 GLY B C 1
ATOM 2823 O O . GLY B 1 124 ? -9.625 23.969 1.224 1 72 124 GLY B O 1
ATOM 2824 N N . TYR B 1 125 ? -9.797 24.578 3.375 1 87 125 TYR B N 1
ATOM 2825 C CA . TYR B 1 125 ? -8.57 23.875 3.744 1 87 125 TYR B CA 1
ATOM 2826 C C . TYR B 1 125 ? -8.883 22.641 4.586 1 87 125 TYR B C 1
ATOM 2828 O O . TYR B 1 125 ? -9.641 22.719 5.555 1 87 125 TYR B O 1
ATOM 2836 N N . LYS B 1 126 ? -8.422 21.422 4.219 1 93.25 126 LYS B N 1
ATOM 2837 C CA . LYS B 1 126 ? -8.43 20.203 5.023 1 93.25 126 LYS B CA 1
ATOM 2838 C C . LYS B 1 126 ? -7.039 19.562 5.078 1 93.25 126 LYS B C 1
ATOM 2840 O O . LYS B 1 126 ? -6.504 19.141 4.051 1 93.25 126 LYS B O 1
ATOM 2845 N N . HIS B 1 127 ? -6.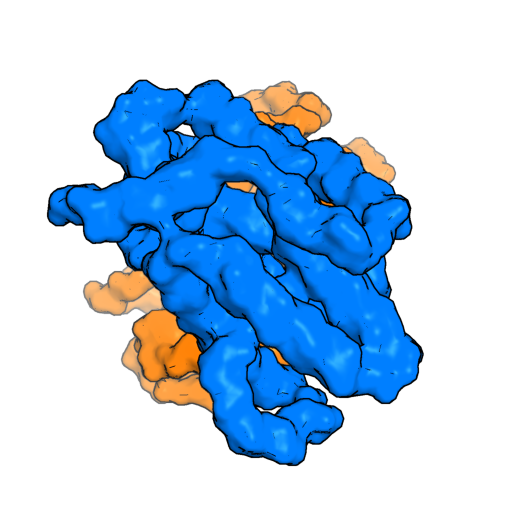512 19.578 6.23 1 96.38 127 HIS B N 1
ATOM 2846 C CA . HIS B 1 127 ? -5.215 18.938 6.398 1 96.38 127 HIS B CA 1
ATOM 2847 C C . HIS B 1 127 ? -5.324 17.422 6.219 1 96.38 127 HIS B C 1
ATOM 2849 O O . HIS B 1 127 ? -6.25 16.797 6.746 1 96.38 127 HIS B O 1
ATOM 2855 N N . PRO B 1 128 ? -4.406 16.812 5.52 1 97.56 128 PRO B N 1
ATOM 2856 C CA . PRO B 1 128 ? -4.523 15.375 5.242 1 97.56 128 PRO B CA 1
ATOM 2857 C C . PRO B 1 128 ? -4.555 14.523 6.516 1 97.56 128 PRO B C 1
ATOM 2859 O O . PRO B 1 128 ? -5.242 13.508 6.562 1 97.56 128 PRO B O 1
ATOM 2862 N N . ALA B 1 129 ? -3.812 14.883 7.535 1 98.19 129 ALA B N 1
ATOM 2863 C CA . ALA B 1 129 ? -3.814 14.148 8.797 1 98.19 129 ALA B CA 1
ATOM 2864 C C . ALA B 1 129 ? -5.215 14.102 9.406 1 98.19 129 ALA B C 1
ATOM 2866 O O . ALA B 1 129 ? -5.617 13.086 9.977 1 98.19 129 ALA B O 1
ATOM 2867 N N . LEU B 1 130 ? -5.883 15.219 9.312 1 96.81 130 LEU B N 1
ATOM 2868 C CA . LEU B 1 130 ? -7.246 15.297 9.836 1 96.81 130 LEU B CA 1
ATOM 2869 C C . LEU B 1 130 ? -8.188 14.422 9.008 1 96.81 130 LEU B C 1
ATOM 2871 O O . LEU B 1 130 ? -9.008 13.695 9.57 1 96.81 130 LEU B O 1
ATOM 2875 N N . VAL B 1 131 ? -8.102 14.57 7.703 1 96.19 131 VAL B N 1
ATOM 2876 C CA . VAL B 1 131 ? -8.945 13.773 6.816 1 96.19 131 VAL B CA 1
ATOM 2877 C C . VAL B 1 131 ? -8.727 12.289 7.098 1 96.19 131 VAL B C 1
ATOM 2879 O O . VAL B 1 131 ? -9.695 11.531 7.227 1 96.19 131 VAL B O 1
ATOM 2882 N N . PHE B 1 132 ? -7.504 11.867 7.227 1 98.31 132 PHE B N 1
ATOM 2883 C CA . PHE B 1 132 ? -7.152 10.477 7.48 1 98.31 132 PHE B CA 1
ATOM 2884 C C . PHE B 1 132 ? -7.742 10 8.805 1 98.31 132 PHE B C 1
ATOM 2886 O O . PHE B 1 132 ? -8.297 8.906 8.875 1 98.31 132 PHE B O 1
ATOM 2893 N N . ALA B 1 133 ? -7.621 10.828 9.836 1 98.25 133 ALA B N 1
ATOM 2894 C CA . ALA B 1 133 ? -8.172 10.484 11.148 1 98.25 133 ALA B CA 1
ATOM 2895 C C . ALA B 1 133 ? -9.688 10.328 11.078 1 98.25 133 ALA B C 1
ATOM 2897 O O . ALA B 1 133 ? -10.25 9.398 11.664 1 98.25 133 ALA B O 1
ATOM 2898 N N . ILE B 1 134 ? -10.328 11.242 10.391 1 96.44 134 ILE B N 1
ATOM 2899 C CA . ILE B 1 134 ? -11.781 11.203 10.258 1 96.44 134 ILE B CA 1
ATOM 2900 C C . ILE B 1 134 ? -12.203 9.906 9.586 1 96.44 134 ILE B C 1
ATOM 2902 O O . ILE B 1 134 ? -13.094 9.203 10.07 1 96.44 134 ILE B O 1
ATOM 2906 N N . VAL B 1 135 ? -11.578 9.594 8.516 1 96.75 135 VAL B N 1
ATOM 2907 C CA . VAL B 1 135 ? -11.922 8.406 7.734 1 96.75 135 VAL B CA 1
ATOM 2908 C C . VAL B 1 135 ? -11.656 7.152 8.555 1 96.75 135 VAL B C 1
ATOM 2910 O O . VAL B 1 135 ? -12.508 6.262 8.641 1 96.75 135 VAL B O 1
ATOM 2913 N N . CYS B 1 136 ? -10.523 7.066 9.203 1 97.62 136 CYS B N 1
ATOM 2914 C CA . CYS B 1 136 ? -10.156 5.891 9.984 1 97.62 136 CYS B CA 1
ATOM 2915 C C . CYS B 1 136 ? -11.086 5.719 11.18 1 97.62 136 CYS B C 1
ATOM 2917 O O . CYS B 1 136 ? -11.469 4.598 11.523 1 97.62 136 CYS B O 1
ATOM 2919 N N . HIS B 1 137 ? -11.391 6.867 11.812 1 96.88 137 HIS B N 1
ATOM 2920 C CA . HIS B 1 137 ? -12.352 6.797 12.914 1 96.88 137 HIS B CA 1
ATOM 2921 C C . HIS B 1 137 ? -13.695 6.266 12.43 1 96.88 137 HIS B C 1
ATOM 2923 O O . HIS B 1 137 ? -14.297 5.41 13.086 1 96.88 137 HIS B O 1
ATOM 2929 N N . HIS B 1 138 ? -14.156 6.758 11.312 1 94.81 138 HIS B N 1
ATOM 2930 C CA . HIS B 1 138 ? -15.406 6.297 10.719 1 94.81 138 HIS B CA 1
ATOM 2931 C C . HIS B 1 138 ? -15.367 4.797 10.453 1 94.81 138 HIS B C 1
ATOM 2933 O O . HIS B 1 138 ? -16.359 4.102 10.648 1 94.81 138 HIS B O 1
ATOM 2939 N N . LEU B 1 139 ? -14.242 4.328 10.07 1 95.62 139 LEU B N 1
ATOM 2940 C CA . LEU B 1 139 ? -14.07 2.924 9.719 1 95.62 139 LEU B CA 1
ATOM 2941 C C . LEU B 1 139 ? -13.742 2.088 10.945 1 95.62 139 LEU B C 1
ATOM 2943 O O . LEU B 1 139 ? -13.461 0.893 10.836 1 95.62 139 LEU B O 1
ATOM 2947 N N . GLN B 1 140 ? -13.664 2.701 12.078 1 96.25 140 GLN B N 1
ATOM 2948 C CA . GLN B 1 140 ? -13.453 2.061 13.375 1 96.25 140 GLN B CA 1
ATOM 2949 C C . GLN B 1 140 ? -12.062 1.446 13.461 1 96.25 140 GLN B C 1
ATOM 2951 O O . GLN B 1 140 ? -11.891 0.375 14.047 1 96.25 140 GLN B O 1
ATOM 2956 N N . ILE B 1 141 ? -11.164 2.029 12.82 1 97.06 141 ILE B N 1
ATOM 2957 C CA . ILE B 1 141 ? -9.758 1.659 12.984 1 97.06 141 ILE B CA 1
ATOM 2958 C C . ILE B 1 141 ? -9.211 2.268 14.273 1 97.06 141 ILE B C 1
ATOM 2960 O O . ILE B 1 141 ? -9.391 3.463 14.523 1 97.06 141 ILE B O 1
ATOM 2964 N N . PRO B 1 142 ? -8.523 1.479 15.102 1 97.31 142 PRO B N 1
ATOM 2965 C CA . PRO B 1 142 ? -8.047 1.99 16.391 1 97.31 142 PRO B CA 1
ATOM 2966 C C . PRO B 1 142 ? -7.113 3.188 16.234 1 97.31 142 PRO B C 1
ATOM 2968 O O . PRO B 1 142 ? -6.348 3.26 15.266 1 97.31 142 PRO B O 1
ATOM 2971 N N . LYS B 1 143 ? -7.113 4.062 17.203 1 98.19 143 LYS B N 1
ATOM 2972 C CA . LYS B 1 143 ? -6.406 5.34 17.203 1 98.19 143 LYS B CA 1
ATOM 2973 C C . LYS B 1 143 ? -4.914 5.148 16.953 1 98.19 143 LYS B C 1
ATOM 2975 O O . LYS B 1 143 ? -4.344 5.793 16.062 1 98.19 143 LYS B O 1
ATOM 2980 N N . GLU B 1 144 ? -4.324 4.246 17.703 1 97.94 144 GLU B N 1
ATOM 2981 C CA . GLU B 1 144 ? -2.885 4.035 17.562 1 97.94 144 GLU B CA 1
ATOM 2982 C C . GLU B 1 144 ? -2.527 3.541 16.156 1 97.94 144 GLU B C 1
ATOM 2984 O O . GLU B 1 144 ? -1.545 3.992 15.57 1 97.94 144 GLU B O 1
ATOM 2989 N N . THR B 1 145 ? -3.338 2.615 15.625 1 97.94 145 THR B N 1
ATOM 2990 C CA . THR B 1 145 ? -3.152 2.096 14.273 1 97.94 145 THR B CA 1
ATOM 2991 C C . THR B 1 145 ? -3.307 3.207 13.234 1 97.94 145 THR B C 1
ATOM 2993 O O . THR B 1 145 ? -2.547 3.271 12.266 1 97.94 145 THR B O 1
ATOM 2996 N N . THR B 1 146 ? -4.27 4.066 13.477 1 98.44 146 THR B N 1
ATOM 2997 C CA . THR B 1 146 ? -4.523 5.199 12.594 1 98.44 146 THR B CA 1
ATOM 2998 C C . THR B 1 146 ? -3.303 6.113 12.516 1 98.44 146 THR B C 1
ATOM 3000 O O . THR B 1 146 ? -2.826 6.434 11.43 1 98.44 146 THR B O 1
ATOM 3003 N N . VAL B 1 147 ? -2.742 6.457 13.641 1 98.75 147 VAL B N 1
ATOM 3004 C CA . VAL B 1 147 ? -1.611 7.375 13.703 1 98.75 147 VAL B CA 1
ATOM 3005 C C . VAL B 1 147 ? -0.385 6.734 13.062 1 98.75 147 VAL B C 1
ATOM 3007 O O . VAL B 1 147 ? 0.291 7.359 12.242 1 98.75 147 VAL B O 1
ATOM 3010 N N . LEU B 1 148 ? -0.141 5.508 13.383 1 98.69 148 LEU B N 1
ATOM 3011 C CA . LEU B 1 148 ? 1.003 4.793 12.828 1 98.69 148 LEU B CA 1
ATOM 3012 C C . LEU B 1 148 ? 0.896 4.695 11.312 1 98.69 148 LEU B C 1
ATOM 3014 O O . LEU B 1 148 ? 1.883 4.898 10.602 1 98.69 148 LEU B O 1
ATOM 3018 N N . SER B 1 149 ? -0.27 4.379 10.836 1 98.56 149 SER B N 1
ATOM 3019 C CA . SER B 1 149 ? -0.504 4.234 9.406 1 98.56 149 SER B CA 1
ATOM 3020 C C . SER B 1 149 ? -0.278 5.555 8.672 1 98.56 149 SER B C 1
ATOM 3022 O O . SER B 1 149 ? 0.321 5.582 7.598 1 98.56 149 SER B O 1
ATOM 3024 N N . TYR B 1 150 ? -0.726 6.621 9.266 1 98.69 150 TYR B N 1
ATOM 3025 C CA . TYR B 1 150 ? -0.529 7.93 8.648 1 98.69 150 TYR B CA 1
ATOM 3026 C C . TYR B 1 150 ? 0.953 8.273 8.562 1 98.69 150 TYR B C 1
ATOM 3028 O O . TYR B 1 150 ? 1.425 8.75 7.527 1 98.69 150 TYR B O 1
ATOM 3036 N N . LEU B 1 151 ? 1.63 8.07 9.695 1 98.62 151 LEU B N 1
ATOM 3037 C CA . LEU B 1 151 ? 3.062 8.344 9.719 1 98.62 151 LEU B CA 1
ATOM 3038 C C . LEU B 1 151 ? 3.783 7.527 8.648 1 98.62 151 LEU B C 1
ATOM 3040 O O . LEU B 1 151 ? 4.621 8.055 7.914 1 98.62 151 LEU B O 1
ATOM 3044 N N . TYR B 1 152 ? 3.434 6.297 8.547 1 98.5 152 TYR B N 1
ATOM 3045 C CA . TYR B 1 152 ? 4.07 5.426 7.566 1 98.5 152 TYR B CA 1
ATOM 3046 C C . TYR B 1 152 ? 3.824 5.926 6.148 1 98.5 152 TYR B C 1
ATOM 3048 O O . TYR B 1 152 ? 4.75 5.98 5.336 1 98.5 152 TYR B O 1
ATOM 3056 N N . THR B 1 153 ? 2.592 6.277 5.848 1 98.19 153 THR B N 1
ATOM 3057 C CA . THR B 1 153 ? 2.221 6.723 4.508 1 98.19 153 THR B CA 1
ATOM 3058 C C . THR B 1 153 ? 2.965 8 4.137 1 98.19 153 THR B C 1
ATOM 3060 O O . THR B 1 153 ? 3.371 8.18 2.988 1 98.19 153 THR B O 1
ATOM 3063 N N . SER B 1 154 ? 3.117 8.883 5.098 1 97.88 154 SER B N 1
ATOM 3064 C CA . SER B 1 154 ? 3.857 10.117 4.875 1 97.88 154 SER B CA 1
ATOM 3065 C C . SER B 1 154 ? 5.32 9.836 4.551 1 97.88 154 SER B C 1
ATOM 3067 O O . SER B 1 154 ? 5.879 10.422 3.619 1 97.88 154 SER B O 1
ATOM 3069 N N . VAL B 1 155 ? 5.895 8.938 5.266 1 98 155 VAL B N 1
ATOM 3070 C CA . VAL B 1 155 ? 7.301 8.586 5.086 1 98 155 VAL B CA 1
ATOM 3071 C C . VAL B 1 155 ? 7.48 7.848 3.762 1 98 155 VAL B C 1
ATOM 3073 O O . VAL B 1 155 ? 8.445 8.086 3.033 1 98 155 VAL B O 1
ATOM 3076 N N . GLN B 1 156 ? 6.578 6.93 3.49 1 98 156 GLN B N 1
ATOM 3077 C CA . GLN B 1 156 ? 6.609 6.18 2.24 1 98 156 GLN B CA 1
ATOM 3078 C C . GLN B 1 156 ? 6.602 7.113 1.034 1 98 156 GLN B C 1
ATOM 3080 O O . GLN B 1 156 ? 7.34 6.898 0.071 1 98 156 GLN B O 1
ATOM 3085 N N . ALA B 1 157 ? 5.797 8.148 1.048 1 97.06 157 ALA B N 1
ATOM 3086 C CA . ALA B 1 157 ? 5.723 9.125 -0.041 1 97.06 157 ALA B CA 1
ATOM 3087 C C . ALA B 1 157 ? 7.055 9.852 -0.219 1 97.06 157 ALA B C 1
ATOM 3089 O O . ALA B 1 157 ? 7.516 10.039 -1.346 1 97.06 157 ALA B O 1
ATOM 3090 N N . LEU B 1 158 ? 7.668 10.242 0.875 1 96.62 158 LEU B N 1
ATOM 3091 C CA . LEU B 1 158 ? 8.938 10.953 0.823 1 96.62 158 LEU B CA 1
ATOM 3092 C C . LEU B 1 158 ? 10.055 10.047 0.312 1 96.62 158 LEU B C 1
ATOM 3094 O O . LEU B 1 158 ? 10.938 10.484 -0.427 1 96.62 158 LEU B O 1
ATOM 3098 N N . VAL B 1 159 ? 10.008 8.758 0.721 1 97.12 159 VAL B N 1
ATOM 3099 C CA . VAL B 1 159 ? 11 7.797 0.254 1 97.12 159 VAL B CA 1
ATOM 3100 C C . VAL B 1 159 ? 10.859 7.602 -1.254 1 97.12 159 VAL B C 1
ATOM 3102 O O . VAL B 1 159 ? 11.859 7.574 -1.979 1 97.12 159 VAL B O 1
ATOM 3105 N N . GLN B 1 160 ? 9.633 7.453 -1.729 1 95.56 160 GLN B N 1
ATOM 3106 C CA . GLN B 1 160 ? 9.406 7.32 -3.164 1 95.56 160 GLN B CA 1
ATOM 3107 C C . GLN B 1 160 ? 9.914 8.547 -3.918 1 95.56 160 GLN B C 1
ATOM 3109 O O . GLN B 1 160 ? 10.469 8.422 -5.012 1 95.56 160 GLN B O 1
ATOM 3114 N N . ASN B 1 161 ? 9.75 9.711 -3.371 1 94 161 ASN B N 1
ATOM 3115 C CA . ASN B 1 161 ? 10.258 10.945 -3.971 1 94 161 ASN B CA 1
ATOM 3116 C C . ASN B 1 161 ? 11.781 10.953 -4.023 1 94 161 ASN B C 1
ATOM 3118 O O . ASN B 1 161 ? 12.367 11.391 -5.016 1 94 161 ASN B O 1
ATOM 3122 N N . ALA B 1 162 ? 12.359 10.492 -2.986 1 94.25 162 ALA B N 1
ATOM 3123 C CA . ALA B 1 162 ? 13.82 10.469 -2.912 1 94.25 162 ALA B CA 1
ATOM 3124 C C . ALA B 1 162 ? 14.406 9.508 -3.945 1 94.25 162 ALA B C 1
ATOM 3126 O O . ALA B 1 162 ? 15.453 9.789 -4.539 1 94.25 162 ALA B O 1
ATOM 3127 N N . VAL B 1 163 ? 13.766 8.383 -4.121 1 94.88 163 VAL B N 1
ATOM 3128 C CA . VAL B 1 163 ? 14.203 7.402 -5.113 1 94.88 163 VAL B CA 1
ATOM 3129 C C . VAL B 1 163 ? 14.281 8.062 -6.488 1 94.88 163 VAL B C 1
ATOM 3131 O O . VAL B 1 163 ? 15.188 7.77 -7.273 1 94.88 163 VAL B O 1
ATOM 3134 N N . ARG B 1 164 ? 13.422 8.969 -6.77 1 92.38 164 ARG B N 1
ATOM 3135 C CA . ARG B 1 164 ? 13.359 9.648 -8.062 1 92.38 164 ARG B CA 1
ATOM 3136 C C . ARG B 1 164 ? 14.344 10.82 -8.109 1 92.38 164 ARG B C 1
ATOM 3138 O O . ARG B 1 164 ? 15.016 11.031 -9.117 1 92.38 164 ARG B O 1
ATOM 3145 N N . ALA B 1 165 ? 14.547 11.508 -6.98 1 92.19 165 ALA B N 1
ATOM 3146 C CA . ALA B 1 165 ? 15.258 12.789 -6.965 1 92.19 165 ALA B CA 1
ATOM 3147 C C . ALA B 1 165 ? 16.75 12.586 -6.734 1 92.19 165 ALA B C 1
ATOM 3149 O O . ALA B 1 165 ? 17.578 13.359 -7.227 1 92.19 165 ALA B O 1
ATOM 3150 N N . ILE B 1 166 ? 17.297 11.703 -5.934 1 90.69 166 ILE B N 1
ATOM 3151 C CA . ILE B 1 166 ? 18.688 11.406 -5.598 1 90.69 166 ILE B CA 1
ATOM 3152 C C . ILE B 1 166 ? 19.188 10.227 -6.426 1 90.69 166 ILE B C 1
ATOM 3154 O O . ILE B 1 166 ? 20.391 9.953 -6.477 1 90.69 166 ILE B O 1
ATOM 3158 N N . PRO B 1 167 ? 18.453 9.773 -7.363 1 84.19 167 PRO B N 1
ATOM 3159 C CA . PRO B 1 167 ? 18.406 8.508 -8.109 1 84.19 167 PRO B CA 1
ATOM 3160 C C . PRO B 1 167 ? 18.922 7.328 -7.289 1 84.19 167 PRO B C 1
ATOM 3162 O O . PRO B 1 167 ? 20 6.789 -7.582 1 84.19 167 PRO B O 1
ATOM 3165 N N . LEU B 1 168 ? 18.25 6.965 -6.324 1 92.19 168 LEU B N 1
ATOM 3166 C CA . LEU B 1 168 ? 18.438 5.734 -5.559 1 92.19 168 LEU B CA 1
ATOM 3167 C C . LEU B 1 168 ? 17.812 4.547 -6.277 1 92.19 168 LEU B C 1
ATOM 3169 O O . LEU B 1 168 ? 16.953 4.727 -7.152 1 92.19 168 LEU B O 1
ATOM 3173 N N . GLY B 1 169 ? 18.344 3.348 -5.973 1 93.44 169 GLY B N 1
ATOM 3174 C CA . GLY B 1 169 ? 17.672 2.158 -6.477 1 93.44 169 GLY B CA 1
ATOM 3175 C C . GLY B 1 169 ? 16.391 1.841 -5.738 1 93.44 169 GLY B C 1
ATOM 3176 O O . GLY B 1 169 ? 16.203 2.246 -4.59 1 93.44 169 GLY B O 1
ATOM 3177 N N . GLN B 1 170 ? 15.469 1.172 -6.391 1 94.12 170 GLN B N 1
ATOM 3178 C CA . GLN B 1 170 ? 14.203 0.763 -5.789 1 94.12 170 GLN B CA 1
ATOM 3179 C C . GLN B 1 170 ? 14.43 -0.069 -4.531 1 94.12 170 GLN B C 1
ATOM 3181 O O . GLN B 1 170 ? 13.703 0.069 -3.545 1 94.12 170 GLN B O 1
ATOM 3186 N N . THR B 1 171 ? 15.383 -0.891 -4.559 1 95.12 171 THR B N 1
ATOM 3187 C CA . THR B 1 171 ? 15.711 -1.708 -3.396 1 95.12 171 THR B CA 1
ATOM 3188 C C . THR B 1 171 ? 16.203 -0.835 -2.244 1 95.12 171 THR B C 1
ATOM 3190 O O . THR B 1 171 ? 15.906 -1.114 -1.08 1 95.12 171 THR B O 1
ATOM 3193 N N . ASP B 1 172 ? 16.953 0.207 -2.572 1 96 172 ASP B N 1
ATOM 3194 C CA . ASP B 1 172 ? 17.375 1.169 -1.563 1 96 172 ASP B CA 1
ATOM 3195 C C . ASP B 1 172 ? 16.188 1.815 -0.875 1 96 172 ASP B C 1
ATOM 3197 O O . ASP B 1 172 ? 16.188 1.991 0.346 1 96 172 ASP B O 1
ATOM 3201 N N . GLY B 1 173 ? 15.195 2.166 -1.641 1 97.12 173 GLY B N 1
ATOM 3202 C CA . GLY B 1 173 ? 13.969 2.715 -1.073 1 97.12 173 GLY B CA 1
ATOM 3203 C C . GLY B 1 173 ? 13.305 1.783 -0.082 1 97.12 173 GLY B C 1
ATOM 3204 O O . GLY B 1 173 ? 12.867 2.215 0.989 1 97.12 173 GLY B O 1
ATOM 3205 N N . GLN B 1 174 ? 13.273 0.515 -0.434 1 97.62 174 GLN B N 1
ATOM 3206 C CA . GLN B 1 174 ? 12.664 -0.478 0.446 1 97.62 174 GLN B CA 1
ATOM 3207 C C . GLN B 1 174 ? 13.484 -0.659 1.72 1 97.62 174 GLN B C 1
ATOM 3209 O O . GLN B 1 174 ? 12.93 -0.805 2.809 1 97.62 174 GLN B O 1
ATOM 3214 N N . ARG B 1 175 ? 14.766 -0.667 1.593 1 96.62 175 ARG B N 1
ATOM 3215 C CA . ARG B 1 175 ? 15.648 -0.746 2.754 1 96.62 175 ARG B CA 1
ATOM 3216 C C . ARG B 1 175 ? 15.43 0.437 3.689 1 96.62 175 ARG B C 1
ATOM 3218 O O . ARG B 1 175 ? 15.422 0.274 4.91 1 96.62 175 ARG B O 1
ATOM 3225 N N . LEU B 1 176 ? 15.336 1.566 3.104 1 97.31 176 LEU B N 1
ATOM 3226 C CA . LEU B 1 176 ? 15.078 2.773 3.883 1 97.31 176 LEU B CA 1
ATOM 3227 C C . LEU B 1 176 ? 13.781 2.648 4.676 1 97.31 176 LEU B C 1
ATOM 3229 O O . LEU B 1 176 ? 13.734 3.018 5.852 1 97.31 176 LEU B O 1
ATOM 3233 N N . LEU B 1 177 ? 12.742 2.154 4.047 1 97.75 177 LEU B N 1
ATOM 3234 C CA . LEU B 1 177 ? 11.461 1.986 4.719 1 97.75 177 LEU B CA 1
ATOM 3235 C C . LEU B 1 177 ? 11.594 1.05 5.918 1 97.75 177 LEU B C 1
ATOM 3237 O O . LEU B 1 177 ? 11.039 1.321 6.988 1 97.75 177 LEU B O 1
ATOM 3241 N N . VAL B 1 178 ? 12.289 -0.028 5.723 1 96.69 178 VAL B N 1
ATOM 3242 C CA . VAL B 1 178 ? 12.539 -0.951 6.828 1 96.69 178 VAL B CA 1
ATOM 3243 C C . VAL B 1 178 ? 13.258 -0.225 7.957 1 96.69 178 VAL B C 1
ATOM 3245 O O . VAL B 1 178 ? 12.883 -0.352 9.125 1 96.69 178 VAL B O 1
ATOM 3248 N N . SER B 1 179 ? 14.281 0.542 7.609 1 96.62 179 SER B N 1
ATOM 3249 C CA . SER B 1 179 ? 15.117 1.211 8.602 1 96.62 179 SER B CA 1
ATOM 3250 C C . SER B 1 179 ? 14.328 2.271 9.359 1 96.62 179 SER B C 1
ATOM 3252 O O . SER B 1 179 ? 14.68 2.633 10.484 1 96.62 179 SER B O 1
ATOM 3254 N N . MET B 1 180 ? 13.258 2.779 8.805 1 97.88 180 MET B N 1
ATOM 3255 C CA . MET B 1 180 ? 12.484 3.852 9.422 1 97.88 180 MET B CA 1
ATOM 3256 C C . MET B 1 180 ? 11.438 3.287 10.375 1 97.88 180 MET B C 1
ATOM 3258 O O . MET B 1 180 ? 10.867 4.02 11.188 1 97.88 180 MET B O 1
ATOM 3262 N N . GLN B 1 181 ? 11.086 1.996 10.281 1 97.19 181 GLN B N 1
ATOM 3263 C CA . GLN B 1 181 ? 9.969 1.414 11.016 1 97.19 181 GLN B CA 1
ATOM 3264 C C . GLN B 1 181 ? 10.141 1.607 12.523 1 97.19 181 GLN B C 1
ATOM 3266 O O . GLN B 1 181 ? 9.211 2.033 13.211 1 97.19 181 GLN B O 1
ATOM 3271 N N . PRO B 1 182 ? 11.391 1.355 13.094 1 97 182 PRO B N 1
ATOM 3272 C CA . PRO B 1 182 ? 11.547 1.6 14.531 1 97 182 PRO B CA 1
ATOM 3273 C C . PRO B 1 182 ? 11.32 3.062 14.906 1 97 182 PRO B C 1
ATOM 3275 O O . PRO B 1 182 ? 10.812 3.352 15.992 1 97 182 PRO B O 1
ATOM 3278 N N . HIS B 1 183 ? 11.695 4.008 14.031 1 98.12 183 HIS B N 1
ATOM 3279 C CA . HIS B 1 183 ? 11.5 5.43 14.289 1 98.12 183 HIS B CA 1
ATOM 3280 C C . HIS B 1 183 ? 10.016 5.789 14.281 1 98.12 183 HIS B C 1
ATOM 3282 O O . HIS B 1 183 ? 9.578 6.648 15.047 1 98.12 183 HIS B O 1
ATOM 3288 N N . LEU B 1 184 ? 9.273 5.125 13.43 1 98.56 184 LEU B N 1
ATOM 3289 C CA . LEU B 1 184 ? 7.836 5.363 13.367 1 98.56 184 LEU B CA 1
ATOM 3290 C C . LEU B 1 184 ? 7.141 4.859 14.625 1 98.56 184 LEU B C 1
ATOM 3292 O O . LEU B 1 184 ? 6.25 5.527 15.156 1 98.56 184 LEU B O 1
ATOM 3296 N N . LEU B 1 185 ? 7.512 3.693 15.094 1 98.06 185 LEU B N 1
ATOM 3297 C CA . LEU B 1 185 ? 6.938 3.139 16.312 1 98.06 185 LEU B CA 1
ATOM 3298 C C . LEU B 1 185 ? 7.242 4.031 17.516 1 98.06 185 LEU B C 1
ATOM 3300 O O . LEU B 1 185 ? 6.367 4.277 18.344 1 98.06 185 LEU B O 1
ATOM 3304 N N . LYS B 1 186 ? 8.469 4.52 17.562 1 98.19 186 LYS B N 1
ATOM 3305 C CA . LYS B 1 186 ? 8.852 5.441 18.625 1 98.19 186 LYS B CA 1
ATOM 3306 C C . LYS B 1 186 ? 8.047 6.738 18.547 1 98.19 186 LYS B C 1
ATOM 3308 O O . LYS B 1 186 ? 7.664 7.301 19.578 1 98.19 186 LYS B O 1
ATOM 3313 N N . ALA B 1 187 ? 7.855 7.215 17.359 1 98.44 187 ALA B N 1
ATOM 3314 C CA . ALA B 1 187 ? 7.086 8.438 17.141 1 98.44 187 ALA B CA 1
ATOM 3315 C C . ALA B 1 187 ? 5.656 8.281 17.656 1 98.44 187 ALA B C 1
ATOM 3317 O O . ALA B 1 187 ? 5.117 9.195 18.281 1 98.44 187 ALA B O 1
ATOM 3318 N N . VAL B 1 188 ? 5.043 7.168 17.406 1 98.5 188 VAL B N 1
ATOM 3319 C CA . VAL B 1 188 ? 3.68 6.914 17.859 1 98.5 188 VAL B CA 1
ATOM 3320 C C . VAL B 1 188 ? 3.629 6.949 19.391 1 98.5 188 VAL B C 1
ATOM 3322 O O . VAL B 1 188 ? 2.701 7.516 19.969 1 98.5 188 VAL B O 1
ATOM 3325 N N . GLN B 1 189 ? 4.609 6.324 20 1 98.31 189 GLN B N 1
ATOM 3326 C CA . GLN B 1 189 ? 4.684 6.336 21.453 1 98.31 189 GLN B CA 1
ATOM 3327 C C . GLN B 1 189 ? 4.824 7.758 22 1 98.31 189 GLN B C 1
ATOM 3329 O O . GLN B 1 189 ? 4.168 8.133 22.969 1 98.31 189 GLN B O 1
ATOM 3334 N N . LYS B 1 190 ? 5.66 8.484 21.359 1 98.38 190 LYS B N 1
ATOM 3335 C CA . LYS B 1 190 ? 5.848 9.875 21.766 1 98.38 190 LYS B CA 1
ATOM 3336 C C . LYS B 1 190 ? 4.562 10.68 21.578 1 98.38 190 LYS B C 1
ATOM 3338 O O . LYS B 1 190 ? 4.16 11.422 22.484 1 98.38 190 LYS B O 1
ATOM 3343 N N . ILE B 1 191 ? 3.896 10.547 20.469 1 98.69 191 ILE B N 1
ATOM 3344 C CA . ILE B 1 191 ? 2.678 11.273 20.125 1 98.69 191 ILE B CA 1
ATOM 3345 C C . ILE B 1 191 ? 1.604 11 21.172 1 98.69 191 ILE B C 1
ATOM 3347 O O . ILE B 1 191 ? 0.84 11.898 21.531 1 98.69 191 ILE B O 1
ATOM 3351 N N . ASP B 1 192 ? 1.579 9.789 21.656 1 98 192 ASP B N 1
ATOM 3352 C CA . ASP B 1 192 ? 0.573 9.375 22.625 1 98 192 ASP B CA 1
ATOM 3353 C C . ASP B 1 192 ? 0.719 10.164 23.938 1 98 192 ASP B C 1
ATOM 3355 O O . ASP B 1 192 ? -0.238 10.281 24.703 1 98 192 ASP B O 1
ATOM 3359 N N . THR B 1 193 ? 1.901 10.703 24.172 1 97.94 193 THR B N 1
ATOM 3360 C CA . THR B 1 193 ? 2.162 11.391 25.438 1 97.94 193 THR B CA 1
ATOM 3361 C C . THR B 1 193 ? 1.98 12.898 25.266 1 97.94 193 THR B C 1
ATOM 3363 O O . THR B 1 193 ? 1.991 13.633 26.266 1 97.94 193 THR B O 1
ATOM 3366 N N . LEU B 1 194 ? 1.838 13.398 24.109 1 98.06 194 LEU B N 1
ATOM 3367 C CA . LEU B 1 194 ? 1.848 14.828 23.828 1 98.06 194 LEU B CA 1
ATOM 3368 C C . LEU B 1 194 ? 0.464 15.438 24.047 1 98.06 194 LEU B C 1
ATOM 3370 O O . LEU B 1 194 ? -0.543 14.727 23.984 1 98.06 194 LEU B O 1
ATOM 3374 N N . THR B 1 195 ? 0.46 16.75 24.297 1 97.31 195 THR B N 1
ATOM 3375 C CA . THR B 1 195 ? -0.775 17.516 24.406 1 97.31 195 THR B CA 1
ATOM 3376 C C . THR B 1 195 ? -0.878 18.547 23.281 1 97.31 195 THR B C 1
ATOM 3378 O O . THR B 1 195 ? 0.069 18.719 22.516 1 97.31 195 THR B O 1
ATOM 3381 N N . GLU B 1 196 ? -2.018 19.109 23.125 1 96.69 196 GLU B N 1
ATOM 3382 C CA . GLU B 1 196 ? -2.266 20.094 22.078 1 96.69 196 GLU B CA 1
ATOM 3383 C C . GLU B 1 196 ? -1.27 21.25 22.156 1 96.69 196 GLU B C 1
ATOM 3385 O O . GLU B 1 196 ? -0.95 21.875 21.141 1 96.69 196 GLU B O 1
ATOM 3390 N N . GLU B 1 197 ? -0.691 21.547 23.312 1 95.5 197 GLU B N 1
ATOM 3391 C CA . GLU B 1 197 ? 0.241 22.641 23.516 1 95.5 197 GLU B CA 1
ATOM 3392 C C . GLU B 1 197 ? 1.541 22.422 22.75 1 95.5 197 GLU B C 1
ATOM 3394 O O . GLU B 1 197 ? 2.275 23.375 22.484 1 95.5 197 GLU B O 1
ATOM 3399 N N . GLU B 1 198 ? 1.791 21.188 22.406 1 95.81 198 GLU B N 1
ATOM 3400 C CA . GLU B 1 198 ? 3.043 20.859 21.734 1 95.81 198 GLU B CA 1
ATOM 3401 C C . GLU B 1 198 ? 2.881 20.891 20.219 1 95.81 198 GLU B C 1
ATOM 3403 O O . GLU B 1 198 ? 3.852 20.703 19.484 1 95.81 198 GLU B O 1
ATOM 3408 N N . LEU B 1 199 ? 1.692 21.203 19.781 1 95.88 199 LEU B N 1
ATOM 3409 C CA . LEU B 1 199 ? 1.435 21.219 18.344 1 95.88 199 LEU B CA 1
ATOM 3410 C C . LEU B 1 199 ? 2.324 22.25 17.641 1 95.88 199 LEU B C 1
ATOM 3412 O O . LEU B 1 199 ? 2.344 23.422 18.016 1 95.88 199 LEU B O 1
ATOM 3416 N N . GLY B 1 200 ? 3.098 21.812 16.656 1 91.06 200 GLY B N 1
ATOM 3417 C CA . GLY B 1 200 ? 3.928 22.703 15.859 1 91.06 200 GLY B CA 1
ATOM 3418 C C . GLY B 1 200 ? 5.309 22.906 16.453 1 91.06 200 GLY B C 1
ATOM 3419 O O . GLY B 1 200 ? 6.102 23.688 15.922 1 91.06 200 GLY B O 1
ATOM 3420 N N . ALA B 1 201 ? 5.625 22.188 17.516 1 83.06 201 ALA B N 1
ATOM 3421 C CA . ALA B 1 201 ? 6.945 22.312 18.141 1 83.06 201 ALA B CA 1
ATOM 3422 C C . ALA B 1 201 ? 8.031 21.75 17.234 1 83.06 201 ALA B C 1
ATOM 3424 O O . ALA B 1 201 ? 8.266 20.547 17.203 1 83.06 201 ALA B O 1
ATOM 3425 N N . ALA B 1 202 ? 8.125 22.328 16.031 1 71.38 202 ALA B N 1
ATOM 3426 C CA . ALA B 1 202 ? 9.078 21.734 15.078 1 71.38 202 ALA B CA 1
ATOM 3427 C C . ALA B 1 202 ? 10.297 22.641 14.898 1 71.38 202 ALA B C 1
ATOM 3429 O O . ALA B 1 202 ? 10.336 23.75 15.422 1 71.38 202 ALA B O 1
ATOM 3430 N N . VAL B 1 203 ? 11.312 22.094 14.148 1 68.75 203 VAL B N 1
ATOM 3431 C CA . VAL B 1 203 ? 12.633 22.672 13.953 1 68.75 203 VAL B CA 1
ATOM 3432 C C . VAL B 1 203 ? 12.594 23.656 12.797 1 68.75 203 VAL B C 1
ATOM 3434 O O . VAL B 1 203 ? 12.078 23.344 11.719 1 68.75 203 VAL B O 1
ATOM 3437 N N . PRO B 1 204 ? 13.156 24.719 12.938 1 77.19 204 PRO B N 1
ATOM 3438 C CA . PRO B 1 204 ? 13.117 25.812 11.961 1 77.19 204 PRO B CA 1
ATOM 3439 C C . PRO B 1 204 ? 13.766 25.422 10.633 1 77.19 204 PRO B C 1
ATOM 3441 O O . PRO B 1 204 ? 13.367 25.938 9.578 1 77.19 204 PRO B O 1
ATOM 3444 N N . GLY B 1 205 ? 14.625 24.516 10.617 1 79.31 205 GLY B N 1
ATOM 3445 C CA . GLY B 1 205 ? 15.359 24.188 9.406 1 79.31 205 GLY B CA 1
ATOM 3446 C C . GLY B 1 205 ? 14.461 23.688 8.281 1 79.31 205 GLY B C 1
ATOM 3447 O O . GLY B 1 205 ? 14.57 24.156 7.145 1 79.31 205 GLY B O 1
ATOM 3448 N N . LEU B 1 206 ? 13.555 22.906 8.539 1 82.94 206 LEU B N 1
ATOM 3449 C CA . LEU B 1 206 ? 12.664 22.359 7.516 1 82.94 206 LEU B CA 1
ATOM 3450 C C . LEU B 1 206 ? 11.695 23.438 7.012 1 82.94 206 LEU B C 1
ATOM 3452 O O . LEU B 1 206 ? 11.391 23.484 5.82 1 82.94 206 LEU B O 1
ATOM 3456 N N . GLU B 1 207 ? 11.305 24.219 7.91 1 83 207 GLU B N 1
ATOM 3457 C CA . GLU B 1 207 ? 10.414 25.312 7.516 1 83 207 GLU B CA 1
ATOM 3458 C C . GLU B 1 207 ? 11.102 26.281 6.555 1 83 207 GLU B C 1
ATOM 3460 O O . GLU B 1 207 ? 10.508 26.719 5.574 1 83 207 GLU B O 1
ATOM 3465 N N . ILE B 1 208 ? 12.266 26.516 6.895 1 85.69 208 ILE B N 1
ATOM 3466 C CA . ILE B 1 208 ? 13.062 27.391 6.039 1 85.69 208 ILE B CA 1
ATOM 3467 C C . ILE B 1 208 ? 13.258 26.75 4.672 1 85.69 208 ILE B C 1
ATOM 3469 O O . ILE B 1 208 ? 13.102 27.391 3.639 1 85.69 208 ILE B O 1
ATOM 3473 N N . ALA B 1 209 ? 13.633 25.531 4.641 1 84.44 209 ALA B N 1
ATOM 3474 C CA . ALA B 1 209 ? 13.805 24.797 3.389 1 84.44 209 ALA B CA 1
ATOM 3475 C C . ALA B 1 209 ? 12.508 24.797 2.572 1 84.44 209 ALA B C 1
ATOM 3477 O O . ALA B 1 209 ? 12.547 24.875 1.343 1 84.44 209 ALA B O 1
ATOM 3478 N N . GLN B 1 210 ? 11.398 24.641 3.193 1 86.12 210 GLN B N 1
ATOM 3479 C CA . GLN B 1 210 ? 10.094 24.688 2.547 1 86.12 210 GLN B CA 1
ATOM 3480 C C . GLN B 1 210 ? 9.836 26.062 1.926 1 86.12 210 GLN B C 1
ATOM 3482 O O . GLN B 1 210 ? 9.289 26.156 0.821 1 86.12 210 GLN B O 1
ATOM 3487 N N . MET B 1 211 ? 10.227 27.094 2.561 1 84.94 211 MET B N 1
ATOM 3488 C CA . MET B 1 211 ? 10.094 28.453 2.031 1 84.94 211 MET B CA 1
ATOM 3489 C C . MET B 1 211 ? 11.023 28.672 0.844 1 84.94 211 MET B C 1
ATOM 3491 O O . MET B 1 211 ? 10.641 29.297 -0.145 1 84.94 211 MET B O 1
ATOM 3495 N N . GLN B 1 212 ? 12.172 28.125 0.999 1 85.12 212 GLN B N 1
ATOM 3496 C CA . GLN B 1 212 ? 13.164 28.266 -0.06 1 85.12 212 GLN B CA 1
ATOM 3497 C C . GLN B 1 212 ? 12.758 27.484 -1.31 1 85.12 212 GLN B C 1
ATOM 3499 O O . GLN B 1 212 ? 13.141 27.844 -2.424 1 85.12 212 GLN B O 1
ATOM 3504 N N . HIS B 1 213 ? 12.047 26.438 -1.139 1 84.5 213 HIS B N 1
ATOM 3505 C CA . HIS B 1 213 ? 11.562 25.641 -2.262 1 84.5 213 HIS B CA 1
ATOM 3506 C C . HIS B 1 213 ? 10.805 26.516 -3.262 1 84.5 213 HIS B C 1
ATOM 3508 O O . HIS B 1 213 ? 10.875 26.281 -4.473 1 84.5 213 HIS B O 1
ATOM 3514 N N . GLU B 1 214 ? 10.141 27.531 -2.793 1 84.19 214 GLU B N 1
ATOM 3515 C CA . GLU B 1 214 ? 9.328 28.422 -3.607 1 84.19 214 GLU B CA 1
ATOM 3516 C C . GLU B 1 214 ? 10.195 29.203 -4.598 1 84.19 214 GLU B C 1
ATOM 3518 O O . GLU B 1 214 ? 9.695 29.703 -5.609 1 84.19 214 GLU B O 1
ATOM 3523 N N . GLN B 1 215 ? 11.461 29.172 -4.293 1 83.69 215 GLN B N 1
ATOM 3524 C CA . GLN B 1 215 ? 12.375 30 -5.074 1 83.69 215 GLN B CA 1
ATOM 3525 C C . GLN B 1 215 ? 13.25 29.141 -5.988 1 83.69 215 GLN B C 1
ATOM 3527 O O . GLN B 1 215 ? 14.062 29.672 -6.75 1 83.69 215 GLN B O 1
ATOM 3532 N N . LEU B 1 216 ? 13.07 27.875 -5.895 1 83.44 216 LEU B N 1
ATOM 3533 C CA . LEU B 1 216 ? 13.867 27 -6.754 1 83.44 216 LEU B CA 1
ATOM 3534 C C . LEU B 1 216 ? 13.539 27.234 -8.227 1 83.44 216 LEU B C 1
ATOM 3536 O O . LEU B 1 216 ? 12.375 27.391 -8.586 1 83.44 216 LEU B O 1
ATOM 3540 N N . SER B 1 217 ? 14.477 27.234 -9.078 1 80.06 217 SER B N 1
ATOM 3541 C CA . SER B 1 217 ? 14.312 27.484 -10.508 1 80.06 217 SER B CA 1
ATOM 3542 C C . SER B 1 217 ? 13.773 26.25 -11.219 1 80.06 217 SER B C 1
ATOM 3544 O O . SER B 1 217 ? 12.992 26.359 -12.164 1 80.06 217 SER B O 1
ATOM 3546 N N . VAL B 1 218 ? 14.273 25.031 -10.961 1 77.5 218 VAL B N 1
ATOM 3547 C CA . VAL B 1 218 ? 13.797 23.766 -11.492 1 77.5 218 VAL B CA 1
ATOM 3548 C C . VAL B 1 218 ? 13.25 22.906 -10.352 1 77.5 218 VAL B C 1
ATOM 3550 O O . VAL B 1 218 ? 13.914 22.703 -9.336 1 77.5 218 VAL B O 1
ATOM 3553 N N . ARG B 1 219 ? 11.992 22.484 -10.617 1 81.5 219 ARG B N 1
ATOM 3554 C CA . ARG B 1 219 ? 11.344 21.75 -9.547 1 81.5 219 ARG B CA 1
ATOM 3555 C C . ARG B 1 219 ? 10.812 20.406 -10.062 1 81.5 219 ARG B C 1
ATOM 3557 O O . ARG B 1 219 ? 10.156 20.359 -11.102 1 81.5 219 ARG B O 1
ATOM 3564 N N . LEU B 1 220 ? 11.047 19.344 -9.297 1 79.5 220 LEU B N 1
ATOM 3565 C CA . LEU B 1 220 ? 10.492 18.031 -9.586 1 79.5 220 LEU B CA 1
ATOM 3566 C C . LEU B 1 220 ? 9.18 17.812 -8.852 1 79.5 220 LEU B C 1
ATOM 3568 O O . LEU B 1 220 ? 8.391 16.938 -9.227 1 79.5 220 LEU B O 1
ATOM 3572 N N . PHE B 1 221 ? 8.969 18.625 -7.805 1 89.88 221 PHE B N 1
ATOM 3573 C CA . PHE B 1 221 ? 7.801 18.453 -6.945 1 89.88 221 PHE B CA 1
ATOM 3574 C C . PHE B 1 221 ? 7.074 19.766 -6.73 1 89.88 221 PHE B C 1
ATOM 3576 O O . PHE B 1 221 ? 7.668 20.844 -6.875 1 89.88 221 PHE B O 1
ATOM 3583 N N . MET B 1 222 ? 5.797 19.688 -6.359 1 84.38 222 MET B N 1
ATOM 3584 C CA . MET B 1 222 ? 4.945 20.859 -6.199 1 84.38 222 MET B CA 1
ATOM 3585 C C . MET B 1 222 ? 5.254 21.594 -4.891 1 84.38 222 MET B C 1
ATOM 3587 O O . MET B 1 222 ? 4.98 22.781 -4.758 1 84.38 222 MET B O 1
ATOM 3591 N N . SER B 1 223 ? 5.695 20.812 -3.979 1 83.94 223 SER B N 1
ATOM 3592 C CA . SER B 1 223 ? 6.035 21.391 -2.684 1 83.94 223 SER B CA 1
ATOM 3593 C C . SER B 1 223 ? 7.137 20.594 -1.993 1 83.94 223 SER B C 1
ATOM 3595 O O . SER B 1 223 ? 7.391 19.438 -2.348 1 83.94 223 SER B O 1
#

Nearest PDB structures (foldseek):
  4hi0-assembly1_C  TM=9.437E-01  e=2.273E-13  Helicobacter pylori 26695
  8hc1-assembly1_D  TM=9.231E-01  e=6.312E-11  Helicobacter pylori 26695
  3cxn-assembly2_C  TM=9.058E-01  e=1.678E-08  unclassified
  3o1q-assembly2_B  TM=8.982E-01  e=2.000E-08  Helicobacter pylori
  6jc4-assembly2_C  TM=9.124E-01  e=3.002E-06  Klebsiella pneumoniae

Organism: Parageobacillus thermoglucosidasius (NCBI:txid1426)

Sequence (446 aa):
MDKLLLLLQLCDSNFPSGAFSHSFGFETYISNEKIYNMETFRDALTVYIQTQLTYTDGLACRLAYDFLEKKSKEDVWRLNEMLAALCLARETREGTRMIGERMWKVCREIYPLDIWNDDKKKRGYKHPALVFAIVCHHLQIPKETTVLSYLYTSVQALVQNAVRAIPLGQTDGQRLLVSMQPHLLKAVQKIDTLTEEELGAAVPGLEIAQMQHEQLSVRLFMSMDKLLLLLQLCDSNFPSGAFSHSFGFETYISNEKIYNMETFRDALTVYIQTQLTYTDGLACRLAYDFLEKKSKEDVWRLNEMLAALCLARETREGTRMIGERMWKVCREIYPLDIWNDDKKKRGYKHPALVFAIVCHHLQIPKETTVLSYLYTSVQALVQNAVRAIPLGQTDGQRLLVSMQPHLLKAVQKIDTLTEEELGAAVPGLEIAQMQHEQLSVRLFMS

pLDDT: mean 91.64, std 9.47, range [50.25, 98.88]

Radius of gyration: 22.46 Å; Cα contacts (8 Å, |Δi|>4): 616; chains: 2; bounding box: 47×62×57 Å

Secondary structure (DSSP, 8-state):
-TTHHHHHHHT-TTSTTSGGG--TTHHHHHHTTSS-SHHHHHHHHHHHIIIIIIIIIIHHHHHHHHHHHTT-HHHHHHHHHHHHHH---HHHHHHHHHHHHHHHHHHHHHS--GGGTTTTS--S---HHHHHHHHHHHTT--HHHHHHHHHHHHHHHHHHHHHHHTT--HHHHHHHHHHHHHHHHHHHHHHHH--GGGTT---HHHHHHHHHHTT-SS-SS--/-TTHHHHHHHT-TTSTTSGGG--TTHHHHHHTTS--SHHHHHHHHHHHIIIIIIIIIIHHHHHHHHHHHTT-HHHHHHHHHHHHHH---HHHHHHHHHHHHHHHHHHHHHS--GGGTT--S--S---HHHHHHHHHHHTT--HHHHHHHHHHHHHHHHHHHHHHHTT--HHHHHHHHHHHHHHHHHHHHHHHH--GGGTT---HHHHHHHHHHTT-SS-SS--